Protein AF-A0A8T3SCI0-F1 (afdb_monomer_lite)

Foldseek 3Di:
DFLLVLLVVLVVVLVPQDPFDDDPPLLLVLLLVVLVVLVVVVSVVRNPGRDDDDPVVVVVLLVSLVLSLQLQPLACNACQAPVRGSSSVSLLSSLVSVQVVCVVPPDNDDSCCSNHVQQDLPDPPSPPVVVNVDDSNQWDQAPNNYTAGLLQQLVLCLVVLHLFTAGPRGRVHTGDPLRVQQSCQQDPLSVVLSVQSVCCSVPVDNPCNVVSSVCCVVQSPDPPRHTRGGSPPVSSLSNLVSDLVPDALVSQLCSCQPRDQLVCLCVSVVSQDLVSLCCRLANVHDLLCSLPDPVNADQPPQLSLLSNLLSSLVNVLVVLVPDDPPPPVVLVVVCVVPVDPCLVVLLAPPPDDSVLLNVLSVLVSVVSSDPDGLLCSVVVCVVVVPDPSSCSSCCHCPDSNNSSSVSSNLSNDPVNVVVVVVVVVPD

Radius of gyration: 28.22 Å; chains: 1; bounding box: 79×43×87 Å

pLDDT: mean 85.9, std 15.43, range [34.94, 98.38]

Sequence (427 aa):
MPIKDFIGKVLKEILTLPNQKNSSNPYVCMEDYLAWRELLDFLAKYQFAKEEVDRQFLNKCCDLFSRRWAIIRHTDSCYPIQLFMHANQAYILFAKALSLEVKSRFIDLSPYDILMPSVTATSHQTSRSMLDDFQLQEFVIGDDGTPIEVALCLDLMLEAHTTQLFHTSQPTRPLSENEKQRIIKHSDEAEDYYEAIYYYIQSGCDNDIAEARASLHESIKKSSYQVTSTYGLEGNKRLIKGLTNCASRDDLLHYMVHFMPQNRWSEFINEIDSATLSNIMLGDRLLIDCVQSPNSYKNQDELYNKAVLYCLTEIYRRNREAVKEETNSFLNYFCKVQKNYLNGIRRYTGGYTKAEKQAAATLFQSFLKSNESLNKFECYLNKLNITAIQRGPLFESLSNLGMIINHANLSCSPSFFRAEHSFFGFL

Structure (mmCIF, N/CA/C/O backbone):
data_AF-A0A8T3SCI0-F1
#
_entry.id   AF-A0A8T3SCI0-F1
#
loop_
_atom_site.group_PDB
_atom_site.id
_atom_site.type_symbol
_atom_site.label_atom_id
_atom_site.label_alt_id
_atom_site.label_comp_id
_atom_site.label_asym_id
_atom_site.label_entity_id
_atom_site.label_seq_id
_atom_site.pdbx_PDB_ins_code
_atom_site.Cartn_x
_atom_site.Cartn_y
_atom_site.Cartn_z
_atom_site.occupancy
_atom_site.B_iso_or_equiv
_atom_site.auth_seq_id
_atom_site.auth_comp_id
_atom_site.auth_asym_id
_atom_site.auth_atom_id
_atom_site.pdbx_PDB_model_num
ATOM 1 N N . MET A 1 1 ? -30.681 -15.542 2.150 1.00 91.00 1 MET A N 1
ATOM 2 C CA . MET A 1 1 ? -30.963 -14.495 1.184 1.00 91.00 1 MET A CA 1
ATOM 3 C C . MET A 1 1 ? -30.239 -14.914 -0.074 1.00 91.00 1 MET A C 1
ATOM 5 O O . MET A 1 1 ? -29.108 -15.391 0.056 1.00 91.00 1 MET A O 1
ATOM 9 N N . PRO A 1 2 ? -30.845 -14.774 -1.261 1.00 95.44 2 PRO A N 1
ATOM 10 C CA . PRO A 1 2 ? -30.131 -15.002 -2.509 1.00 95.44 2 PRO A CA 1
ATOM 11 C C . PRO A 1 2 ? -28.867 -14.137 -2.565 1.00 95.44 2 PRO A C 1
ATOM 13 O O . PRO A 1 2 ? -28.905 -12.962 -2.186 1.00 95.44 2 PRO A O 1
ATOM 16 N N . ILE A 1 3 ? -27.752 -14.694 -3.043 1.00 96.62 3 ILE A N 1
ATOM 17 C CA . ILE A 1 3 ? -26.458 -13.999 -3.111 1.00 96.62 3 ILE A CA 1
ATOM 18 C C . ILE A 1 3 ? -26.590 -12.705 -3.915 1.00 96.62 3 ILE A C 1
ATOM 20 O O . ILE A 1 3 ? -26.119 -11.667 -3.461 1.00 96.62 3 ILE A O 1
ATOM 24 N N . LYS A 1 4 ? -27.288 -12.722 -5.058 1.00 97.12 4 LYS A N 1
ATOM 25 C CA . LYS A 1 4 ? -27.546 -11.508 -5.853 1.00 97.12 4 LYS A CA 1
ATOM 26 C C . LYS A 1 4 ? -28.189 -10.369 -5.050 1.00 97.12 4 LYS A C 1
ATOM 28 O O . LYS A 1 4 ? -27.841 -9.213 -5.262 1.00 97.12 4 LYS A O 1
ATOM 33 N N . ASP A 1 5 ? -29.096 -10.677 -4.122 1.00 96.88 5 ASP A N 1
ATOM 34 C CA . ASP A 1 5 ? -29.847 -9.667 -3.375 1.00 96.88 5 ASP A CA 1
ATOM 35 C C . ASP A 1 5 ? -28.960 -9.090 -2.263 1.00 96.88 5 ASP A C 1
ATOM 37 O O . ASP A 1 5 ? -28.916 -7.875 -2.062 1.00 96.88 5 ASP A O 1
ATOM 41 N N . PHE A 1 6 ? -28.172 -9.953 -1.610 1.00 96.69 6 PHE A N 1
ATOM 42 C CA . PHE A 1 6 ? -27.127 -9.546 -0.671 1.00 96.69 6 PHE A CA 1
ATOM 43 C C . PHE A 1 6 ? -26.085 -8.638 -1.335 1.00 96.69 6 PHE A C 1
ATOM 45 O O . PHE A 1 6 ? -25.829 -7.532 -0.859 1.00 96.69 6 PHE A O 1
ATOM 52 N N . ILE A 1 7 ? -25.527 -9.077 -2.463 1.00 97.56 7 ILE A N 1
ATOM 53 C CA . ILE A 1 7 ? -24.517 -8.335 -3.222 1.00 97.56 7 ILE A CA 1
ATOM 54 C C . ILE A 1 7 ? -25.093 -7.024 -3.756 1.00 97.56 7 ILE A C 1
ATOM 56 O O . ILE A 1 7 ? -24.436 -5.994 -3.654 1.00 97.56 7 ILE A O 1
ATOM 60 N N . GLY A 1 8 ? -26.328 -7.027 -4.264 1.00 96.75 8 GLY A N 1
ATOM 61 C CA . GLY A 1 8 ? -27.007 -5.818 -4.727 1.00 96.75 8 GLY A CA 1
ATOM 62 C C . GLY A 1 8 ? -27.175 -4.775 -3.619 1.00 96.75 8 GLY A C 1
ATOM 63 O O . GLY A 1 8 ? -26.948 -3.588 -3.856 1.00 96.75 8 GLY A O 1
ATOM 64 N N . LYS A 1 9 ? -27.502 -5.209 -2.394 1.00 96.56 9 LYS A N 1
ATOM 65 C CA . LYS A 1 9 ? -27.551 -4.327 -1.219 1.00 96.56 9 LYS A CA 1
ATOM 66 C C . LYS A 1 9 ? -26.170 -3.747 -0.896 1.00 96.56 9 LYS A C 1
ATOM 68 O O . LYS A 1 9 ? -26.045 -2.531 -0.779 1.00 96.56 9 LYS A O 1
ATOM 73 N N . VAL A 1 10 ? -25.146 -4.597 -0.800 1.00 96.88 10 VAL A N 1
ATOM 74 C CA . VAL A 1 10 ? -23.767 -4.181 -0.486 1.00 96.88 10 VAL A CA 1
ATOM 75 C C . VAL A 1 10 ? -23.228 -3.209 -1.536 1.00 96.88 10 VAL A C 1
ATOM 77 O O . VAL A 1 10 ? -22.713 -2.153 -1.183 1.00 96.88 10 VAL A O 1
ATOM 80 N N . LEU A 1 11 ? -23.395 -3.516 -2.825 1.00 96.31 11 LEU A N 1
ATOM 81 C CA . LEU A 1 11 ? -22.972 -2.644 -3.922 1.00 96.31 11 LEU A CA 1
ATOM 82 C C . LEU A 1 11 ? -23.663 -1.285 -3.861 1.00 96.31 11 LEU A C 1
ATOM 84 O O . LEU A 1 11 ? -23.008 -0.269 -4.063 1.00 96.31 11 LEU A O 1
ATOM 88 N N . LYS A 1 12 ? -24.964 -1.243 -3.553 1.00 96.25 12 LYS A N 1
ATOM 89 C CA . LYS A 1 12 ? -25.686 0.025 -3.413 1.00 96.25 12 LYS A CA 1
ATOM 90 C C . LYS A 1 12 ? -25.076 0.902 -2.319 1.00 96.25 12 LYS A C 1
ATOM 92 O O . LYS A 1 12 ? -24.928 2.096 -2.539 1.00 96.25 12 LYS A O 1
ATOM 97 N N . GLU A 1 13 ? -24.725 0.328 -1.171 1.00 96.00 13 GLU A N 1
ATOM 98 C CA . GLU A 1 13 ? -24.091 1.071 -0.073 1.00 96.00 13 GLU A CA 1
ATOM 99 C C . GLU A 1 13 ? -22.670 1.519 -0.449 1.00 96.00 13 GLU A C 1
ATOM 101 O O . GLU A 1 13 ? -22.331 2.693 -0.310 1.00 96.00 13 GLU A O 1
ATOM 106 N N . ILE A 1 14 ? -21.869 0.617 -1.019 1.00 95.31 14 ILE A N 1
ATOM 107 C CA . ILE A 1 14 ? -20.499 0.900 -1.461 1.00 95.31 14 ILE A CA 1
ATOM 108 C C . ILE A 1 14 ? -20.456 2.021 -2.512 1.00 95.31 14 ILE A C 1
ATOM 110 O O . ILE A 1 14 ? -19.620 2.914 -2.424 1.00 95.31 14 ILE A O 1
ATOM 114 N N . LEU A 1 15 ? -21.375 2.026 -3.480 1.00 93.06 15 LEU A N 1
ATOM 115 C CA . LEU A 1 15 ? -21.436 3.052 -4.530 1.00 93.06 15 LEU A CA 1
ATOM 116 C C . LEU A 1 15 ? -21.904 4.428 -4.023 1.00 93.06 15 LEU A C 1
ATOM 118 O O . LEU A 1 15 ? -21.834 5.401 -4.770 1.00 93.06 15 LEU A O 1
ATOM 122 N N . THR A 1 16 ? -22.389 4.517 -2.781 1.00 94.44 16 THR A N 1
ATOM 123 C CA . THR A 1 16 ? -22.754 5.790 -2.134 1.00 94.44 16 THR A CA 1
ATOM 124 C C . THR A 1 16 ? -21.648 6.365 -1.255 1.00 94.44 16 THR A C 1
ATOM 126 O O . THR A 1 16 ? -21.842 7.428 -0.662 1.00 94.44 16 THR A O 1
ATOM 129 N N . LEU A 1 17 ? -20.498 5.688 -1.160 1.00 92.81 17 LEU A N 1
ATOM 130 C CA . LEU A 1 17 ? -19.355 6.202 -0.416 1.00 92.81 17 LEU A CA 1
ATOM 131 C C . LEU A 1 17 ? -18.890 7.551 -0.995 1.00 92.81 17 LEU A C 1
ATOM 133 O O . LEU A 1 17 ? -18.929 7.755 -2.213 1.00 92.81 17 LEU A O 1
ATOM 137 N N . PRO A 1 18 ? -18.482 8.501 -0.135 1.00 87.62 18 PRO A N 1
ATOM 138 C CA . PRO A 1 18 ? -18.000 9.796 -0.588 1.00 87.62 18 PRO A CA 1
ATOM 139 C C . PRO A 1 18 ? -16.722 9.644 -1.417 1.00 87.62 18 PRO A C 1
ATOM 141 O O . PRO A 1 18 ? -15.963 8.689 -1.255 1.00 87.62 18 PRO A O 1
ATOM 144 N N . ASN A 1 19 ? -16.467 10.630 -2.282 1.00 75.00 19 ASN A N 1
ATOM 145 C CA . ASN A 1 19 ? -15.252 10.664 -3.090 1.00 75.00 19 ASN A CA 1
ATOM 146 C C . ASN A 1 19 ? -13.991 10.519 -2.222 1.00 75.00 19 ASN A C 1
ATOM 148 O O . ASN A 1 19 ? -13.900 11.061 -1.119 1.00 75.00 19 ASN A O 1
ATOM 152 N N . GLN A 1 20 ? -13.022 9.804 -2.785 1.00 72.88 20 GLN A N 1
ATOM 153 C CA . GLN A 1 20 ? -11.769 9.389 -2.167 1.00 72.88 20 GLN A CA 1
ATOM 154 C C . GLN A 1 20 ? -11.039 10.551 -1.468 1.00 72.88 20 GLN A C 1
ATOM 156 O O . GLN A 1 20 ? -10.722 11.570 -2.088 1.00 72.88 20 GLN A O 1
ATOM 161 N N . LYS A 1 21 ? -10.724 10.383 -0.177 1.00 71.69 21 LYS A N 1
ATOM 162 C CA . LYS A 1 21 ? -9.649 11.157 0.456 1.00 71.69 21 LYS A CA 1
ATOM 163 C C . LYS A 1 21 ? -8.325 10.571 -0.025 1.00 71.69 21 LYS A C 1
ATOM 165 O O . LYS A 1 21 ? -8.099 9.374 0.110 1.00 71.69 21 LYS A O 1
ATOM 170 N N . ASN A 1 22 ? -7.459 11.407 -0.586 1.00 74.31 22 ASN A N 1
ATOM 171 C CA . ASN A 1 22 ? -6.148 10.959 -1.041 1.00 74.31 22 ASN A CA 1
ATOM 172 C C . ASN A 1 22 ? -5.167 10.947 0.132 1.00 74.31 22 ASN A C 1
ATOM 174 O O . ASN A 1 22 ? -4.988 11.965 0.802 1.00 74.31 22 ASN A O 1
ATOM 178 N N . SER A 1 23 ? -4.503 9.811 0.344 1.00 84.81 23 SER A N 1
ATOM 179 C CA . SER A 1 23 ? -3.331 9.748 1.213 1.00 84.81 23 SER A CA 1
ATOM 180 C C . SER A 1 23 ? -2.161 10.489 0.560 1.00 84.81 23 SER A C 1
ATOM 182 O O . SER A 1 23 ? -1.989 10.472 -0.661 1.00 84.81 23 SER A O 1
ATOM 184 N N . SER A 1 24 ? -1.324 11.134 1.372 1.00 85.50 24 SER A N 1
ATOM 185 C CA . SER A 1 24 ? -0.045 11.681 0.906 1.00 85.50 24 SER A CA 1
ATOM 186 C C . SER A 1 24 ? 0.973 10.577 0.610 1.00 85.50 24 SER A C 1
ATOM 188 O O . SER A 1 24 ? 1.935 10.809 -0.124 1.00 85.50 24 SER A O 1
ATOM 190 N N . ASN A 1 25 ? 0.766 9.376 1.163 1.00 91.12 25 ASN A N 1
ATOM 191 C CA . ASN A 1 25 ? 1.600 8.217 0.909 1.00 91.12 25 ASN A CA 1
ATOM 192 C C . ASN A 1 25 ? 1.129 7.510 -0.377 1.00 91.12 25 ASN A C 1
ATOM 194 O O . ASN A 1 25 ? 0.074 6.870 -0.384 1.00 91.12 25 ASN A O 1
ATOM 198 N N . PRO A 1 26 ? 1.912 7.569 -1.467 1.00 90.62 26 PRO A N 1
ATOM 199 C CA . PRO A 1 26 ? 1.473 7.038 -2.749 1.00 90.62 26 PRO A CA 1
ATOM 200 C C . PRO A 1 26 ? 1.357 5.503 -2.754 1.00 90.62 26 PRO A C 1
ATOM 202 O O . PRO A 1 26 ? 0.586 4.969 -3.547 1.00 90.62 26 PRO A O 1
ATOM 205 N N . TYR A 1 27 ? 2.034 4.788 -1.843 1.00 92.25 27 TYR A N 1
ATOM 206 C CA . TYR A 1 27 ? 1.874 3.336 -1.693 1.00 92.25 27 TYR A CA 1
ATOM 207 C C . TYR A 1 27 ? 0.501 2.963 -1.114 1.00 92.25 27 TYR A C 1
ATOM 209 O O . TYR A 1 27 ? -0.097 1.980 -1.544 1.00 92.25 27 TYR A O 1
ATOM 217 N N . VAL A 1 28 ? -0.028 3.777 -0.193 1.00 94.06 28 VAL A N 1
ATOM 218 C CA . VAL A 1 28 ? -1.382 3.600 0.361 1.00 94.06 28 VAL A CA 1
ATOM 219 C C . VAL A 1 28 ? -2.432 3.838 -0.724 1.00 94.06 28 VAL A C 1
ATOM 221 O O . VAL A 1 28 ? -3.371 3.062 -0.853 1.00 94.06 28 VAL A O 1
ATOM 224 N N . CYS A 1 29 ? -2.249 4.859 -1.567 1.00 92.25 29 CYS A N 1
ATOM 225 C CA . CYS A 1 29 ? -3.152 5.117 -2.693 1.00 92.25 29 CYS A CA 1
ATOM 226 C C . CYS A 1 29 ? -3.163 3.975 -3.725 1.00 92.25 29 CYS A C 1
ATOM 228 O O . CYS A 1 29 ? -4.214 3.667 -4.285 1.00 92.25 29 CYS A O 1
ATOM 230 N N . MET A 1 30 ? -2.012 3.337 -3.972 1.00 91.81 30 MET A N 1
ATOM 231 C CA . MET A 1 30 ? -1.936 2.153 -4.836 1.00 91.81 30 MET A CA 1
ATOM 232 C C . MET A 1 30 ? -2.695 0.965 -4.255 1.00 91.81 30 MET A C 1
ATOM 234 O O . MET A 1 30 ? -3.445 0.316 -4.984 1.00 91.81 30 MET A O 1
ATOM 238 N N . GLU A 1 31 ? -2.494 0.670 -2.966 1.00 94.44 31 GLU A N 1
ATOM 239 C CA . GLU A 1 31 ? -3.222 -0.408 -2.292 1.00 94.44 31 GLU A CA 1
ATOM 240 C C . GLU A 1 31 ? -4.722 -0.166 -2.347 1.00 94.44 31 GLU A C 1
ATOM 242 O O . GLU A 1 31 ? -5.456 -1.057 -2.769 1.00 94.44 31 GLU A O 1
ATOM 247 N N . ASP A 1 32 ? -5.157 1.051 -2.023 1.00 94.12 32 ASP A N 1
ATOM 248 C CA . ASP A 1 32 ? -6.566 1.425 -2.030 1.00 94.12 32 ASP A CA 1
ATOM 249 C C . ASP A 1 32 ? -7.194 1.214 -3.415 1.00 94.12 32 ASP A C 1
ATOM 251 O O . ASP A 1 32 ? -8.240 0.578 -3.540 1.00 94.12 32 ASP A O 1
ATOM 255 N N . TYR A 1 33 ? -6.518 1.653 -4.481 1.00 91.50 33 TYR A N 1
ATOM 256 C CA . TYR A 1 33 ? -6.982 1.445 -5.854 1.00 91.50 33 TYR A CA 1
ATOM 257 C C . TYR A 1 33 ? -7.141 -0.042 -6.209 1.00 91.50 33 TYR A C 1
ATOM 259 O O . TYR A 1 33 ? -8.149 -0.444 -6.799 1.00 91.50 33 TYR A O 1
ATOM 267 N N . LEU A 1 34 ? -6.162 -0.875 -5.853 1.00 91.12 34 LEU A N 1
ATOM 268 C CA . LEU A 1 34 ? -6.210 -2.300 -6.176 1.00 91.12 34 LEU A CA 1
ATOM 269 C C . LEU A 1 34 ? -7.235 -3.053 -5.362 1.00 91.12 34 LEU A C 1
ATOM 271 O O . LEU A 1 34 ? -7.973 -3.857 -5.924 1.00 91.12 34 LEU A O 1
ATOM 275 N N . ALA A 1 35 ? -7.275 -2.805 -4.058 1.00 94.56 35 ALA A N 1
ATOM 276 C CA . ALA A 1 35 ? -8.226 -3.444 -3.176 1.00 94.56 35 ALA A CA 1
ATOM 277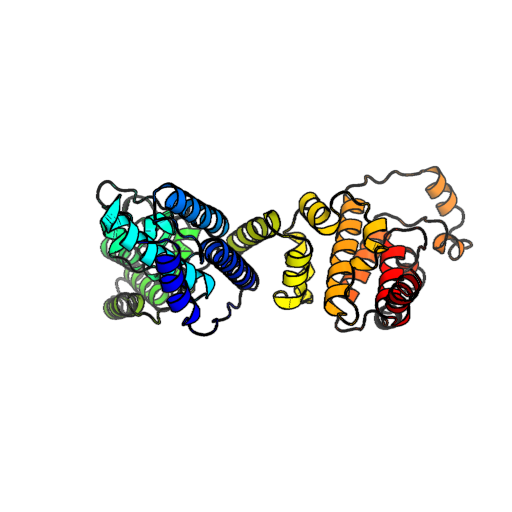 C C . ALA A 1 35 ? -9.653 -3.093 -3.587 1.00 94.56 35 ALA A C 1
ATOM 279 O O . ALA A 1 35 ? -10.517 -3.972 -3.605 1.00 94.56 35 ALA A O 1
ATOM 280 N N . TRP A 1 36 ? -9.886 -1.836 -3.978 1.00 94.38 36 TRP A N 1
ATOM 281 C CA . TRP A 1 36 ? -11.150 -1.398 -4.551 1.00 94.38 36 TRP A CA 1
ATOM 282 C C . TRP A 1 36 ? -11.510 -2.192 -5.811 1.00 94.38 36 TRP A C 1
ATOM 284 O O . TRP A 1 36 ? -12.594 -2.773 -5.880 1.00 94.38 36 TRP A O 1
ATOM 294 N N . ARG A 1 37 ? -10.593 -2.276 -6.785 1.00 92.62 37 ARG A N 1
ATOM 295 C CA . ARG A 1 37 ? -10.809 -3.041 -8.024 1.00 92.62 37 ARG A CA 1
ATOM 296 C C . ARG A 1 37 ? -11.071 -4.520 -7.738 1.00 92.62 37 ARG A C 1
ATOM 298 O O . ARG A 1 37 ? -12.035 -5.071 -8.254 1.00 92.62 37 ARG A O 1
ATOM 305 N N . GLU A 1 38 ? -10.263 -5.142 -6.882 1.00 94.62 38 GLU A N 1
ATOM 306 C CA . GLU A 1 38 ? -10.411 -6.550 -6.511 1.00 94.62 38 GLU A CA 1
ATOM 307 C C . GLU A 1 38 ? -11.768 -6.822 -5.849 1.00 94.62 38 GLU A C 1
ATOM 309 O O . GLU A 1 38 ? -12.421 -7.816 -6.173 1.00 94.62 38 GLU A O 1
ATOM 314 N N . LEU A 1 39 ? -12.222 -5.932 -4.960 1.00 97.19 39 LEU A N 1
ATOM 315 C CA . LEU A 1 39 ? -13.536 -6.053 -4.337 1.00 97.19 39 LEU A CA 1
ATOM 316 C C . LEU A 1 39 ? -14.653 -5.926 -5.369 1.00 97.19 39 LEU A C 1
ATOM 318 O O . LEU A 1 39 ? -15.557 -6.758 -5.377 1.00 97.19 39 LEU A O 1
ATOM 322 N N . LEU A 1 40 ? -14.601 -4.923 -6.248 1.00 95.88 40 LEU A N 1
ATOM 323 C CA . LEU A 1 40 ? -15.615 -4.760 -7.290 1.00 95.88 40 LEU A CA 1
ATOM 324 C C . LEU A 1 40 ? -15.657 -5.964 -8.232 1.00 95.88 40 LEU A C 1
ATOM 326 O O . LEU A 1 40 ? -16.743 -6.472 -8.510 1.00 95.88 40 LEU A O 1
ATOM 330 N N . ASP A 1 41 ? -14.501 -6.470 -8.658 1.00 95.50 41 ASP A N 1
ATOM 331 C CA . ASP A 1 41 ? -14.405 -7.671 -9.488 1.00 95.50 41 ASP A CA 1
ATOM 332 C C . ASP A 1 41 ? -14.969 -8.898 -8.763 1.00 95.50 41 ASP A C 1
ATOM 334 O O . ASP A 1 41 ? -15.642 -9.737 -9.369 1.00 95.50 41 ASP A O 1
ATOM 338 N N . PHE A 1 42 ? -14.719 -9.021 -7.455 1.00 97.31 42 PHE A N 1
ATOM 339 C CA . PHE A 1 42 ? -15.304 -10.075 -6.635 1.00 97.31 42 PHE A CA 1
ATOM 340 C C . PHE A 1 42 ? -16.830 -9.954 -6.584 1.00 97.31 42 PHE A C 1
ATOM 342 O O . PHE A 1 42 ? -17.521 -10.921 -6.896 1.00 97.31 42 PHE A O 1
ATOM 349 N N . LEU A 1 43 ? -17.369 -8.782 -6.244 1.00 96.88 43 LEU A N 1
ATOM 350 C CA . LEU A 1 43 ? -18.814 -8.557 -6.140 1.00 96.88 43 LEU A CA 1
ATOM 351 C C . LEU A 1 43 ? -19.510 -8.755 -7.499 1.00 96.88 43 LEU A C 1
ATOM 353 O O . LEU A 1 43 ? -20.549 -9.412 -7.571 1.00 96.88 43 LEU A O 1
ATOM 357 N N . ALA A 1 44 ? -18.908 -8.282 -8.593 1.00 95.81 44 ALA A N 1
ATOM 358 C CA . ALA A 1 44 ? -19.438 -8.423 -9.948 1.00 95.81 44 ALA A CA 1
ATOM 359 C C . ALA A 1 44 ? -19.585 -9.891 -10.382 1.00 95.81 44 ALA A C 1
ATOM 361 O O . ALA A 1 44 ? -20.558 -10.233 -11.057 1.00 95.81 44 ALA A O 1
ATOM 362 N N . LYS A 1 45 ? -18.683 -10.786 -9.950 1.00 96.62 45 LYS A N 1
ATOM 363 C CA . LYS A 1 45 ? -18.797 -12.236 -10.211 1.00 96.62 45 LYS A CA 1
ATOM 364 C C . LYS A 1 45 ? -20.059 -12.851 -9.600 1.00 96.62 45 LYS A C 1
ATOM 366 O O . LYS A 1 45 ? -20.560 -13.841 -10.125 1.00 96.62 45 LYS A O 1
ATOM 371 N N . TYR A 1 46 ? -20.578 -12.269 -8.518 1.00 96.62 46 TYR A N 1
ATOM 372 C CA . TYR A 1 46 ? -21.724 -12.790 -7.769 1.00 96.62 46 TYR A CA 1
ATOM 373 C C . TYR A 1 46 ? -23.004 -11.959 -7.920 1.00 96.62 46 TYR A C 1
ATOM 375 O O . TYR A 1 46 ? -24.049 -12.360 -7.413 1.00 96.62 46 TYR A O 1
ATOM 383 N N . GLN A 1 47 ? -22.973 -10.843 -8.656 1.00 95.44 47 GLN A N 1
ATOM 384 C CA . GLN A 1 47 ? -24.121 -9.933 -8.785 1.00 95.44 47 GLN A CA 1
ATOM 385 C C . GLN A 1 47 ? -25.374 -10.588 -9.400 1.00 95.44 47 GLN A C 1
ATOM 387 O O . GLN A 1 47 ? -26.492 -10.131 -9.178 1.00 95.44 47 GLN A O 1
ATOM 392 N N . PHE A 1 48 ? -25.198 -11.672 -10.162 1.00 94.56 48 PHE A N 1
ATOM 393 C CA . PHE A 1 48 ? -26.284 -12.435 -10.788 1.00 94.56 48 PHE A CA 1
ATOM 394 C C . PHE A 1 48 ? -26.412 -13.866 -10.244 1.00 94.56 48 PHE A C 1
ATOM 396 O O . PHE A 1 48 ? -27.171 -14.663 -10.802 1.00 94.56 48 PHE A O 1
ATOM 403 N N . ALA A 1 49 ? -25.682 -14.199 -9.174 1.00 95.69 49 ALA A N 1
ATOM 404 C CA . ALA A 1 49 ? -25.718 -15.516 -8.547 1.00 95.69 49 ALA A CA 1
ATOM 405 C C . ALA A 1 49 ? -27.112 -15.788 -7.960 1.00 95.69 49 ALA A C 1
ATOM 407 O O . ALA A 1 49 ? -27.656 -14.982 -7.201 1.00 95.69 49 ALA A O 1
ATOM 408 N N . LYS A 1 50 ? -27.715 -16.914 -8.353 1.00 95.75 50 LYS A N 1
ATOM 409 C CA . LYS A 1 50 ? -29.076 -17.301 -7.936 1.00 95.75 50 LYS A CA 1
ATOM 410 C C . LYS A 1 50 ? -29.075 -18.135 -6.658 1.00 95.75 50 LYS A C 1
ATOM 412 O O . LYS A 1 50 ? -30.133 -18.337 -6.072 1.00 95.75 50 LYS A O 1
ATOM 417 N N . GLU A 1 51 ? -27.912 -18.640 -6.277 1.00 95.75 51 GLU A N 1
ATOM 418 C CA . GLU A 1 51 ? -27.680 -19.430 -5.084 1.00 95.75 51 GLU A CA 1
ATOM 419 C C . GLU A 1 51 ? -27.953 -18.605 -3.820 1.00 95.75 51 GLU A C 1
ATOM 421 O O . GLU A 1 51 ? -27.896 -17.374 -3.825 1.00 95.75 51 GLU A O 1
ATOM 426 N N . GLU A 1 52 ? -28.265 -19.289 -2.724 1.00 94.81 52 GLU A N 1
ATOM 427 C CA . GLU A 1 52 ? -28.409 -18.670 -1.407 1.00 94.81 52 GLU A CA 1
ATOM 428 C C . GLU A 1 52 ? -27.038 -18.421 -0.774 1.00 94.81 52 GLU A C 1
ATOM 430 O O . GLU A 1 52 ? -26.083 -19.153 -1.029 1.00 94.81 52 GLU A O 1
ATOM 435 N N . VAL A 1 53 ? -26.949 -17.411 0.096 1.00 92.75 53 VAL A N 1
ATOM 436 C CA . VAL A 1 53 ? -25.771 -17.219 0.950 1.00 92.75 53 VAL A CA 1
ATOM 437 C C . VAL A 1 53 ? -25.579 -18.463 1.822 1.00 92.75 53 VAL A C 1
ATOM 439 O O . VAL A 1 53 ? -26.398 -18.762 2.698 1.00 92.75 53 VAL A O 1
ATOM 442 N N . ASP A 1 54 ? -24.485 -19.178 1.572 1.00 92.31 54 ASP A N 1
ATOM 443 C CA . ASP A 1 54 ? -24.123 -20.425 2.234 1.00 92.31 54 ASP A CA 1
ATOM 444 C C . ASP A 1 54 ? -22.673 -20.408 2.755 1.00 92.31 54 ASP A C 1
ATOM 446 O O . ASP A 1 54 ? -21.945 -19.416 2.644 1.00 92.31 54 ASP A O 1
ATOM 450 N N . ARG A 1 55 ? -22.235 -21.529 3.346 1.00 91.31 55 ARG A N 1
ATOM 451 C CA . ARG A 1 55 ? -20.863 -21.671 3.861 1.00 91.31 55 ARG A CA 1
ATOM 452 C C . ARG A 1 55 ? -19.807 -21.604 2.758 1.00 91.31 55 ARG A C 1
ATOM 454 O O . ARG A 1 55 ? -18.701 -21.142 3.017 1.00 91.31 55 ARG A O 1
ATOM 461 N N . GLN A 1 56 ? -20.114 -22.072 1.549 1.00 94.25 56 GLN A N 1
ATOM 462 C CA . GLN A 1 56 ? -19.149 -22.065 0.456 1.00 94.25 56 GLN A CA 1
ATOM 463 C C . GLN A 1 56 ? -18.893 -20.635 -0.022 1.00 94.25 56 GLN A C 1
ATOM 465 O O . GLN A 1 56 ? -17.741 -20.254 -0.217 1.00 94.25 56 GLN A O 1
ATOM 470 N N . PHE A 1 57 ? -19.945 -19.837 -0.188 1.00 95.12 57 PHE A N 1
ATOM 471 C CA . PHE A 1 57 ? -19.832 -18.419 -0.496 1.00 95.12 57 PHE A CA 1
ATOM 472 C C . PHE A 1 57 ? -19.113 -17.660 0.625 1.00 95.12 57 PHE A C 1
ATOM 474 O O . PHE A 1 57 ? -18.182 -16.909 0.337 1.00 95.12 57 PHE A O 1
ATOM 481 N N . LEU A 1 58 ? -19.460 -17.928 1.890 1.00 92.50 58 LEU A N 1
ATOM 482 C CA . LEU A 1 58 ? -18.780 -17.333 3.043 1.00 92.50 58 LEU A CA 1
ATOM 483 C C . LEU A 1 58 ? -17.273 -17.608 3.028 1.00 92.50 58 LEU A C 1
ATOM 485 O O . LEU A 1 58 ? -16.493 -16.677 3.193 1.00 92.50 58 LEU A O 1
ATOM 489 N N . ASN A 1 59 ? -16.851 -18.848 2.764 1.00 93.06 59 ASN A N 1
ATOM 490 C CA . ASN A 1 59 ? -15.428 -19.182 2.675 1.00 93.06 59 ASN A CA 1
ATOM 491 C C . ASN A 1 59 ? -14.720 -18.354 1.595 1.00 93.06 59 ASN A C 1
ATOM 493 O O . ASN A 1 59 ? -13.656 -17.805 1.853 1.00 93.06 59 ASN A O 1
ATOM 497 N N . LYS A 1 60 ? -15.341 -18.171 0.423 1.00 96.81 60 LYS A N 1
ATOM 498 C CA . LYS A 1 60 ? -14.767 -17.332 -0.643 1.00 96.81 60 LYS A CA 1
ATOM 499 C C . LYS A 1 60 ? -14.656 -15.862 -0.234 1.00 96.81 60 LYS A C 1
ATOM 501 O O . LYS A 1 60 ? -13.703 -15.195 -0.633 1.00 96.81 60 LYS A O 1
ATOM 506 N N . CYS A 1 61 ? -15.611 -15.347 0.543 1.00 96.31 61 CYS A N 1
ATOM 507 C CA . CYS A 1 61 ? -15.504 -14.014 1.131 1.00 96.31 61 CYS A CA 1
ATOM 508 C C . CYS A 1 61 ? -14.344 -13.956 2.129 1.00 96.31 61 CYS A C 1
ATOM 510 O O . CYS A 1 61 ? -13.482 -13.093 1.998 1.00 96.31 61 CYS A O 1
ATOM 512 N N . CYS A 1 62 ? -14.271 -14.890 3.077 1.00 93.94 62 CYS A N 1
ATOM 513 C CA . CYS A 1 62 ? -13.186 -14.953 4.056 1.00 93.94 62 CYS A CA 1
ATOM 514 C C . CYS A 1 62 ? -11.807 -15.069 3.387 1.00 93.94 62 CYS A C 1
ATOM 516 O O . CYS A 1 62 ? -10.859 -14.438 3.850 1.00 93.94 62 CYS A O 1
ATOM 518 N N . ASP A 1 63 ? -11.693 -15.793 2.271 1.00 96.25 63 ASP A N 1
ATOM 519 C CA . ASP A 1 63 ? -10.464 -15.881 1.478 1.00 96.25 63 ASP A CA 1
ATOM 520 C C . ASP A 1 63 ? -10.078 -14.526 0.860 1.00 96.25 63 ASP A C 1
ATOM 522 O O . ASP A 1 63 ? -8.898 -14.172 0.826 1.00 96.25 63 ASP A O 1
ATOM 526 N N . LEU A 1 64 ? -11.050 -13.737 0.383 1.00 97.25 64 LEU A N 1
ATOM 527 C CA . LEU A 1 64 ? -10.814 -12.368 -0.092 1.00 97.25 64 LEU A CA 1
ATOM 528 C C . LEU A 1 64 ? -10.274 -11.480 1.038 1.00 97.25 64 LEU A C 1
ATOM 530 O O . LEU A 1 64 ? -9.217 -10.868 0.881 1.00 97.25 64 LEU A O 1
ATOM 534 N N . PHE A 1 65 ? -10.962 -11.448 2.183 1.00 97.31 65 PHE A N 1
ATOM 535 C CA . PHE A 1 65 ? -10.544 -10.633 3.325 1.00 97.31 65 PHE A CA 1
ATOM 536 C C . PHE A 1 65 ? -9.180 -11.062 3.872 1.00 97.31 65 PHE A C 1
ATOM 538 O O . PHE A 1 65 ? -8.328 -10.213 4.121 1.00 97.31 65 PHE A O 1
ATOM 545 N N . SER A 1 66 ? -8.932 -12.368 3.989 1.00 95.88 66 SER A N 1
ATOM 546 C CA . SER A 1 66 ? -7.666 -12.910 4.493 1.00 95.88 66 SER A CA 1
ATOM 547 C C . SER A 1 66 ? -6.487 -12.543 3.594 1.00 95.88 66 SER A C 1
ATOM 549 O O . SER A 1 66 ? -5.432 -12.157 4.099 1.00 95.88 66 SER A O 1
ATOM 551 N N . ARG A 1 67 ? -6.660 -12.620 2.264 1.00 95.00 67 ARG A N 1
ATOM 552 C CA . ARG A 1 67 ? -5.621 -12.219 1.302 1.00 95.00 67 ARG A CA 1
ATOM 553 C C . ARG A 1 67 ? -5.296 -10.735 1.422 1.00 95.00 67 ARG A C 1
ATOM 555 O O . ARG A 1 67 ? -4.119 -10.395 1.528 1.00 95.00 67 ARG A O 1
ATOM 562 N N . ARG A 1 68 ? -6.311 -9.865 1.482 1.00 96.06 68 ARG A N 1
ATOM 563 C CA . ARG A 1 68 ? -6.086 -8.426 1.677 1.00 96.06 68 ARG A CA 1
ATOM 564 C C . ARG A 1 68 ? -5.431 -8.137 3.025 1.00 96.06 68 ARG A C 1
ATOM 566 O O . ARG A 1 68 ? -4.442 -7.413 3.081 1.00 96.06 68 ARG A O 1
ATOM 573 N N . TRP A 1 69 ? -5.933 -8.733 4.106 1.00 96.44 69 TRP A N 1
ATOM 574 C CA . TRP A 1 69 ? -5.385 -8.534 5.446 1.00 96.44 69 TRP A CA 1
ATOM 575 C C . TRP A 1 69 ? -3.908 -8.925 5.531 1.00 96.44 69 TRP A C 1
ATOM 577 O O . TRP A 1 69 ? -3.114 -8.202 6.125 1.00 96.44 69 TRP A O 1
ATOM 587 N N . ALA A 1 70 ? -3.505 -10.018 4.878 1.00 93.94 70 ALA A N 1
ATOM 588 C CA . ALA A 1 70 ? -2.105 -10.429 4.818 1.00 93.94 70 ALA A CA 1
ATOM 589 C C . ALA A 1 70 ? -1.185 -9.387 4.151 1.00 93.94 70 ALA A C 1
ATOM 591 O O . ALA A 1 70 ? -0.005 -9.333 4.500 1.00 93.94 70 ALA A O 1
ATOM 592 N N . ILE A 1 71 ? -1.717 -8.575 3.229 1.00 93.81 71 ILE A N 1
ATOM 593 C CA . ILE A 1 71 ? -0.996 -7.493 2.545 1.00 93.81 71 ILE A CA 1
ATOM 594 C C . ILE A 1 71 ? -0.918 -6.245 3.430 1.00 93.81 71 ILE A C 1
ATOM 596 O O . ILE A 1 71 ? 0.161 -5.674 3.576 1.00 93.81 71 ILE A O 1
ATOM 600 N N . ILE A 1 72 ? -2.041 -5.825 4.023 1.00 96.19 72 ILE A N 1
ATOM 601 C CA . ILE A 1 72 ? -2.127 -4.520 4.698 1.00 96.19 72 ILE A CA 1
ATOM 602 C C . ILE A 1 72 ? -1.779 -4.555 6.186 1.00 96.19 72 ILE A C 1
ATOM 604 O O . ILE A 1 72 ? -1.519 -3.500 6.771 1.00 96.19 72 ILE A O 1
ATOM 608 N N . ARG A 1 73 ? -1.760 -5.731 6.825 1.00 94.06 73 ARG A N 1
ATOM 609 C CA . ARG A 1 73 ? -1.381 -5.838 8.239 1.00 94.06 73 ARG A CA 1
ATOM 610 C C . ARG A 1 73 ? 0.043 -5.329 8.454 1.00 94.06 73 ARG A C 1
ATOM 612 O O . ARG A 1 73 ? 0.958 -5.651 7.698 1.00 94.06 73 ARG A O 1
ATOM 619 N N . HIS A 1 74 ? 0.234 -4.541 9.508 1.00 93.81 74 HIS A N 1
ATOM 620 C CA . HIS A 1 74 ? 1.497 -3.856 9.804 1.00 93.81 74 HIS A CA 1
ATOM 621 C C . HIS A 1 74 ? 1.986 -2.909 8.691 1.00 93.81 74 HIS A C 1
ATOM 623 O O . HIS A 1 74 ? 3.196 -2.743 8.491 1.00 93.81 74 HIS A O 1
ATOM 629 N N . THR A 1 75 ? 1.063 -2.305 7.948 1.00 96.00 75 THR A N 1
ATOM 630 C CA . THR A 1 75 ? 1.344 -1.242 6.977 1.00 96.00 75 THR A CA 1
ATOM 631 C C . THR A 1 75 ? 0.454 -0.045 7.263 1.00 96.00 75 THR A C 1
ATOM 633 O O . THR A 1 75 ? -0.556 -0.166 7.956 1.00 96.00 75 THR A O 1
ATOM 636 N N . ASP A 1 76 ? 0.787 1.092 6.664 1.00 95.56 76 ASP A N 1
ATOM 637 C CA . ASP A 1 76 ? -0.038 2.290 6.774 1.00 95.56 76 ASP A CA 1
ATOM 638 C C . ASP A 1 76 ? -1.410 2.123 6.120 1.00 95.56 76 ASP A C 1
ATOM 640 O O . ASP A 1 76 ? -2.264 2.941 6.382 1.00 95.56 76 ASP A O 1
ATOM 644 N N . SER A 1 77 ? -1.667 1.095 5.300 1.00 96.19 77 SER A N 1
ATOM 645 C CA . SER A 1 77 ? -2.989 0.868 4.679 1.00 96.19 77 SER A CA 1
ATOM 646 C C . SER A 1 77 ? -3.980 0.118 5.579 1.00 96.19 77 SER A C 1
ATOM 648 O O . SER A 1 77 ? -5.113 -0.131 5.167 1.00 96.19 77 SER A O 1
ATOM 650 N N . CYS A 1 78 ? -3.582 -0.279 6.793 1.00 96.19 78 CYS A N 1
ATOM 651 C CA . CYS A 1 78 ? -4.446 -1.064 7.672 1.00 96.19 78 CYS A CA 1
ATOM 652 C C . CYS A 1 78 ? -5.705 -0.289 8.109 1.00 96.19 78 CYS A C 1
ATOM 654 O O . CYS A 1 78 ? -5.720 0.944 8.161 1.00 96.19 78 CYS A O 1
ATOM 656 N N . TYR A 1 79 ? -6.770 -1.028 8.439 1.00 96.12 79 TYR A N 1
ATOM 657 C CA . TYR A 1 79 ? -8.079 -0.440 8.736 1.00 96.12 79 TYR A CA 1
ATOM 658 C C . TYR A 1 79 ? -8.069 0.588 9.885 1.00 96.12 79 TYR A C 1
ATOM 660 O O . TYR A 1 79 ? -8.692 1.632 9.698 1.00 96.12 79 TYR A O 1
ATOM 668 N N . PRO A 1 80 ? -7.366 0.362 11.019 1.00 95.38 80 PRO A N 1
ATOM 669 C CA . PRO A 1 80 ? -7.293 1.355 12.095 1.00 95.38 80 PRO A CA 1
ATOM 670 C C . PRO A 1 80 ? -6.665 2.694 11.695 1.00 95.38 80 PRO A C 1
ATOM 672 O O . PRO A 1 80 ? -7.121 3.737 12.144 1.00 95.38 80 PRO A O 1
ATOM 675 N N . ILE A 1 81 ? -5.650 2.684 10.822 1.00 94.81 81 ILE A N 1
ATOM 676 C CA . ILE A 1 81 ? -4.916 3.903 10.443 1.00 94.81 81 ILE A CA 1
ATOM 677 C C . ILE A 1 81 ? -5.644 4.657 9.325 1.00 94.81 81 ILE A C 1
ATOM 679 O O . ILE A 1 81 ? -5.785 5.876 9.365 1.00 94.81 81 ILE A O 1
ATOM 683 N N . GLN A 1 82 ? -6.118 3.941 8.305 1.00 94.38 82 GLN A N 1
ATOM 684 C CA . GLN A 1 82 ? -6.652 4.537 7.076 1.00 94.38 82 GLN A CA 1
ATOM 685 C C . GLN A 1 82 ? -8.147 4.268 6.914 1.00 94.38 82 GLN A C 1
ATOM 687 O O . GLN A 1 82 ? -8.611 3.853 5.850 1.00 94.38 82 GLN A O 1
ATOM 692 N N . LEU A 1 83 ? -8.917 4.511 7.975 1.00 92.44 83 LEU A N 1
ATOM 693 C CA . LEU A 1 83 ? -10.356 4.242 8.029 1.00 92.44 83 LEU A CA 1
ATOM 694 C C . LEU A 1 83 ? -11.144 4.878 6.870 1.00 92.44 83 LEU A C 1
ATOM 696 O O . LEU A 1 83 ? -12.122 4.306 6.394 1.00 92.44 83 LEU A O 1
ATOM 700 N N . PHE A 1 84 ? -10.722 6.061 6.418 1.00 92.25 84 PHE A N 1
ATOM 701 C CA . PHE A 1 84 ? -11.427 6.844 5.397 1.00 92.25 84 PHE A CA 1
ATOM 702 C C . PHE A 1 84 ? -10.961 6.588 3.965 1.00 92.25 84 PHE A C 1
ATOM 704 O O . PHE A 1 84 ? -11.465 7.237 3.048 1.00 92.25 84 PHE A O 1
ATOM 711 N N . MET A 1 85 ? -10.009 5.678 3.760 1.00 93.44 85 MET A N 1
ATOM 712 C CA . MET A 1 85 ? -9.652 5.246 2.413 1.00 93.44 85 MET A CA 1
ATOM 713 C C . MET A 1 85 ? -10.816 4.458 1.809 1.00 93.44 85 MET A C 1
ATOM 715 O O . MET A 1 85 ? -11.525 3.724 2.504 1.00 93.44 85 MET A O 1
ATOM 719 N N . HIS A 1 86 ? -11.043 4.641 0.514 1.00 93.69 86 HIS A N 1
ATOM 720 C CA . HIS A 1 86 ? -12.276 4.224 -0.140 1.00 93.69 86 HIS A CA 1
ATOM 721 C C . HIS A 1 86 ? -12.464 2.699 -0.102 1.00 93.69 86 HIS A C 1
ATOM 723 O O . HIS A 1 86 ? -13.529 2.203 0.274 1.00 93.69 86 HIS A O 1
ATOM 729 N N . ALA A 1 87 ? -11.408 1.937 -0.385 1.00 95.56 87 ALA A N 1
ATOM 730 C CA . ALA A 1 87 ? -11.409 0.488 -0.262 1.00 95.56 87 ALA A CA 1
ATOM 731 C C . ALA A 1 87 ? -11.543 0.032 1.191 1.00 95.56 87 ALA A C 1
ATOM 733 O O . ALA A 1 87 ? -12.199 -0.973 1.453 1.00 95.56 87 ALA A O 1
ATOM 734 N N . ASN A 1 88 ? -10.958 0.733 2.164 1.00 96.62 88 ASN A N 1
ATOM 735 C CA . ASN A 1 88 ? -11.144 0.378 3.575 1.00 96.62 88 ASN A CA 1
ATOM 736 C C . ASN A 1 88 ? -12.611 0.503 3.980 1.00 96.62 88 ASN A C 1
ATOM 738 O O . ASN A 1 88 ? -13.181 -0.464 4.484 1.00 96.62 88 ASN A O 1
ATOM 742 N N . GLN A 1 89 ? -13.258 1.623 3.661 1.00 96.06 89 GLN A N 1
ATOM 743 C CA . GLN A 1 89 ? -14.686 1.814 3.918 1.00 96.06 89 GLN A CA 1
ATOM 744 C C . GLN A 1 89 ? -15.544 0.743 3.238 1.00 96.06 89 GLN A C 1
ATOM 746 O O . GLN A 1 89 ? -16.446 0.183 3.862 1.00 96.06 89 GLN A O 1
ATOM 751 N N . ALA A 1 90 ? -15.233 0.404 1.987 1.00 97.25 90 ALA A N 1
ATOM 752 C CA . ALA A 1 90 ? -15.963 -0.603 1.229 1.00 97.25 90 ALA A CA 1
ATOM 753 C C . ALA A 1 90 ? -15.857 -2.005 1.843 1.00 97.25 90 ALA A C 1
ATOM 755 O O . ALA A 1 90 ? -16.866 -2.692 2.006 1.00 97.25 90 ALA A O 1
ATOM 756 N N . TYR A 1 91 ? -14.649 -2.415 2.239 1.00 98.12 91 TYR A N 1
ATOM 757 C CA . TYR A 1 91 ? -14.437 -3.691 2.922 1.00 98.12 91 TYR A CA 1
ATOM 758 C C . TYR A 1 91 ? -15.106 -3.708 4.295 1.00 98.12 91 TYR A C 1
ATOM 760 O O . TYR A 1 91 ? -15.704 -4.718 4.653 1.00 98.12 91 TYR A O 1
ATOM 768 N N . ILE A 1 92 ? -15.069 -2.601 5.043 1.00 96.75 92 ILE A N 1
ATOM 769 C CA . ILE A 1 92 ? -15.743 -2.488 6.343 1.00 96.75 92 ILE A CA 1
ATOM 770 C C . ILE A 1 92 ? -17.258 -2.639 6.185 1.00 96.75 92 ILE A C 1
ATOM 772 O O . ILE A 1 92 ? -17.873 -3.409 6.924 1.00 96.75 92 ILE A O 1
ATOM 776 N N . LEU A 1 93 ? -17.868 -1.951 5.214 1.00 96.94 93 LEU A N 1
ATOM 777 C CA . LEU A 1 93 ? -19.292 -2.105 4.905 1.00 96.94 93 LEU A CA 1
ATOM 778 C C . LEU A 1 93 ? -19.620 -3.544 4.507 1.00 96.94 93 LEU A C 1
ATOM 780 O O . LEU A 1 93 ? -20.584 -4.122 5.013 1.00 96.94 93 LEU A O 1
ATOM 784 N N . PHE A 1 94 ? -18.791 -4.147 3.654 1.00 97.75 94 PHE A N 1
ATOM 785 C CA . PHE A 1 94 ? -19.005 -5.518 3.214 1.00 97.75 94 PHE A CA 1
ATOM 786 C C . PHE A 1 94 ? -18.908 -6.517 4.374 1.00 97.75 94 PHE A C 1
ATOM 788 O O . PHE A 1 94 ? -19.784 -7.368 4.522 1.00 97.75 94 PHE A O 1
ATOM 795 N N . ALA A 1 95 ? -17.904 -6.380 5.240 1.00 96.81 95 ALA A N 1
ATOM 796 C CA . ALA A 1 95 ? -17.736 -7.223 6.419 1.00 96.81 95 ALA A CA 1
ATOM 797 C C . ALA A 1 95 ? -18.889 -7.060 7.417 1.00 96.81 95 ALA A C 1
ATOM 799 O O . ALA A 1 95 ? -19.391 -8.059 7.928 1.00 96.81 95 ALA A O 1
ATOM 800 N N . LYS A 1 96 ? -19.368 -5.829 7.649 1.00 95.31 96 LYS A N 1
ATOM 801 C CA . LYS A 1 96 ? -20.547 -5.565 8.493 1.00 95.31 96 LYS A CA 1
ATOM 802 C C . LYS A 1 96 ? -21.799 -6.238 7.937 1.00 95.31 96 LYS A C 1
ATOM 804 O O . LYS A 1 96 ? -22.508 -6.923 8.670 1.00 95.31 96 LYS A O 1
ATOM 809 N N . ALA A 1 97 ? -22.057 -6.086 6.639 1.00 95.38 97 ALA A N 1
ATOM 810 C CA . ALA A 1 97 ? -23.200 -6.721 5.992 1.00 95.38 97 ALA A CA 1
ATOM 811 C C . ALA A 1 97 ? -23.107 -8.256 6.044 1.00 95.38 97 ALA A C 1
ATOM 813 O O . ALA A 1 97 ? -24.106 -8.924 6.313 1.00 95.38 97 ALA A O 1
ATOM 814 N N . LEU A 1 98 ? -21.910 -8.810 5.824 1.00 94.50 98 LEU A N 1
ATOM 815 C CA . LEU A 1 98 ? -21.663 -10.249 5.865 1.00 94.50 98 LEU A CA 1
ATOM 816 C C . LEU A 1 98 ? -21.830 -10.816 7.280 1.00 94.50 98 LEU A C 1
ATOM 818 O O . LEU A 1 98 ? -22.507 -11.825 7.446 1.00 94.50 98 LEU A O 1
ATOM 822 N N . SER A 1 99 ? -21.279 -10.145 8.293 1.00 92.88 99 SER A N 1
ATOM 823 C CA . SER A 1 99 ? -21.440 -10.500 9.708 1.00 92.88 99 SER A CA 1
ATOM 824 C C . SER A 1 99 ? -22.921 -10.595 10.095 1.00 92.88 99 SER A C 1
ATOM 826 O O . SER A 1 99 ? -23.345 -11.606 10.653 1.00 92.88 99 SER A O 1
ATOM 828 N N . LEU A 1 100 ? -23.738 -9.607 9.709 1.00 92.00 100 LEU A N 1
ATOM 829 C CA . LEU A 1 100 ? -25.180 -9.612 9.979 1.00 92.00 100 LEU A CA 1
ATOM 830 C C . LEU A 1 100 ? -25.905 -10.788 9.306 1.00 92.00 100 LEU A C 1
ATOM 832 O O . LEU A 1 100 ? -26.710 -11.465 9.948 1.00 92.00 100 LEU A O 1
ATOM 836 N N . GLU A 1 101 ? -25.614 -11.056 8.029 1.00 91.06 101 GLU A N 1
ATOM 837 C CA . GLU A 1 101 ? -26.241 -12.170 7.306 1.00 91.06 101 GLU A CA 1
ATOM 838 C C . GLU A 1 101 ? -25.836 -13.522 7.913 1.00 91.06 101 GLU A C 1
ATOM 840 O O . GLU A 1 101 ? -26.677 -14.404 8.097 1.00 91.06 101 GLU A O 1
ATOM 845 N N . VAL A 1 102 ? -24.564 -13.681 8.285 1.00 86.31 102 VAL A N 1
ATOM 846 C CA . VAL A 1 102 ? -24.022 -14.934 8.825 1.00 86.31 102 VAL A CA 1
ATOM 847 C C . VAL A 1 102 ? -24.486 -15.197 10.255 1.00 86.31 102 VAL A C 1
ATOM 849 O O . VAL A 1 102 ? -24.869 -16.332 10.552 1.00 86.31 102 VAL A O 1
ATOM 852 N N . LYS A 1 103 ? -24.544 -14.168 11.112 1.00 84.69 103 LYS A N 1
ATOM 853 C CA . LYS A 1 103 ? -25.058 -14.264 12.490 1.00 84.69 103 LYS A CA 1
ATOM 854 C C . LYS A 1 103 ? -26.487 -14.795 12.529 1.00 84.69 103 LYS A C 1
ATOM 856 O O . LYS A 1 103 ? -26.840 -15.565 13.416 1.00 84.69 103 LYS A O 1
ATOM 861 N N . SER A 1 104 ? -27.297 -14.448 11.528 1.00 79.12 104 SER A N 1
ATOM 862 C CA . SER A 1 104 ? -28.675 -14.937 11.426 1.00 79.12 104 SER A CA 1
ATOM 863 C C . SER A 1 104 ? -28.796 -16.426 11.054 1.00 79.12 104 SER A C 1
ATOM 865 O O . SER A 1 104 ? -29.875 -16.997 11.204 1.00 79.12 104 SER A O 1
ATOM 867 N N . ARG A 1 105 ? -27.720 -17.068 10.565 1.00 77.25 105 ARG A N 1
ATOM 868 C CA . ARG A 1 105 ? -27.789 -18.392 9.911 1.00 77.25 105 ARG A CA 1
ATOM 869 C C . ARG A 1 105 ? -26.803 -19.444 10.410 1.00 77.25 105 ARG A C 1
ATOM 871 O O . ARG A 1 105 ? -27.128 -20.627 10.338 1.00 77.25 105 ARG A O 1
ATOM 878 N N . PHE A 1 106 ? -25.599 -19.065 10.835 1.00 77.50 106 PHE A N 1
ATOM 879 C CA . PHE A 1 106 ? -24.505 -20.026 11.011 1.00 77.50 106 PHE A CA 1
ATOM 880 C C . PHE A 1 106 ? -23.775 -19.885 12.344 1.00 77.50 106 PHE A C 1
ATOM 882 O O . PHE A 1 106 ? -23.818 -20.808 13.154 1.00 77.50 106 PHE A O 1
ATOM 889 N N . ILE A 1 107 ? -23.051 -18.782 12.530 1.00 80.25 107 ILE A N 1
ATOM 890 C CA . ILE A 1 107 ? -22.116 -18.542 13.636 1.00 80.25 107 ILE A CA 1
ATOM 891 C C . ILE A 1 107 ? -22.148 -17.045 13.943 1.00 80.25 107 ILE A C 1
ATOM 893 O O . ILE A 1 107 ? -22.281 -16.234 13.028 1.00 80.25 107 ILE A O 1
ATOM 897 N N . ASP A 1 108 ? -22.010 -16.690 15.219 1.00 82.69 108 ASP A N 1
ATOM 898 C CA . ASP A 1 108 ? -21.762 -15.307 15.618 1.00 82.69 108 ASP A CA 1
ATOM 899 C C . ASP A 1 108 ? -20.332 -14.922 15.209 1.00 82.69 108 ASP A C 1
ATOM 901 O O . ASP A 1 108 ? -19.363 -15.389 15.809 1.00 82.69 108 ASP A O 1
ATOM 905 N N . LEU A 1 109 ? -20.212 -14.169 14.114 1.00 84.50 109 LEU A N 1
ATOM 906 C CA . LEU A 1 109 ? -18.948 -13.663 13.582 1.00 84.50 109 LEU A CA 1
ATOM 907 C C . LEU A 1 109 ? -18.971 -12.145 13.635 1.00 84.50 109 LEU A C 1
ATOM 909 O O . LEU A 1 109 ? -19.855 -11.522 13.041 1.00 84.50 109 LEU A O 1
ATOM 913 N N . SER A 1 110 ? -17.978 -11.561 14.294 1.00 88.00 110 SER A N 1
ATOM 914 C CA . SER A 1 110 ? -17.777 -10.119 14.303 1.00 88.00 110 SER A CA 1
ATOM 915 C C . SER A 1 110 ? -17.355 -9.614 12.914 1.00 88.00 110 SER A C 1
ATOM 917 O O . SER A 1 110 ? -16.649 -10.321 12.185 1.00 88.00 110 SER A O 1
ATOM 919 N N . PRO A 1 111 ? -17.693 -8.367 12.530 1.00 92.50 111 PRO A N 1
ATOM 920 C CA . PRO A 1 111 ? -17.051 -7.711 11.393 1.00 92.50 111 PRO A CA 1
ATOM 921 C C . PRO A 1 111 ? -15.516 -7.697 11.508 1.00 92.50 111 PRO A C 1
ATOM 923 O O . PRO A 1 111 ? -14.833 -7.802 10.490 1.00 92.50 111 PRO A O 1
ATOM 926 N N . TYR A 1 112 ? -14.969 -7.615 12.725 1.00 91.50 112 TYR A N 1
ATOM 927 C CA . TYR A 1 112 ? -13.529 -7.651 12.983 1.00 91.50 112 TYR A CA 1
ATOM 928 C C . TYR A 1 112 ? -12.912 -9.020 12.681 1.00 91.50 112 TYR A C 1
ATOM 930 O O . TYR A 1 112 ? -11.842 -9.068 12.076 1.00 91.50 112 TYR A O 1
ATOM 938 N N . ASP A 1 113 ? -13.607 -10.117 13.005 1.00 88.56 113 ASP A N 1
ATOM 939 C CA . ASP A 1 113 ? -13.157 -11.483 12.684 1.00 88.56 113 ASP A CA 1
ATOM 940 C C . ASP A 1 113 ? -13.024 -11.689 11.169 1.00 88.56 113 ASP A C 1
ATOM 942 O O . ASP A 1 113 ? -12.145 -12.409 10.695 1.00 88.56 113 ASP A O 1
ATOM 946 N N . ILE A 1 114 ? -13.906 -11.044 10.403 1.00 92.69 114 ILE A N 1
ATOM 947 C CA . ILE A 1 114 ? -13.898 -11.095 8.942 1.00 92.69 114 ILE A CA 1
ATOM 948 C C . ILE A 1 114 ? -12.787 -10.198 8.388 1.00 92.69 114 ILE A C 1
ATOM 950 O O . ILE A 1 114 ? -12.018 -10.640 7.540 1.00 92.69 114 ILE A O 1
ATOM 954 N N . LEU A 1 115 ? -12.687 -8.948 8.855 1.00 94.75 115 LEU A N 1
ATOM 955 C CA . LEU A 1 115 ? -11.724 -7.964 8.345 1.00 94.75 115 LEU A CA 1
ATOM 956 C C . LEU A 1 115 ? -10.275 -8.318 8.677 1.00 94.75 115 LEU A C 1
ATOM 958 O O . LEU A 1 115 ? -9.389 -8.122 7.846 1.00 94.75 115 LEU A O 1
ATOM 962 N N . MET A 1 116 ? -10.033 -8.788 9.899 1.00 93.94 116 MET A N 1
ATOM 963 C CA . MET A 1 116 ? -8.702 -8.946 10.477 1.00 93.94 116 MET A CA 1
ATOM 964 C C . MET A 1 116 ? -8.558 -10.318 11.154 1.00 93.94 116 MET A C 1
ATOM 966 O O . MET A 1 116 ? -8.314 -10.399 12.358 1.00 93.94 116 MET A O 1
ATOM 970 N N . PRO A 1 117 ? -8.643 -11.423 10.389 1.00 89.50 117 PRO A N 1
ATOM 971 C CA . PRO A 1 117 ? -8.776 -12.782 10.927 1.00 89.50 117 PRO A CA 1
ATOM 972 C C . PRO A 1 117 ? -7.586 -13.266 11.770 1.00 89.50 117 PRO A C 1
ATOM 974 O O . PRO A 1 117 ? -7.687 -14.283 12.453 1.00 89.50 117 PRO A O 1
ATOM 977 N N . SER A 1 118 ? -6.441 -12.576 11.715 1.00 88.62 118 SER A N 1
ATOM 978 C CA . SER A 1 118 ? -5.263 -12.905 12.526 1.00 88.62 118 SER A CA 1
ATOM 979 C C . SER A 1 118 ? -5.105 -12.045 13.780 1.00 88.62 118 SER A C 1
ATOM 981 O O . SER A 1 118 ? -4.101 -12.208 14.468 1.00 88.62 118 SER A O 1
ATOM 983 N N . VAL A 1 119 ? -6.009 -11.097 14.046 1.00 84.81 119 VAL A N 1
ATOM 984 C CA . VAL A 1 119 ? -5.953 -10.286 15.267 1.00 84.81 119 VAL A CA 1
ATOM 985 C C . VAL A 1 119 ? -6.392 -11.162 16.427 1.00 84.81 119 VAL A C 1
ATOM 987 O O . VAL A 1 119 ? -7.520 -11.651 16.480 1.00 84.81 119 VAL A O 1
ATOM 990 N N . THR A 1 120 ? -5.469 -11.422 17.346 1.00 66.69 120 THR A N 1
ATOM 991 C CA . THR A 1 120 ? -5.740 -12.285 18.488 1.00 66.69 120 THR A CA 1
ATOM 992 C C . THR A 1 120 ? -6.332 -11.455 19.618 1.00 66.69 120 THR A C 1
ATOM 994 O O . THR A 1 120 ? -5.677 -10.565 20.158 1.00 66.69 120 THR A O 1
ATOM 997 N N . ALA A 1 121 ? -7.556 -11.781 20.040 1.00 60.09 121 ALA A N 1
ATOM 998 C CA . ALA A 1 121 ? -8.078 -11.366 21.342 1.00 60.09 121 ALA A CA 1
ATOM 999 C C . ALA A 1 121 ? -7.336 -12.156 22.438 1.00 60.09 121 ALA A C 1
ATOM 1001 O O . ALA A 1 121 ? -7.830 -13.135 22.990 1.00 60.09 121 ALA A O 1
ATOM 1002 N N . THR A 1 122 ? -6.071 -11.823 22.666 1.00 47.47 122 THR A N 1
ATOM 1003 C CA . THR A 1 122 ? -5.197 -12.499 23.631 1.00 47.47 122 THR A CA 1
ATOM 1004 C C . THR A 1 122 ? -5.290 -11.807 24.976 1.00 47.47 122 THR A C 1
ATOM 1006 O O . THR A 1 122 ? -4.396 -11.066 25.374 1.00 47.47 122 THR A O 1
ATOM 1009 N N . SER A 1 123 ? -6.364 -12.100 25.699 1.00 42.16 123 SER A N 1
ATOM 1010 C CA . SER A 1 123 ? -6.263 -12.460 27.110 1.00 42.16 123 SER A CA 1
ATOM 1011 C C . SER A 1 123 ? -7.535 -13.205 27.524 1.00 42.16 123 SER A C 1
ATOM 1013 O O . SER A 1 123 ? -8.610 -12.982 26.975 1.00 42.16 123 SER A O 1
ATOM 1015 N N . HIS A 1 124 ? -7.439 -14.072 28.531 1.00 40.62 124 HIS A N 1
ATOM 1016 C CA . HIS A 1 124 ? -8.606 -14.692 29.169 1.00 40.62 124 HIS A CA 1
ATOM 1017 C C . HIS A 1 124 ? -9.540 -13.671 29.871 1.00 40.62 124 HIS A C 1
ATOM 1019 O O . HIS A 1 124 ? -10.544 -14.082 30.447 1.00 40.62 124 HIS A O 1
ATOM 1025 N N . GLN A 1 125 ? -9.232 -12.365 29.821 1.00 42.56 125 GLN A N 1
ATOM 1026 C CA . GLN A 1 125 ? -10.032 -11.258 30.361 1.00 42.56 125 GLN A CA 1
ATOM 1027 C C . GLN A 1 125 ? -10.604 -10.324 29.276 1.00 42.56 125 GLN A C 1
ATOM 1029 O O . GLN A 1 125 ? -11.652 -9.724 29.493 1.00 42.56 125 GLN A O 1
ATOM 1034 N N . THR A 1 126 ? -9.982 -10.239 28.098 1.00 48.62 126 THR A N 1
ATOM 1035 C CA . THR A 1 126 ? -10.493 -9.494 26.939 1.00 48.62 126 THR A CA 1
ATOM 1036 C C . THR A 1 126 ? -11.357 -10.455 26.131 1.00 48.62 126 THR A C 1
ATOM 1038 O O . THR A 1 126 ? -10.877 -11.164 25.245 1.00 48.62 126 THR A O 1
ATOM 1041 N N . SER A 1 127 ? -12.637 -10.573 26.486 1.00 52.47 127 SER A N 1
ATOM 1042 C CA . SER A 1 127 ? -13.565 -11.381 25.696 1.00 52.47 127 SER A CA 1
ATOM 1043 C C . SER A 1 127 ? -13.610 -10.842 24.264 1.00 52.47 127 SER A C 1
ATOM 1045 O O . SER A 1 127 ? -13.549 -9.636 24.051 1.00 52.47 127 SER A O 1
ATOM 1047 N N . ARG A 1 128 ? -13.751 -11.726 23.266 1.00 59.78 128 ARG A N 1
ATOM 1048 C CA . ARG A 1 128 ? -13.956 -11.345 21.851 1.00 59.78 128 ARG A CA 1
ATOM 1049 C C . ARG A 1 128 ? -15.038 -10.271 21.663 1.00 59.78 128 ARG A C 1
ATOM 1051 O O . ARG A 1 128 ? -14.930 -9.479 20.741 1.00 59.78 128 ARG A O 1
ATOM 1058 N N . SER A 1 129 ? -16.013 -10.214 22.572 1.00 60.69 129 SER A N 1
ATOM 1059 C CA . SER A 1 129 ? -17.046 -9.178 22.617 1.00 60.69 129 SER A CA 1
ATOM 1060 C C . SER A 1 129 ? -16.509 -7.754 22.801 1.00 60.69 129 SER A C 1
ATOM 1062 O O . SER A 1 129 ? -17.176 -6.828 22.380 1.00 60.69 129 SER A O 1
ATOM 1064 N N . MET A 1 130 ? -15.324 -7.555 23.393 1.00 67.19 130 MET A N 1
ATOM 1065 C CA . MET A 1 130 ? -14.762 -6.212 23.590 1.00 67.19 130 MET A CA 1
ATOM 1066 C C . MET A 1 130 ? -14.273 -5.582 22.282 1.00 67.19 130 MET A C 1
ATOM 1068 O O . MET A 1 130 ? -14.350 -4.372 22.134 1.00 67.19 130 MET A O 1
ATOM 1072 N N . LEU A 1 131 ? -13.804 -6.375 21.306 1.00 75.75 131 LEU A N 1
ATOM 1073 C CA . LEU A 1 131 ? -13.440 -5.830 19.989 1.00 75.75 131 LEU A CA 1
ATOM 1074 C C . LEU A 1 131 ? -14.652 -5.251 19.254 1.00 75.75 131 LEU A C 1
ATOM 1076 O O . LEU A 1 131 ? -14.506 -4.269 18.536 1.00 75.75 131 LEU A O 1
ATOM 1080 N N . ASP A 1 132 ? -15.836 -5.825 19.474 1.00 80.31 132 ASP A N 1
ATOM 1081 C CA . ASP A 1 132 ? -17.091 -5.320 18.912 1.00 80.31 132 ASP A CA 1
ATOM 1082 C C . ASP A 1 132 ? -17.521 -3.978 19.514 1.00 80.31 132 ASP A C 1
ATOM 1084 O O . ASP A 1 132 ? -18.260 -3.236 18.863 1.00 80.31 132 ASP A O 1
ATOM 1088 N N . ASP A 1 133 ? -17.042 -3.662 20.719 1.00 81.88 133 ASP A N 1
ATOM 1089 C CA . ASP A 1 133 ? -17.339 -2.410 21.415 1.00 81.88 133 ASP A CA 1
ATOM 1090 C C . ASP A 1 133 ? -16.425 -1.258 20.962 1.00 81.88 133 ASP A C 1
ATOM 1092 O O . ASP A 1 133 ? -16.788 -0.091 21.121 1.00 81.88 133 ASP A O 1
ATOM 1096 N N . PHE A 1 134 ? -15.269 -1.568 20.364 1.00 84.50 134 PHE A N 1
ATOM 1097 C CA . PHE A 1 134 ? -14.320 -0.564 19.891 1.00 84.50 134 PHE A CA 1
ATOM 1098 C C . PHE A 1 134 ? -14.655 -0.052 18.493 1.00 84.50 134 PHE A C 1
ATOM 1100 O O . PHE A 1 134 ? -15.117 -0.785 17.610 1.00 84.50 134 PHE A O 1
ATOM 1107 N N . GLN A 1 135 ? -14.329 1.216 18.252 1.00 92.38 135 GLN A N 1
ATOM 1108 C CA . GLN A 1 135 ? -14.187 1.735 16.893 1.00 92.38 135 GLN A CA 1
ATOM 1109 C C . GLN A 1 135 ? -12.784 1.430 16.349 1.00 92.38 135 GLN A C 1
ATOM 1111 O O . GLN A 1 135 ? -11.823 1.298 17.101 1.00 92.38 135 GLN A O 1
ATOM 1116 N N . LEU A 1 136 ? -12.645 1.333 15.023 1.00 94.12 136 LEU A N 1
ATOM 1117 C CA . LEU A 1 136 ? -11.375 0.961 14.384 1.00 94.12 136 LEU A CA 1
ATOM 1118 C C . LEU A 1 136 ? -10.225 1.904 14.741 1.00 94.12 136 LEU A C 1
ATOM 1120 O O . LEU A 1 136 ? -9.097 1.447 14.857 1.00 94.12 136 LEU A O 1
ATOM 1124 N N . GLN A 1 137 ? -10.509 3.192 14.920 1.00 95.38 137 GLN A N 1
ATOM 1125 C CA . GLN A 1 137 ? -9.512 4.189 15.291 1.00 95.38 137 GLN A CA 1
ATOM 1126 C C . GLN A 1 137 ? -9.195 4.227 16.795 1.00 95.38 137 GLN A C 1
ATOM 1128 O O . GLN A 1 137 ? -8.396 5.050 17.207 1.00 95.38 137 GLN A O 1
ATOM 1133 N N . GLU A 1 138 ? -9.820 3.406 17.644 1.00 95.31 138 GLU A N 1
ATOM 1134 C CA . GLU A 1 138 ? -9.574 3.433 19.100 1.00 95.31 138 GLU A CA 1
ATOM 1135 C C . GLU A 1 138 ? -8.362 2.584 19.522 1.00 95.31 138 GLU A C 1
ATOM 1137 O O . GLU A 1 138 ? -7.898 2.659 20.663 1.00 95.31 138 GLU A O 1
ATOM 1142 N N . PHE A 1 139 ? -7.813 1.791 18.599 1.00 94.75 139 PHE A N 1
ATOM 1143 C CA . PHE A 1 139 ? -6.691 0.902 18.865 1.00 94.75 139 PHE A CA 1
ATOM 1144 C C . PHE A 1 139 ? -5.685 0.864 17.717 1.00 94.75 139 PHE A C 1
ATOM 1146 O O . PHE A 1 139 ? -6.007 1.078 16.551 1.00 94.75 139 PHE A O 1
ATOM 1153 N N . VAL A 1 140 ? -4.455 0.484 18.049 1.00 95.00 140 VAL A N 1
ATOM 1154 C CA . VAL A 1 140 ? -3.427 0.112 17.070 1.00 95.00 140 VAL A CA 1
ATOM 1155 C C . VAL A 1 140 ? -3.193 -1.394 17.105 1.00 95.00 140 VAL A C 1
ATOM 1157 O O . VAL A 1 140 ? -3.462 -2.061 18.103 1.00 95.00 140 VAL A O 1
ATOM 1160 N N . ILE A 1 141 ? -2.663 -1.949 16.014 1.00 93.31 141 ILE A N 1
ATOM 1161 C CA . ILE A 1 141 ? -2.242 -3.353 15.982 1.00 93.31 141 ILE A CA 1
ATOM 1162 C C . ILE A 1 141 ? -0.782 -3.449 16.436 1.00 93.31 141 ILE A C 1
ATOM 1164 O O . ILE A 1 141 ? 0.122 -2.898 15.790 1.00 93.31 141 ILE A O 1
ATOM 1168 N N . GLY A 1 142 ? -0.572 -4.161 17.542 1.00 91.94 142 GLY A N 1
ATOM 1169 C CA . GLY A 1 142 ? 0.729 -4.532 18.081 1.00 91.94 142 GLY A CA 1
ATOM 1170 C C . GLY A 1 142 ? 1.556 -5.358 17.100 1.00 91.94 142 GLY A C 1
ATOM 1171 O O . GLY A 1 142 ? 1.046 -5.913 16.123 1.00 91.94 142 GLY A O 1
ATOM 1172 N N . ASP A 1 143 ? 2.858 -5.443 17.348 1.00 90.44 143 ASP A N 1
ATOM 1173 C CA . ASP A 1 143 ? 3.795 -6.182 16.494 1.00 90.44 143 ASP A CA 1
ATOM 1174 C C . ASP A 1 143 ? 3.504 -7.697 16.498 1.00 90.44 143 ASP A C 1
ATOM 1176 O O . ASP A 1 143 ? 3.828 -8.402 15.544 1.00 90.44 143 ASP A O 1
ATOM 1180 N N . ASP A 1 144 ? 2.838 -8.191 17.542 1.00 88.06 144 ASP A N 1
ATOM 1181 C CA . ASP A 1 144 ? 2.369 -9.572 17.690 1.00 88.06 144 ASP A CA 1
ATOM 1182 C C . ASP A 1 144 ? 0.929 -9.805 17.195 1.00 88.06 144 ASP A C 1
ATOM 1184 O O . ASP A 1 144 ? 0.407 -10.914 17.309 1.00 88.06 144 ASP A O 1
ATOM 1188 N N . GLY A 1 145 ? 0.285 -8.778 16.633 1.00 88.00 145 GLY A N 1
ATOM 1189 C CA . GLY A 1 145 ? -1.093 -8.845 16.150 1.00 88.00 145 GLY A CA 1
ATOM 1190 C C . GLY A 1 145 ? -2.156 -8.608 17.224 1.00 88.00 145 GLY A C 1
ATOM 1191 O O . GLY A 1 145 ? -3.344 -8.726 16.918 1.00 88.00 145 GLY A O 1
ATOM 1192 N N . THR A 1 146 ? -1.765 -8.261 18.453 1.00 89.19 146 THR A N 1
ATOM 1193 C CA . THR A 1 146 ? -2.716 -7.905 19.512 1.00 89.19 146 THR A CA 1
ATOM 1194 C C . THR A 1 146 ? -3.235 -6.477 19.350 1.00 89.19 146 THR A C 1
ATOM 1196 O O . THR A 1 146 ? -2.470 -5.591 18.969 1.00 89.19 146 THR A O 1
ATOM 1199 N N . PRO A 1 147 ? -4.525 -6.212 19.609 1.00 91.75 147 PRO A N 1
ATOM 1200 C CA . PRO A 1 147 ? -5.033 -4.847 19.650 1.00 91.75 147 PRO A CA 1
ATOM 1201 C C . PRO A 1 147 ? -4.533 -4.149 20.924 1.00 91.75 147 PRO A C 1
ATOM 1203 O O . PRO A 1 147 ? -4.566 -4.730 22.010 1.00 91.75 147 PRO A O 1
ATOM 1206 N N . ILE A 1 148 ? -4.082 -2.903 20.791 1.00 93.31 148 ILE A N 1
ATOM 1207 C CA . ILE A 1 148 ? -3.650 -2.053 21.904 1.00 93.31 148 ILE A CA 1
ATOM 1208 C C . ILE A 1 148 ? -4.526 -0.804 21.885 1.00 93.31 148 ILE A C 1
ATOM 1210 O O . ILE A 1 148 ? -4.423 0.008 20.966 1.00 93.31 148 ILE A O 1
ATOM 1214 N N . GLU A 1 149 ? -5.406 -0.675 22.875 1.00 94.50 149 GLU A N 1
ATOM 1215 C CA . GLU A 1 149 ? -6.310 0.471 23.006 1.00 94.50 149 GLU A CA 1
ATOM 1216 C C . GLU A 1 149 ? -5.515 1.709 23.427 1.00 94.50 149 GLU A C 1
ATOM 1218 O O . GLU A 1 149 ? -4.800 1.691 24.430 1.00 94.50 149 GLU A O 1
ATOM 1223 N N . VAL A 1 150 ? -5.622 2.779 22.641 1.00 97.12 150 VAL A N 1
ATOM 1224 C CA . VAL A 1 150 ? -4.731 3.943 22.749 1.00 97.12 150 VAL A CA 1
ATOM 1225 C C . VAL A 1 150 ? -4.965 4.694 24.054 1.00 97.12 150 VAL A C 1
ATOM 1227 O O . VAL A 1 150 ? -4.030 4.898 24.826 1.00 97.12 150 VAL A O 1
ATOM 1230 N N . ALA A 1 151 ? -6.221 5.058 24.322 1.00 96.94 151 ALA A N 1
ATOM 1231 C CA . ALA A 1 151 ? -6.586 5.835 25.500 1.00 96.94 151 ALA A CA 1
ATOM 1232 C C . ALA A 1 151 ? -6.307 5.057 26.797 1.00 96.94 151 ALA A C 1
ATOM 1234 O O . ALA A 1 151 ? -5.634 5.566 27.691 1.00 96.94 151 ALA A O 1
ATOM 1235 N N . LEU A 1 152 ? -6.711 3.782 26.854 1.00 95.25 152 LEU A N 1
ATOM 1236 C CA . LEU A 1 152 ? -6.454 2.921 28.010 1.00 95.25 152 LEU A CA 1
ATOM 1237 C C . LEU A 1 152 ? -4.954 2.698 28.260 1.00 95.25 152 LEU A C 1
ATOM 1239 O O . LEU A 1 152 ? -4.523 2.629 29.407 1.00 95.25 152 LEU A O 1
ATOM 1243 N N . CYS A 1 153 ? -4.134 2.594 27.210 1.00 96.69 153 CYS A N 1
ATOM 1244 C CA . CYS A 1 153 ? -2.685 2.454 27.366 1.00 96.69 153 CYS A CA 1
ATOM 1245 C C . CYS A 1 153 ? -2.063 3.670 28.079 1.00 96.69 153 CYS A C 1
ATOM 1247 O O . CYS A 1 153 ? -1.215 3.499 28.958 1.00 96.69 153 CYS A O 1
ATOM 1249 N N . LEU A 1 154 ? -2.511 4.882 27.736 1.00 97.81 154 LEU A N 1
ATOM 1250 C CA . LEU A 1 154 ? -2.067 6.126 28.373 1.00 97.81 154 LEU A CA 1
ATOM 1251 C C . LEU A 1 154 ? -2.634 6.279 29.794 1.00 97.81 154 LEU A C 1
ATOM 1253 O O . LEU A 1 154 ? -1.896 6.651 30.706 1.00 97.81 154 LEU A O 1
ATOM 1257 N N . ASP A 1 155 ? -3.893 5.899 30.019 1.00 96.88 155 ASP A N 1
ATOM 1258 C CA . ASP A 1 155 ? -4.494 5.863 31.359 1.00 96.88 155 ASP A CA 1
ATOM 1259 C C . ASP A 1 155 ? -3.689 4.961 32.311 1.00 96.88 155 ASP A C 1
ATOM 1261 O O . ASP A 1 155 ? -3.339 5.373 33.418 1.00 96.88 155 ASP A O 1
ATOM 1265 N N . LEU A 1 156 ? -3.316 3.756 31.864 1.00 95.56 156 LEU A N 1
ATOM 1266 C CA . LEU A 1 156 ? -2.517 2.816 32.659 1.00 95.56 156 LEU A CA 1
ATOM 1267 C C . LEU A 1 156 ? -1.120 3.363 32.990 1.00 95.56 156 LEU A C 1
ATOM 1269 O O . LEU A 1 156 ? -0.596 3.096 34.071 1.00 95.56 156 LEU A O 1
ATOM 1273 N N . MET A 1 157 ? -0.513 4.134 32.083 1.00 95.94 157 MET A N 1
ATOM 1274 C CA . MET A 1 157 ? 0.768 4.810 32.322 1.00 95.94 157 MET A CA 1
ATOM 1275 C C . MET A 1 157 ? 0.655 5.851 33.441 1.00 95.94 157 MET A C 1
ATOM 1277 O O . MET A 1 157 ? 1.508 5.894 34.334 1.00 95.94 157 MET A O 1
ATOM 1281 N N . LEU A 1 158 ? -0.409 6.660 33.405 1.00 95.75 158 LEU A N 1
ATOM 1282 C CA . LEU A 1 158 ? -0.709 7.656 34.429 1.00 95.75 158 LEU A CA 1
ATOM 1283 C C . LEU A 1 158 ? -0.973 6.991 35.786 1.00 95.75 158 LEU A C 1
ATOM 1285 O O . LEU A 1 158 ? -0.356 7.359 36.783 1.00 95.75 158 LEU A O 1
ATOM 1289 N N . GLU A 1 159 ? -1.836 5.974 35.824 1.00 94.62 159 GLU A N 1
ATOM 1290 C CA . GLU A 1 159 ? -2.183 5.242 37.049 1.00 94.62 159 GLU A CA 1
ATOM 1291 C C . GLU A 1 159 ? -0.960 4.573 37.690 1.00 94.62 159 GLU A C 1
ATOM 1293 O O . GLU A 1 159 ? -0.768 4.638 38.908 1.00 94.62 159 GLU A O 1
ATOM 1298 N N . ALA A 1 160 ? -0.084 3.981 36.8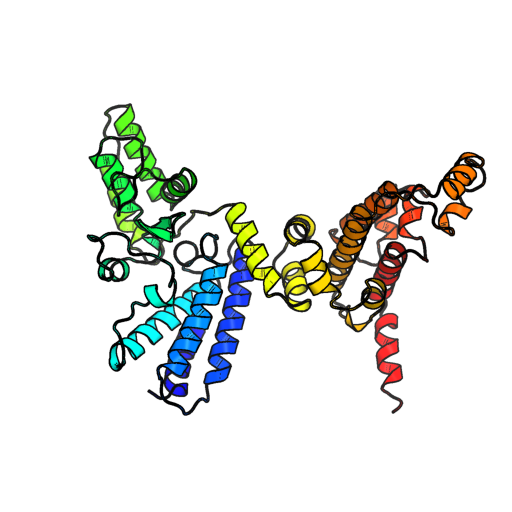76 1.00 94.50 160 ALA A N 1
ATOM 1299 C CA . ALA A 1 160 ? 1.138 3.336 37.343 1.00 94.50 160 ALA A CA 1
ATOM 1300 C C . ALA A 1 160 ? 2.279 4.319 37.676 1.00 94.50 160 ALA A C 1
ATOM 1302 O O . ALA A 1 160 ? 3.325 3.873 38.150 1.00 94.50 160 ALA A O 1
ATOM 1303 N N . HIS A 1 161 ? 2.098 5.629 37.451 1.00 94.44 161 HIS A N 1
ATOM 1304 C CA . HIS A 1 161 ? 3.104 6.672 37.694 1.00 94.44 161 HIS A CA 1
ATOM 1305 C C . HIS A 1 161 ? 4.468 6.335 37.062 1.00 94.44 161 HIS A C 1
ATOM 1307 O O . HIS A 1 161 ? 5.523 6.445 37.689 1.00 94.44 161 HIS A O 1
ATOM 1313 N N . THR A 1 162 ? 4.448 5.875 35.809 1.00 94.94 162 THR A N 1
ATOM 1314 C CA . THR A 1 162 ? 5.626 5.356 35.099 1.00 94.94 162 THR A CA 1
ATOM 1315 C C . THR A 1 162 ? 5.771 5.966 33.713 1.00 94.94 162 THR A C 1
ATOM 1317 O O . THR A 1 162 ? 4.793 6.307 33.065 1.00 94.94 162 THR A O 1
ATOM 1320 N N . THR A 1 163 ? 7.001 6.089 33.214 1.00 93.25 163 THR A N 1
ATOM 1321 C CA . THR A 1 163 ? 7.264 6.564 31.843 1.00 93.25 163 THR A CA 1
ATOM 1322 C C . THR A 1 163 ? 7.194 5.448 30.793 1.00 93.25 163 THR A C 1
ATOM 1324 O O . THR A 1 163 ? 7.489 5.673 29.614 1.00 93.25 163 THR A O 1
ATOM 1327 N N . GLN A 1 164 ? 6.849 4.229 31.214 1.00 96.00 164 GLN A N 1
ATOM 1328 C CA . GLN A 1 164 ? 6.743 3.055 30.355 1.00 96.00 164 GLN A CA 1
ATOM 1329 C C . GLN A 1 164 ? 5.288 2.804 29.946 1.00 96.00 164 GLN A C 1
ATOM 1331 O O . GLN A 1 164 ? 4.397 2.784 30.789 1.00 96.00 164 GLN A O 1
ATOM 1336 N N . LEU A 1 165 ? 5.066 2.562 28.653 1.00 96.81 165 LEU A N 1
ATOM 1337 C CA . LEU A 1 165 ? 3.779 2.100 28.132 1.00 96.81 165 LEU A CA 1
ATOM 1338 C C . LEU A 1 165 ? 3.734 0.572 28.156 1.00 96.81 165 LEU A C 1
ATOM 1340 O O . LEU A 1 165 ? 4.725 -0.086 27.821 1.00 96.81 165 LEU A O 1
ATOM 1344 N N . PHE A 1 166 ? 2.577 0.017 28.508 1.00 94.75 166 PHE A N 1
ATOM 1345 C CA . PHE A 1 166 ? 2.338 -1.424 28.600 1.00 94.75 166 PHE A CA 1
ATOM 1346 C C . PHE A 1 166 ? 1.177 -1.848 27.697 1.00 94.75 166 PHE A C 1
ATOM 1348 O O . PHE A 1 166 ? 0.301 -1.046 27.370 1.00 94.75 166 PHE A O 1
ATOM 1355 N N . HIS A 1 167 ? 1.152 -3.123 27.305 1.00 92.19 167 HIS A N 1
ATOM 1356 C CA . HIS A 1 167 ? 0.007 -3.686 26.589 1.00 92.19 167 HIS A CA 1
ATOM 1357 C C . HIS A 1 167 ? -1.253 -3.633 27.461 1.00 92.19 167 HIS A C 1
ATOM 1359 O O . HIS A 1 167 ? -1.233 -4.057 28.616 1.00 92.19 167 HIS A O 1
ATOM 1365 N N . THR A 1 168 ? -2.382 -3.224 26.881 1.00 89.31 168 THR A N 1
ATOM 1366 C CA . THR A 1 168 ? -3.667 -3.150 27.596 1.00 89.31 168 THR A CA 1
ATOM 1367 C C . THR A 1 168 ? -4.205 -4.525 27.996 1.00 89.31 168 THR A C 1
ATOM 1369 O O . THR A 1 168 ? -4.826 -4.667 29.044 1.00 89.31 168 THR A O 1
ATOM 1372 N N . SER A 1 169 ? -3.921 -5.570 27.211 1.00 83.31 169 SER A N 1
ATOM 1373 C CA . SER A 1 169 ? -4.305 -6.951 27.537 1.00 83.31 169 SER A CA 1
ATOM 1374 C C . SER A 1 169 ? -3.313 -7.675 28.457 1.00 83.31 169 SER A C 1
ATOM 1376 O O . SER A 1 169 ? -3.631 -8.731 29.008 1.00 83.31 169 SER A O 1
ATOM 1378 N N . GLN A 1 170 ? -2.099 -7.136 28.607 1.00 86.06 170 GLN A N 1
ATOM 1379 C CA . GLN A 1 170 ? -1.017 -7.692 29.423 1.00 86.06 170 GLN A CA 1
ATOM 1380 C C . GLN A 1 170 ? -0.278 -6.542 30.127 1.00 86.06 170 GLN A C 1
ATOM 1382 O O . GLN A 1 170 ? 0.835 -6.206 29.716 1.00 86.06 170 GLN A O 1
ATOM 1387 N N . PRO A 1 171 ? -0.849 -5.954 31.198 1.00 82.50 171 PRO A N 1
ATOM 1388 C CA . PRO A 1 171 ? -0.328 -4.726 31.817 1.00 82.50 171 PRO A CA 1
ATOM 1389 C C . PRO A 1 171 ? 1.097 -4.828 32.383 1.00 82.50 171 PRO A C 1
ATOM 1391 O O . PRO A 1 171 ? 1.693 -3.828 32.754 1.00 82.50 171 PRO A O 1
ATOM 1394 N N . THR A 1 172 ? 1.667 -6.032 32.460 1.00 86.50 172 THR A N 1
ATOM 1395 C CA . THR A 1 172 ? 3.058 -6.268 32.875 1.00 86.50 172 THR A CA 1
ATOM 1396 C C . THR A 1 172 ? 4.052 -6.290 31.714 1.00 86.50 172 THR A C 1
ATOM 1398 O O . THR A 1 172 ? 5.259 -6.329 31.946 1.00 86.50 172 THR A O 1
ATOM 1401 N N . ARG A 1 173 ? 3.579 -6.339 30.463 1.00 90.75 173 ARG A N 1
ATOM 1402 C CA . ARG A 1 173 ? 4.426 -6.419 29.271 1.00 90.75 173 ARG A CA 1
ATOM 1403 C C . ARG A 1 173 ? 4.629 -5.019 28.683 1.00 90.75 173 ARG A C 1
ATOM 1405 O O . ARG A 1 173 ? 3.649 -4.436 28.214 1.00 90.75 173 ARG A O 1
ATOM 1412 N N . PRO A 1 174 ? 5.862 -4.485 28.676 1.00 95.25 174 PRO A N 1
ATOM 1413 C CA . PRO A 1 174 ? 6.135 -3.188 28.072 1.00 95.25 174 PRO A CA 1
ATOM 1414 C C . PRO A 1 174 ? 5.959 -3.251 26.551 1.00 95.25 174 PRO A C 1
ATOM 1416 O O . PRO A 1 174 ? 6.222 -4.287 25.933 1.00 95.25 174 PRO A O 1
ATOM 1419 N N . LEU A 1 175 ? 5.533 -2.134 25.964 1.00 96.56 175 LEU A N 1
ATOM 1420 C CA . LEU A 1 175 ? 5.449 -1.970 24.515 1.00 96.56 175 LEU A CA 1
ATOM 1421 C C . LEU A 1 175 ? 6.843 -1.948 23.877 1.00 96.56 175 LEU A C 1
ATOM 1423 O O . LEU A 1 175 ? 7.807 -1.443 24.462 1.00 96.56 175 LEU A O 1
ATOM 1427 N N . SER A 1 176 ? 6.941 -2.452 22.646 1.00 96.12 176 SER A N 1
ATOM 1428 C CA . SER A 1 176 ? 8.104 -2.223 21.787 1.00 96.12 176 SER A CA 1
ATOM 1429 C C . SER A 1 176 ? 8.251 -0.727 21.477 1.00 96.12 176 SER A C 1
ATOM 1431 O O . SER A 1 176 ? 7.288 0.035 21.565 1.00 96.12 176 SER A O 1
ATOM 1433 N N . GLU A 1 177 ? 9.439 -0.280 21.058 1.00 95.81 177 GLU A N 1
ATOM 1434 C CA . GLU A 1 177 ? 9.617 1.129 20.675 1.00 95.81 177 GLU A CA 1
ATOM 1435 C C . GLU A 1 177 ? 8.693 1.515 19.508 1.00 95.81 177 GLU A C 1
ATOM 1437 O O . GLU A 1 177 ? 8.112 2.594 19.501 1.00 95.81 177 GLU A O 1
ATOM 1442 N N . ASN A 1 178 ? 8.471 0.608 18.553 1.00 95.19 178 ASN A N 1
ATOM 1443 C CA . ASN A 1 178 ? 7.568 0.872 17.434 1.00 95.19 178 ASN A CA 1
ATOM 1444 C C . ASN A 1 178 ? 6.104 0.963 17.887 1.00 95.19 178 ASN A C 1
ATOM 1446 O O . ASN A 1 178 ? 5.358 1.799 17.383 1.00 95.19 178 ASN A O 1
ATOM 1450 N N . GLU A 1 179 ? 5.681 0.104 18.816 1.00 96.56 179 GLU A N 1
ATOM 1451 C CA . GLU A 1 179 ? 4.345 0.160 19.416 1.00 96.56 179 GLU A CA 1
ATOM 1452 C C . GLU A 1 179 ? 4.158 1.456 20.202 1.00 96.56 179 GLU A C 1
ATOM 1454 O O . GLU A 1 179 ? 3.175 2.160 19.984 1.00 96.56 179 GLU A O 1
ATOM 1459 N N . LYS A 1 180 ? 5.143 1.822 21.030 1.00 97.56 180 LYS A N 1
ATOM 1460 C CA . LYS A 1 180 ? 5.168 3.076 21.784 1.00 97.56 180 LYS A CA 1
ATOM 1461 C C . LYS A 1 180 ? 4.986 4.280 20.861 1.00 97.56 180 LYS A C 1
ATOM 1463 O O . LYS A 1 180 ? 4.103 5.098 21.099 1.00 97.56 180 LYS A O 1
ATOM 1468 N N . GLN A 1 181 ? 5.772 4.365 19.788 1.00 97.31 181 GLN A N 1
ATOM 1469 C CA . GLN A 1 181 ? 5.660 5.463 18.827 1.00 97.31 181 GLN A CA 1
ATOM 1470 C C . GLN A 1 181 ? 4.285 5.505 18.152 1.00 97.31 181 GLN A C 1
ATOM 1472 O O . GLN A 1 181 ? 3.762 6.592 17.937 1.00 97.31 181 GLN A O 1
ATOM 1477 N N . ARG A 1 182 ? 3.660 4.356 17.860 1.00 96.94 182 ARG A N 1
ATOM 1478 C CA . ARG A 1 182 ? 2.304 4.327 17.287 1.00 96.94 182 ARG A CA 1
ATOM 1479 C C . ARG A 1 182 ? 1.228 4.808 18.257 1.00 96.94 182 ARG A C 1
ATOM 1481 O O . ARG A 1 182 ? 0.287 5.442 17.799 1.00 96.94 182 ARG A O 1
ATOM 1488 N N . ILE A 1 183 ? 1.366 4.525 19.554 1.00 98.06 183 ILE A N 1
ATOM 1489 C CA . ILE A 1 183 ? 0.459 5.042 20.590 1.00 98.06 183 ILE A CA 1
ATOM 1490 C C . ILE A 1 183 ? 0.632 6.554 20.747 1.00 98.06 183 ILE A C 1
ATOM 1492 O O . ILE A 1 183 ? -0.349 7.286 20.696 1.00 98.06 183 ILE A O 1
ATOM 1496 N N . ILE A 1 184 ? 1.874 7.028 20.888 1.00 97.94 184 ILE A N 1
ATOM 1497 C CA . ILE A 1 184 ? 2.165 8.455 21.105 1.00 97.94 184 ILE A CA 1
ATOM 1498 C C . ILE A 1 184 ? 1.761 9.280 19.886 1.00 97.94 184 ILE A C 1
ATOM 1500 O O . ILE A 1 184 ? 1.063 10.274 20.012 1.00 97.94 184 ILE A O 1
ATOM 1504 N N . LYS A 1 185 ? 2.163 8.850 18.686 1.00 97.81 185 LYS A N 1
ATOM 1505 C CA . LYS A 1 185 ? 1.871 9.542 17.424 1.00 97.81 185 LYS A CA 1
ATOM 1506 C C . LYS A 1 185 ? 0.523 9.138 16.835 1.00 97.81 185 LYS A C 1
ATOM 1508 O O . LYS A 1 185 ? 0.361 9.169 15.620 1.00 97.81 185 LYS A O 1
ATOM 1513 N N . HIS A 1 186 ? -0.412 8.670 17.657 1.00 98.00 186 HIS A N 1
ATOM 1514 C CA . HIS A 1 186 ? -1.711 8.215 17.177 1.00 98.00 186 HIS A CA 1
ATOM 1515 C C . HIS A 1 186 ? -2.558 9.368 16.631 1.00 98.00 186 HIS A C 1
ATOM 1517 O O . HIS A 1 186 ? -3.131 9.239 15.550 1.00 98.00 186 HIS A O 1
ATOM 1523 N N . SER A 1 187 ? -2.590 10.482 17.358 1.00 97.88 187 SER A N 1
ATOM 1524 C CA . SER A 1 187 ? -3.127 11.781 16.952 1.00 97.88 187 SER A CA 1
ATOM 1525 C C . SER A 1 187 ? -2.449 12.882 17.765 1.00 97.88 187 SER A C 1
ATOM 1527 O O . SER A 1 187 ? -1.713 12.579 18.706 1.00 97.88 187 SER A O 1
ATOM 1529 N N . ASP A 1 188 ? -2.740 14.139 17.436 1.00 97.62 188 ASP A N 1
ATOM 1530 C CA . ASP A 1 188 ? -2.263 15.293 18.203 1.00 97.62 188 ASP A CA 1
ATOM 1531 C C . ASP A 1 188 ? 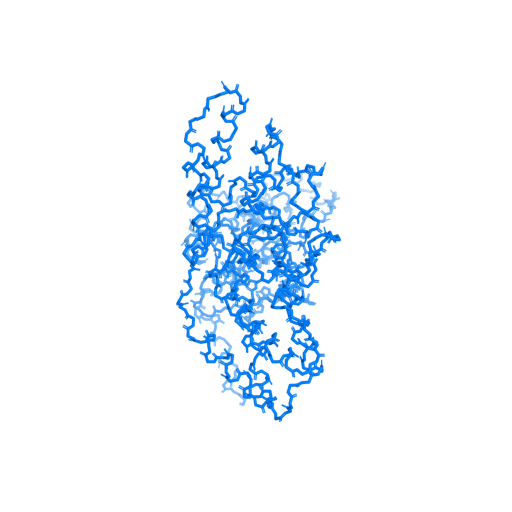-2.729 15.199 19.672 1.00 97.62 188 ASP A C 1
ATOM 1533 O O . ASP A 1 188 ? -1.924 15.341 20.584 1.00 97.62 188 ASP A O 1
ATOM 1537 N N . GLU A 1 189 ? -3.985 14.807 19.923 1.00 98.06 189 GLU A N 1
ATOM 1538 C CA . GLU A 1 189 ? -4.506 14.641 21.290 1.00 98.06 189 GLU A CA 1
ATOM 1539 C C . GLU A 1 189 ? -3.831 13.501 22.070 1.00 98.06 189 GLU A C 1
ATOM 1541 O O . GLU A 1 189 ? -3.720 13.567 23.294 1.00 98.06 189 GLU A O 1
ATOM 1546 N N . ALA A 1 190 ? -3.399 12.433 21.389 1.00 98.38 190 ALA A N 1
ATOM 1547 C CA . ALA A 1 190 ? -2.673 11.342 22.039 1.00 98.38 190 ALA A CA 1
ATOM 1548 C C . ALA A 1 190 ? -1.250 11.770 22.423 1.00 98.38 190 ALA A C 1
ATOM 1550 O O . ALA A 1 190 ? -0.757 11.388 23.488 1.00 98.38 190 ALA A O 1
ATOM 1551 N N . GLU A 1 191 ? -0.613 12.579 21.575 1.00 98.06 191 GLU A N 1
ATOM 1552 C CA . GLU A 1 191 ? 0.699 13.160 21.839 1.00 98.06 191 GLU A CA 1
ATOM 1553 C C . GLU A 1 191 ? 0.629 14.147 23.009 1.00 98.06 191 GLU A C 1
ATOM 1555 O O . GLU A 1 191 ? 1.367 13.971 23.980 1.00 98.06 191 GLU A O 1
ATOM 1560 N N . ASP A 1 192 ? -0.326 15.082 22.982 1.00 97.38 192 ASP A N 1
ATOM 1561 C CA . ASP A 1 192 ? -0.573 16.043 24.063 1.00 97.38 192 ASP A CA 1
ATOM 1562 C C . ASP A 1 192 ? -0.806 15.328 25.402 1.00 97.38 192 ASP A C 1
ATOM 1564 O O . ASP A 1 192 ? -0.231 15.694 26.434 1.00 97.38 192 ASP A O 1
ATOM 1568 N N . TYR A 1 193 ? -1.615 14.260 25.400 1.00 98.19 193 TYR A N 1
ATOM 1569 C CA . TYR A 1 193 ? -1.885 13.509 26.621 1.00 98.19 193 TYR A CA 1
ATOM 1570 C C . TYR A 1 193 ? -0.644 12.773 27.138 1.00 98.19 193 TYR A C 1
ATOM 1572 O O . TYR A 1 193 ? -0.344 12.829 28.333 1.00 98.19 193 TYR A O 1
ATOM 1580 N N . TYR A 1 194 ? 0.126 12.134 26.254 1.00 98.00 194 TYR A N 1
ATOM 1581 C CA . TYR A 1 194 ? 1.389 11.503 26.634 1.00 98.00 194 TYR A CA 1
ATOM 1582 C C . TYR A 1 194 ? 2.390 12.515 27.217 1.00 98.00 194 TYR A C 1
ATOM 1584 O O . TYR A 1 194 ? 3.026 12.226 28.234 1.00 98.00 194 TYR A O 1
ATOM 1592 N N . GLU A 1 195 ? 2.529 13.697 26.608 1.00 96.69 195 GLU A N 1
ATOM 1593 C CA . GLU A 1 195 ? 3.430 14.749 27.087 1.00 96.69 195 GLU A CA 1
ATOM 1594 C C . GLU A 1 195 ? 3.021 15.277 28.466 1.00 96.69 195 GLU A C 1
ATOM 1596 O O . GLU A 1 195 ? 3.882 15.409 29.344 1.00 96.69 195 GLU A O 1
ATOM 1601 N N . ALA A 1 196 ? 1.721 15.490 28.697 1.00 96.69 196 ALA A N 1
ATOM 1602 C CA . ALA A 1 196 ? 1.193 15.903 29.996 1.00 96.69 196 ALA A CA 1
ATOM 1603 C C . ALA A 1 196 ? 1.494 14.863 31.093 1.00 96.69 196 ALA A C 1
ATOM 1605 O O . ALA A 1 196 ? 2.018 15.212 32.156 1.00 96.69 196 ALA A O 1
ATOM 1606 N N . ILE A 1 197 ? 1.258 13.569 30.820 1.00 96.94 197 ILE A N 1
ATOM 1607 C CA . ILE A 1 197 ? 1.600 12.477 31.750 1.00 96.94 197 ILE A CA 1
ATOM 1608 C C . ILE A 1 197 ? 3.111 12.450 32.014 1.00 96.94 197 ILE A C 1
ATOM 1610 O O . ILE A 1 197 ? 3.552 12.353 33.162 1.00 96.94 197 ILE A O 1
ATOM 1614 N N . TYR A 1 198 ? 3.927 12.534 30.961 1.00 95.56 198 TYR A N 1
ATOM 1615 C CA . TYR A 1 198 ? 5.381 12.479 31.087 1.00 95.56 198 TYR A CA 1
ATOM 1616 C C . TYR A 1 198 ? 5.916 13.641 31.934 1.00 95.56 198 TYR A C 1
ATOM 1618 O O . TYR A 1 198 ? 6.738 13.427 32.829 1.00 95.56 198 TYR A O 1
ATOM 1626 N N . TYR A 1 199 ? 5.429 14.861 31.695 1.00 94.75 199 TYR A N 1
ATOM 1627 C CA . TYR A 1 199 ? 5.798 16.042 32.471 1.00 94.75 199 TYR A CA 1
ATOM 1628 C C . TYR A 1 199 ? 5.397 15.907 33.942 1.00 94.75 199 TYR A C 1
ATOM 1630 O O . TYR A 1 199 ? 6.215 16.188 34.824 1.00 94.75 199 TYR A O 1
ATOM 1638 N N . TYR A 1 200 ? 4.187 15.419 34.214 1.00 95.56 200 TYR A N 1
ATOM 1639 C CA . TYR A 1 200 ? 3.707 15.159 35.569 1.00 95.56 200 TYR A CA 1
ATOM 1640 C C . TYR A 1 200 ? 4.596 14.178 36.326 1.00 95.56 200 TYR A C 1
ATOM 1642 O O . TYR A 1 200 ? 5.021 14.466 37.442 1.00 95.56 200 TYR A O 1
ATOM 1650 N N . ILE A 1 201 ? 4.960 13.056 35.705 1.00 94.56 201 ILE A N 1
ATOM 1651 C CA . ILE A 1 201 ? 5.807 12.039 36.343 1.00 94.56 201 ILE A CA 1
ATOM 1652 C C . ILE A 1 201 ? 7.206 12.589 36.656 1.00 94.56 201 ILE A C 1
ATOM 1654 O O . ILE A 1 201 ? 7.796 12.228 37.673 1.00 94.56 201 ILE A O 1
ATOM 1658 N N . GLN A 1 202 ? 7.747 13.468 35.807 1.00 92.94 202 GLN A N 1
ATOM 1659 C CA . GLN A 1 202 ? 9.079 14.051 36.009 1.00 92.94 202 GLN A CA 1
ATOM 1660 C C . GLN A 1 202 ? 9.097 15.203 37.022 1.00 92.94 202 GLN A C 1
ATOM 1662 O O . GLN A 1 202 ? 10.075 15.363 37.752 1.00 92.94 202 GLN A O 1
ATOM 1667 N N . SER A 1 203 ? 8.053 16.033 37.048 1.00 92.00 203 SER A N 1
ATOM 1668 C CA . SER A 1 203 ? 8.029 17.287 37.816 1.00 92.00 203 SER A CA 1
ATOM 1669 C C . SER A 1 203 ? 7.143 17.246 39.063 1.00 92.00 203 SER A C 1
ATOM 1671 O O . SER A 1 203 ? 7.276 18.106 39.932 1.00 92.00 203 SER A O 1
ATOM 1673 N N . GLY A 1 204 ? 6.229 16.276 39.152 1.00 89.50 204 GLY A N 1
ATOM 1674 C CA . GLY A 1 204 ? 5.145 16.238 40.136 1.00 89.50 204 GLY A CA 1
ATOM 1675 C C . GLY A 1 204 ? 4.076 17.316 39.922 1.00 89.50 204 GLY A C 1
ATOM 1676 O O . GLY A 1 204 ? 3.236 17.514 40.798 1.00 89.50 204 GLY A O 1
ATOM 1677 N N . CYS A 1 205 ? 4.123 18.047 38.803 1.00 86.88 205 CYS A N 1
ATOM 1678 C CA . CYS A 1 205 ? 3.217 19.147 38.503 1.00 86.88 205 CYS A CA 1
ATOM 1679 C C . CYS A 1 205 ? 2.076 18.672 37.600 1.00 86.88 205 CYS A C 1
ATOM 1681 O O . CYS A 1 205 ? 2.309 18.169 36.503 1.00 86.88 205 CYS A O 1
ATOM 1683 N N . ASP A 1 206 ? 0.847 18.830 38.082 1.00 80.62 206 ASP A N 1
ATOM 1684 C CA . ASP A 1 206 ? -0.384 18.400 37.413 1.00 80.62 206 ASP A CA 1
ATOM 1685 C C . ASP A 1 206 ? -0.880 19.470 36.427 1.00 80.62 206 ASP A C 1
ATOM 1687 O O . ASP A 1 206 ? -1.958 20.042 36.583 1.00 80.62 206 ASP A O 1
ATOM 1691 N N . ASN A 1 207 ? -0.036 19.819 35.453 1.00 74.94 207 ASN A N 1
ATOM 1692 C CA . ASN A 1 207 ? -0.434 20.750 34.402 1.00 74.94 207 ASN A CA 1
ATOM 1693 C C . ASN A 1 207 ? -1.249 19.997 33.346 1.00 74.94 207 ASN A C 1
ATOM 1695 O O . ASN A 1 207 ? -0.734 19.101 32.682 1.00 74.94 207 ASN A O 1
ATOM 1699 N N . ASP A 1 208 ? -2.516 20.386 33.213 1.00 88.06 208 ASP A N 1
ATOM 1700 C CA . ASP A 1 208 ? -3.426 20.087 32.101 1.00 88.06 208 ASP A CA 1
ATOM 1701 C C . ASP A 1 208 ? -3.675 18.595 31.772 1.00 88.06 208 ASP A C 1
ATOM 1703 O O . ASP A 1 208 ? -4.315 18.285 30.767 1.00 88.06 208 ASP A O 1
ATOM 1707 N N . ILE A 1 209 ? -3.278 17.644 32.634 1.00 95.38 209 ILE A N 1
ATOM 1708 C CA . ILE A 1 209 ? -3.474 16.19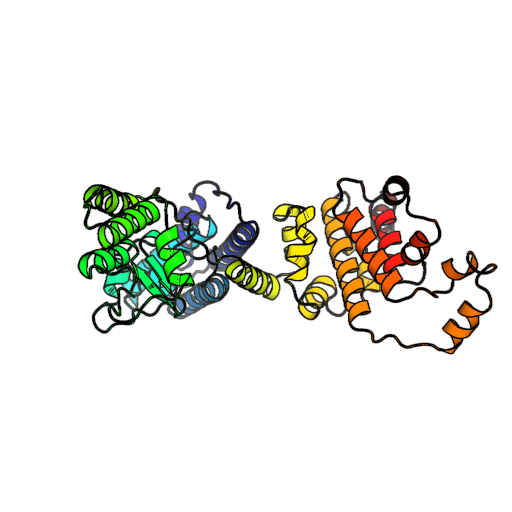6 32.397 1.00 95.38 209 ILE A CA 1
ATOM 1709 C C . ILE A 1 209 ? -4.955 15.857 32.221 1.00 95.38 209 ILE A C 1
ATOM 1711 O O . ILE A 1 209 ? -5.326 15.111 31.316 1.00 95.38 209 ILE A O 1
ATOM 1715 N N . ALA A 1 210 ? -5.813 16.381 33.101 1.00 95.56 210 ALA A N 1
ATOM 1716 C CA . ALA A 1 210 ? -7.245 16.100 33.067 1.00 95.56 210 ALA A CA 1
ATOM 1717 C C . ALA A 1 210 ? -7.904 16.622 31.779 1.00 95.56 210 ALA A C 1
ATOM 1719 O O . ALA A 1 210 ? -8.795 15.964 31.239 1.00 95.56 210 ALA A O 1
ATOM 1720 N N . GLU A 1 211 ? -7.449 17.774 31.279 1.00 96.75 211 GLU A N 1
ATOM 1721 C CA . GLU A 1 211 ? -7.921 18.357 30.024 1.00 96.75 211 GLU A CA 1
ATOM 1722 C C . GLU A 1 211 ? -7.442 17.535 28.823 1.00 96.75 211 GLU A C 1
ATOM 1724 O O . GLU A 1 211 ? -8.266 17.130 28.002 1.00 96.75 211 GLU A O 1
ATOM 1729 N N . ALA A 1 212 ? -6.150 17.197 28.763 1.00 97.38 212 ALA A N 1
ATOM 1730 C CA . ALA A 1 212 ? -5.587 16.379 27.689 1.00 97.38 212 ALA A CA 1
ATOM 1731 C C . ALA A 1 212 ? -6.227 14.978 27.633 1.00 97.38 212 ALA A C 1
ATOM 1733 O O . ALA A 1 212 ? -6.608 14.505 26.558 1.00 97.38 212 ALA A O 1
ATOM 1734 N N . ARG A 1 213 ? -6.459 14.351 28.797 1.00 97.75 213 ARG A N 1
ATOM 1735 C CA . ARG A 1 213 ? -7.205 13.089 28.911 1.00 97.75 213 ARG A CA 1
ATOM 1736 C C . ARG A 1 213 ? -8.612 13.225 28.338 1.00 97.75 213 ARG A C 1
ATOM 1738 O O . ARG A 1 213 ? -9.022 12.425 27.498 1.00 97.75 213 ARG A O 1
ATOM 1745 N N . ALA A 1 214 ? -9.368 14.227 28.787 1.00 97.62 214 ALA A N 1
ATOM 1746 C CA . ALA A 1 214 ? -10.731 14.444 28.312 1.00 97.62 214 ALA A CA 1
ATOM 1747 C C . ALA A 1 214 ? -10.769 14.678 26.793 1.00 97.62 214 ALA A C 1
ATOM 1749 O O . ALA A 1 214 ? -11.603 14.081 26.110 1.00 97.62 214 ALA A O 1
ATOM 1750 N N . SER A 1 215 ? -9.825 15.469 26.270 1.00 97.62 215 SER A N 1
ATOM 1751 C CA . SER A 1 215 ? -9.670 15.744 24.839 1.00 97.62 215 SER A CA 1
ATOM 1752 C C . SER A 1 215 ? -9.493 14.458 24.028 1.00 97.62 215 SER A C 1
ATOM 1754 O O . SER A 1 215 ? -10.283 14.197 23.117 1.00 97.62 215 SER A O 1
ATOM 1756 N N . LEU A 1 216 ? -8.544 13.588 24.404 1.00 98.06 216 LEU A N 1
ATOM 1757 C CA . LEU A 1 216 ? -8.330 12.316 23.709 1.00 98.06 216 LEU A CA 1
ATOM 1758 C C . LEU A 1 216 ? -9.570 11.411 23.768 1.00 98.06 216 LEU A C 1
ATOM 1760 O O . LEU A 1 216 ? -10.029 10.926 22.732 1.00 98.06 216 LEU A O 1
ATOM 1764 N N . HIS A 1 217 ? -10.129 11.186 24.962 1.00 97.56 217 HIS A N 1
ATOM 1765 C CA . HIS A 1 217 ? -11.262 10.270 25.148 1.00 97.56 217 HIS A CA 1
ATOM 1766 C C . HIS A 1 217 ? -12.537 10.731 24.428 1.00 97.56 217 HIS A C 1
ATOM 1768 O O . HIS A 1 217 ? -13.342 9.893 24.007 1.00 97.56 217 HIS A O 1
ATOM 1774 N N . GLU A 1 218 ? -12.748 12.043 24.297 1.00 96.88 218 GLU A N 1
ATOM 1775 C CA . GLU A 1 218 ? -13.864 12.592 23.529 1.00 96.88 218 GLU A CA 1
ATOM 1776 C C . GLU A 1 218 ? -13.592 12.512 22.023 1.00 96.88 218 GLU A C 1
ATOM 1778 O O . GLU A 1 218 ? -14.458 12.077 21.258 1.00 96.88 218 GLU A O 1
ATOM 1783 N N . SER A 1 219 ? -12.399 12.923 21.584 1.00 97.19 219 SER A N 1
ATOM 1784 C CA . SER A 1 219 ? -12.062 13.024 20.166 1.00 97.19 219 SER A CA 1
ATOM 1785 C C . SER A 1 219 ? -11.959 11.665 19.485 1.00 97.19 219 SER A C 1
ATOM 1787 O O . SER A 1 219 ? -12.515 11.517 18.398 1.00 97.19 219 SER A O 1
ATOM 1789 N N . ILE A 1 220 ? -11.356 10.652 20.119 1.00 96.44 220 ILE A N 1
ATOM 1790 C CA . ILE A 1 220 ? -11.130 9.328 19.505 1.00 96.44 220 ILE A CA 1
ATOM 1791 C C . ILE A 1 220 ? -12.432 8.614 19.095 1.00 96.44 220 ILE A C 1
ATOM 1793 O O . ILE A 1 220 ? -12.470 7.860 18.121 1.00 96.44 220 ILE A O 1
ATOM 1797 N N . LYS A 1 221 ? -13.542 8.933 19.774 1.00 94.12 221 LYS A N 1
ATOM 1798 C CA . LYS A 1 221 ? -14.881 8.386 19.498 1.00 94.12 221 LYS A CA 1
ATOM 1799 C C . LYS A 1 221 ? -15.605 9.088 18.347 1.00 94.12 221 LYS A C 1
ATOM 1801 O O . LYS A 1 221 ? -16.668 8.624 17.920 1.00 94.12 221 LYS A O 1
ATOM 1806 N N . LYS A 1 222 ? -15.093 10.227 17.862 1.00 94.19 222 LYS A N 1
ATOM 1807 C CA . LYS A 1 222 ? -15.719 11.015 16.792 1.00 94.19 222 LYS A CA 1
ATOM 1808 C C . LYS A 1 222 ? -15.456 10.362 15.438 1.00 94.19 222 LYS A C 1
ATOM 1810 O O . LYS A 1 222 ? -14.329 10.034 15.094 1.00 94.19 222 LYS A O 1
ATOM 1815 N N . SER A 1 223 ? -16.487 10.306 14.596 1.00 87.19 223 SER A N 1
ATOM 1816 C CA . SER A 1 223 ? -16.368 9.811 13.210 1.00 87.19 223 SER A CA 1
ATOM 1817 C C . SER A 1 223 ? -15.417 10.623 12.319 1.00 87.19 223 SER A C 1
ATOM 1819 O O . SER A 1 223 ? -15.070 10.172 11.233 1.00 87.19 223 SER A O 1
ATOM 1821 N N . SER A 1 224 ? -15.021 11.824 12.744 1.00 89.50 224 SER A N 1
ATOM 1822 C CA . SER A 1 224 ? -14.058 12.684 12.051 1.00 89.50 224 SER A CA 1
ATOM 1823 C C . SER A 1 224 ? -12.620 12.516 12.544 1.00 89.50 224 SER A C 1
ATOM 1825 O O . SER A 1 224 ? -11.739 13.188 12.014 1.00 89.50 224 SER A O 1
ATOM 1827 N N . TYR A 1 225 ? -12.388 11.687 13.564 1.00 93.81 225 TYR A N 1
ATOM 1828 C CA . TYR A 1 225 ? -11.073 11.494 14.159 1.00 93.81 225 TYR A CA 1
ATOM 1829 C C . TYR A 1 225 ? -10.102 10.881 13.152 1.00 93.81 225 TYR A C 1
ATOM 1831 O O . TYR A 1 225 ? -10.440 9.913 12.470 1.00 93.81 225 TYR A O 1
ATOM 1839 N N . GLN A 1 226 ? -8.903 11.451 13.048 1.00 92.19 226 GLN A N 1
ATOM 1840 C CA . GLN A 1 226 ? -7.897 11.037 12.080 1.00 92.19 226 GLN A CA 1
ATOM 1841 C C . GLN A 1 226 ? -6.681 10.461 12.797 1.00 92.19 226 GLN A C 1
ATOM 1843 O O . GLN A 1 226 ? -6.031 11.148 13.577 1.00 92.19 226 GLN A O 1
ATOM 1848 N N . VAL A 1 227 ? -6.349 9.216 12.464 1.00 95.56 227 VAL A N 1
ATOM 1849 C CA . VAL A 1 227 ? -5.120 8.576 12.930 1.00 95.56 227 VAL A CA 1
ATOM 1850 C C . VAL A 1 227 ? -3.941 9.075 12.094 1.00 95.56 227 VAL A C 1
ATOM 1852 O O . VAL A 1 227 ? -3.986 9.056 10.861 1.00 95.56 227 VAL A O 1
ATOM 1855 N N . THR A 1 228 ? -2.883 9.529 12.762 1.00 95.50 228 THR A N 1
ATOM 1856 C CA . THR A 1 228 ? -1.639 10.024 12.150 1.00 95.50 228 THR A CA 1
ATOM 1857 C C . THR A 1 228 ? -0.461 9.063 12.328 1.00 95.50 228 THR A C 1
ATOM 1859 O O . THR A 1 228 ? 0.580 9.250 11.692 1.00 95.50 228 THR A O 1
ATOM 1862 N N . SER A 1 229 ? -0.631 8.001 13.126 1.00 95.00 229 SER A N 1
ATOM 1863 C CA . SER A 1 229 ? 0.412 6.993 13.338 1.00 95.00 229 SER A CA 1
ATOM 1864 C C . SER A 1 229 ? 0.786 6.255 12.051 1.00 95.00 229 SER A C 1
ATOM 1866 O O . SER A 1 229 ? -0.000 6.125 11.112 1.00 95.00 229 SER A O 1
ATOM 1868 N N . THR A 1 230 ? 2.020 5.753 12.009 1.00 94.81 230 THR A N 1
ATOM 1869 C CA . THR A 1 230 ? 2.591 5.086 10.834 1.00 94.81 230 THR A CA 1
ATOM 1870 C C . THR A 1 230 ? 3.455 3.890 11.241 1.00 94.81 230 THR A C 1
ATOM 1872 O O . THR A 1 230 ? 4.114 3.888 12.282 1.00 94.81 230 THR A O 1
ATOM 1875 N N . TYR A 1 231 ? 3.481 2.864 10.392 1.00 94.44 231 TYR A N 1
ATOM 1876 C CA . TYR A 1 231 ? 4.460 1.773 10.404 1.00 94.44 231 TYR A CA 1
ATOM 1877 C C . TYR A 1 231 ? 5.774 2.152 9.698 1.00 94.44 231 TYR A C 1
ATOM 1879 O O . TYR A 1 231 ? 6.703 1.340 9.623 1.00 94.44 231 TYR A O 1
ATOM 1887 N N . GLY A 1 232 ? 5.858 3.373 9.171 1.00 91.75 232 GLY A N 1
ATOM 1888 C CA . GLY A 1 232 ? 7.048 3.977 8.600 1.00 91.75 232 GLY A CA 1
ATOM 1889 C C . GLY A 1 232 ? 7.580 3.242 7.372 1.00 91.75 232 GLY A C 1
ATOM 1890 O O . GLY A 1 232 ? 6.852 2.605 6.606 1.00 91.75 232 GLY A O 1
ATOM 1891 N N . LEU A 1 233 ? 8.899 3.326 7.184 1.00 90.25 233 LEU A N 1
ATOM 1892 C CA . LEU A 1 233 ? 9.578 2.749 6.025 1.00 90.25 233 LEU A CA 1
ATOM 1893 C C . LEU A 1 233 ? 9.368 1.231 5.919 1.00 90.25 233 LEU A C 1
ATOM 1895 O O . LEU A 1 233 ? 9.138 0.721 4.828 1.00 90.25 233 LEU A O 1
ATOM 1899 N N . GLU A 1 234 ? 9.397 0.510 7.039 1.00 90.75 234 GLU A N 1
ATOM 1900 C CA . GLU A 1 234 ? 9.199 -0.944 7.037 1.00 90.75 234 GLU A CA 1
ATOM 1901 C C . GLU A 1 234 ? 7.761 -1.332 6.663 1.00 90.75 234 GLU A C 1
ATOM 1903 O O . GLU A 1 234 ? 7.556 -2.321 5.955 1.00 90.75 234 GLU A O 1
ATOM 1908 N N . GLY A 1 235 ? 6.767 -0.529 7.062 1.00 92.88 235 GLY A N 1
ATOM 1909 C CA . GLY A 1 235 ? 5.391 -0.656 6.578 1.00 92.88 235 GLY A CA 1
ATOM 1910 C C . GLY A 1 235 ? 5.292 -0.473 5.064 1.00 92.88 235 GLY A C 1
ATOM 1911 O O . GLY A 1 235 ? 4.679 -1.298 4.388 1.00 92.88 235 GLY A O 1
ATOM 1912 N N . ASN A 1 236 ? 5.960 0.547 4.519 1.00 91.69 236 ASN A N 1
ATOM 1913 C CA . ASN A 1 236 ? 5.996 0.795 3.074 1.00 91.69 236 ASN A CA 1
ATOM 1914 C C . ASN A 1 236 ? 6.661 -0.350 2.301 1.00 91.69 236 ASN A C 1
ATOM 1916 O O . ASN A 1 236 ? 6.118 -0.799 1.295 1.00 91.69 236 ASN A O 1
ATOM 1920 N N . LYS A 1 237 ? 7.789 -0.880 2.786 1.00 90.44 237 LYS A N 1
ATOM 1921 C CA . LYS A 1 237 ? 8.458 -2.040 2.170 1.00 90.44 237 LYS A CA 1
ATOM 1922 C C . LYS A 1 237 ? 7.556 -3.270 2.133 1.00 90.44 237 LYS A C 1
ATOM 1924 O O . LYS A 1 237 ? 7.467 -3.944 1.107 1.00 90.44 237 LYS A O 1
ATOM 1929 N N . ARG A 1 238 ? 6.858 -3.557 3.240 1.00 91.81 238 ARG A N 1
ATOM 1930 C CA . ARG A 1 238 ? 5.872 -4.649 3.304 1.00 91.81 238 ARG A CA 1
ATOM 1931 C C . ARG A 1 238 ? 4.753 -4.448 2.289 1.00 91.81 238 ARG A C 1
ATOM 1933 O O . ARG A 1 238 ? 4.423 -5.389 1.569 1.00 91.81 238 ARG A O 1
ATOM 1940 N N . LEU A 1 239 ? 4.233 -3.226 2.198 1.00 92.12 239 LEU A N 1
ATOM 1941 C CA . LEU A 1 239 ? 3.176 -2.878 1.262 1.00 92.12 239 LEU A CA 1
ATOM 1942 C C . LEU A 1 239 ? 3.631 -3.070 -0.190 1.00 92.12 239 LEU A C 1
ATOM 1944 O O . LEU A 1 239 ? 2.985 -3.804 -0.927 1.00 92.12 239 LEU A O 1
ATOM 1948 N N . ILE A 1 240 ? 4.789 -2.528 -0.583 1.00 90.62 240 ILE A N 1
ATOM 1949 C CA . ILE A 1 240 ? 5.346 -2.690 -1.939 1.00 90.62 240 ILE A CA 1
ATOM 1950 C C . ILE A 1 240 ? 5.528 -4.167 -2.288 1.00 90.62 240 ILE A C 1
ATOM 1952 O O . ILE A 1 240 ? 5.141 -4.600 -3.375 1.00 90.62 240 ILE A O 1
ATOM 1956 N N . LYS A 1 241 ? 6.064 -4.968 -1.363 1.00 89.25 241 LYS A N 1
ATOM 1957 C CA . LYS A 1 241 ? 6.210 -6.411 -1.564 1.00 89.25 241 LYS A CA 1
ATOM 1958 C C . LYS A 1 241 ? 4.854 -7.089 -1.785 1.00 89.25 241 LYS A C 1
ATOM 1960 O O . LYS A 1 241 ? 4.724 -7.918 -2.680 1.00 89.25 241 LYS A O 1
ATOM 1965 N N . GLY A 1 242 ? 3.839 -6.728 -1.000 1.00 88.19 242 GLY A N 1
ATOM 1966 C CA . GLY A 1 242 ? 2.477 -7.241 -1.164 1.00 88.19 242 GLY A CA 1
ATOM 1967 C C . GLY A 1 242 ? 1.855 -6.861 -2.511 1.00 88.19 242 GLY A C 1
ATOM 1968 O O . GLY A 1 242 ? 1.322 -7.728 -3.198 1.00 88.19 242 GLY A O 1
ATOM 1969 N N . LEU A 1 243 ? 1.988 -5.595 -2.917 1.00 87.38 243 LEU A N 1
ATOM 1970 C CA . LEU A 1 243 ? 1.463 -5.083 -4.187 1.00 87.38 243 LEU A CA 1
ATOM 1971 C C . LEU A 1 243 ? 2.142 -5.746 -5.391 1.00 87.38 243 LEU A C 1
ATOM 1973 O O . LEU A 1 243 ? 1.479 -6.136 -6.347 1.00 87.38 243 LEU A O 1
ATOM 1977 N N . THR A 1 244 ? 3.463 -5.910 -5.344 1.00 84.56 244 THR A N 1
ATOM 1978 C CA . THR A 1 244 ? 4.255 -6.385 -6.491 1.00 84.56 244 THR A CA 1
ATOM 1979 C C . THR A 1 244 ? 4.176 -7.894 -6.691 1.00 84.56 244 THR A C 1
ATOM 1981 O O . THR A 1 244 ? 4.181 -8.342 -7.833 1.00 84.56 244 THR A O 1
ATOM 1984 N N . ASN A 1 245 ? 3.983 -8.679 -5.628 1.00 81.62 245 ASN A N 1
ATOM 1985 C CA . ASN A 1 245 ? 3.724 -10.120 -5.742 1.00 81.62 245 ASN A CA 1
ATOM 1986 C C . ASN A 1 245 ? 2.448 -10.450 -6.537 1.00 81.62 245 ASN A C 1
ATOM 1988 O O . ASN A 1 245 ? 2.321 -11.556 -7.059 1.00 81.62 245 ASN A O 1
ATOM 1992 N N . CYS A 1 246 ? 1.509 -9.507 -6.616 1.00 67.25 246 CYS A N 1
ATOM 1993 C CA . CYS A 1 246 ? 0.215 -9.682 -7.274 1.00 67.25 246 CYS A CA 1
ATOM 1994 C C . CYS A 1 246 ? 0.064 -8.824 -8.540 1.00 67.25 246 CYS A C 1
ATOM 1996 O O . CYS A 1 246 ? -0.995 -8.853 -9.166 1.00 67.25 246 CYS A O 1
ATOM 1998 N N . ALA A 1 247 ? 1.083 -8.045 -8.908 1.00 81.25 247 ALA A N 1
ATOM 1999 C CA . ALA A 1 247 ? 0.978 -7.064 -9.979 1.00 81.25 247 ALA A CA 1
ATOM 2000 C C . ALA A 1 247 ? 1.204 -7.692 -11.359 1.00 81.25 247 ALA A C 1
ATOM 2002 O O . ALA A 1 247 ? 2.186 -8.399 -11.593 1.00 81.25 247 ALA A O 1
ATOM 2003 N N . SER A 1 248 ? 0.333 -7.356 -12.310 1.00 90.31 248 SER A N 1
ATOM 2004 C CA . SER A 1 248 ? 0.644 -7.505 -13.732 1.00 90.31 248 SER A CA 1
ATOM 2005 C C . SER A 1 248 ? 1.619 -6.415 -14.203 1.00 90.31 248 SER A C 1
ATOM 2007 O O . SER A 1 248 ? 1.874 -5.424 -13.512 1.00 90.31 248 SER A O 1
ATOM 2009 N N . ARG A 1 249 ? 2.145 -6.558 -15.426 1.00 92.38 249 ARG A N 1
ATOM 2010 C CA . ARG A 1 249 ? 2.925 -5.499 -16.084 1.00 92.38 249 ARG A CA 1
ATOM 2011 C C . ARG A 1 249 ? 2.160 -4.175 -16.135 1.00 92.38 249 ARG A C 1
ATOM 2013 O O . ARG A 1 249 ? 2.729 -3.124 -15.851 1.00 92.38 249 ARG A O 1
ATOM 2020 N N . ASP A 1 250 ? 0.889 -4.236 -16.517 1.00 90.69 250 ASP A N 1
ATOM 2021 C CA . ASP A 1 250 ? 0.054 -3.048 -16.672 1.00 90.69 250 ASP A CA 1
ATOM 2022 C C . ASP A 1 250 ? -0.217 -2.387 -15.323 1.00 90.69 250 ASP A C 1
ATOM 2024 O O . ASP A 1 250 ? -0.193 -1.162 -15.239 1.00 90.69 250 ASP A O 1
ATOM 2028 N N . ASP A 1 251 ? -0.381 -3.182 -14.264 1.00 89.75 251 ASP A N 1
ATOM 2029 C CA . ASP A 1 251 ? -0.511 -2.677 -12.899 1.00 89.75 251 ASP A CA 1
ATOM 2030 C C . ASP A 1 251 ? 0.750 -1.930 -12.451 1.00 89.75 251 ASP A C 1
ATOM 2032 O O . ASP A 1 251 ? 0.659 -0.782 -12.019 1.00 89.75 251 ASP A O 1
ATOM 2036 N N . LEU A 1 252 ? 1.938 -2.524 -12.633 1.00 92.88 252 LEU A N 1
ATOM 2037 C CA . LEU A 1 252 ? 3.207 -1.880 -12.277 1.00 92.88 252 LEU A CA 1
ATOM 2038 C C . LEU A 1 252 ? 3.406 -0.548 -13.017 1.00 92.88 252 LEU A C 1
ATOM 2040 O O . LEU A 1 252 ? 3.832 0.447 -12.429 1.00 92.88 252 LEU A O 1
ATOM 2044 N N . LEU A 1 253 ? 3.089 -0.508 -14.310 1.00 94.25 253 LEU A N 1
ATOM 2045 C CA . LEU A 1 253 ? 3.214 0.713 -15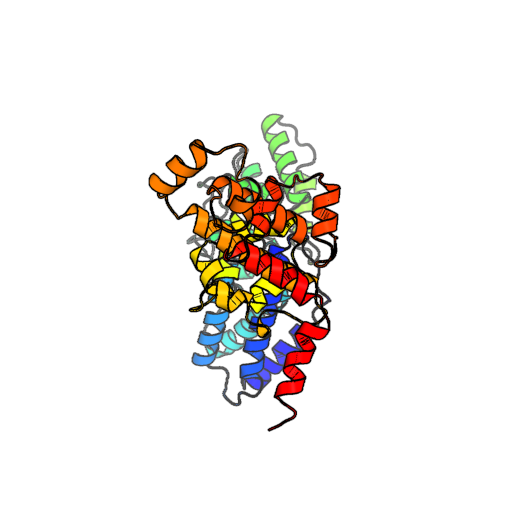.105 1.00 94.25 253 LEU A CA 1
ATOM 2046 C C . LEU A 1 253 ? 2.154 1.745 -14.715 1.00 94.25 253 LEU A C 1
ATOM 2048 O O . LEU A 1 253 ? 2.463 2.931 -14.622 1.00 94.25 253 LEU A O 1
ATOM 2052 N N . HIS A 1 254 ? 0.930 1.308 -14.422 1.00 91.94 254 HIS A N 1
ATOM 2053 C CA . HIS A 1 254 ? -0.128 2.176 -13.918 1.00 91.94 254 HIS A CA 1
ATOM 2054 C C . HIS A 1 254 ? 0.275 2.830 -12.585 1.00 91.94 254 HIS A C 1
ATOM 2056 O O . HIS A 1 254 ? 0.131 4.042 -12.428 1.00 91.94 254 HIS A O 1
ATOM 2062 N N . TYR A 1 255 ? 0.881 2.071 -11.669 1.00 91.62 255 TYR A N 1
ATOM 2063 C CA . TYR A 1 255 ? 1.455 2.576 -10.418 1.00 91.62 255 TYR A CA 1
ATOM 2064 C C . TYR A 1 255 ? 2.477 3.687 -10.649 1.00 91.62 255 TYR A C 1
ATOM 2066 O O . TYR A 1 255 ? 2.381 4.767 -10.059 1.00 91.62 255 TYR A O 1
ATOM 2074 N N . MET A 1 256 ? 3.438 3.443 -11.538 1.00 94.00 256 MET A N 1
ATOM 2075 C CA . MET A 1 256 ? 4.471 4.425 -11.855 1.00 94.00 256 MET A CA 1
ATOM 2076 C C . MET A 1 256 ? 3.900 5.696 -12.483 1.00 94.00 256 MET A C 1
ATOM 2078 O O . MET A 1 256 ? 4.359 6.786 -12.161 1.00 94.00 256 MET A O 1
ATOM 2082 N N . VAL A 1 257 ? 2.922 5.567 -13.379 1.00 94.19 257 VAL A N 1
ATOM 2083 C CA . VAL A 1 257 ? 2.383 6.692 -14.156 1.00 94.19 257 VAL A CA 1
ATOM 2084 C C . VAL A 1 257 ? 1.404 7.537 -13.342 1.00 94.19 257 VAL A C 1
ATOM 2086 O O . VAL A 1 257 ? 1.434 8.761 -13.450 1.00 94.19 257 VAL A O 1
ATOM 2089 N N . HIS A 1 258 ? 0.541 6.910 -12.539 1.00 91.94 258 HIS A N 1
ATOM 2090 C CA . HIS A 1 258 ? -0.602 7.596 -11.926 1.00 91.94 258 HIS A CA 1
ATOM 2091 C C . HIS A 1 258 ? -0.448 7.889 -10.435 1.00 91.94 258 HIS A C 1
ATOM 2093 O O . HIS A 1 258 ? -1.075 8.824 -9.945 1.00 91.94 258 HIS A O 1
ATOM 2099 N N . PHE A 1 259 ? 0.381 7.131 -9.716 1.00 90.69 259 PHE A N 1
ATOM 2100 C CA . PHE A 1 259 ? 0.507 7.272 -8.263 1.00 90.69 259 PHE A CA 1
ATOM 2101 C C . PHE A 1 259 ? 1.891 7.755 -7.830 1.00 90.69 259 PHE A C 1
ATOM 2103 O O . PHE A 1 259 ? 2.008 8.417 -6.801 1.00 90.69 259 PHE A O 1
ATOM 2110 N N . MET A 1 260 ? 2.942 7.461 -8.603 1.00 91.25 260 MET A N 1
ATOM 2111 C CA . MET A 1 260 ? 4.308 7.847 -8.248 1.00 91.25 260 MET A CA 1
ATOM 2112 C C . MET A 1 260 ? 4.794 9.067 -9.018 1.00 91.25 260 MET A C 1
ATOM 2114 O O . MET A 1 260 ? 4.885 9.032 -10.246 1.00 91.25 260 MET A O 1
ATOM 2118 N N . PRO A 1 261 ? 5.250 10.115 -8.313 1.00 92.19 261 PRO A N 1
ATOM 2119 C CA . PRO A 1 261 ? 6.066 11.148 -8.927 1.00 92.19 261 PRO A CA 1
ATOM 2120 C C . PRO A 1 261 ? 7.288 10.540 -9.639 1.00 92.19 261 PRO A C 1
ATOM 2122 O O . PRO A 1 261 ? 7.981 9.689 -9.077 1.00 92.19 261 PRO A O 1
ATOM 2125 N N . GLN A 1 262 ? 7.592 11.003 -10.857 1.00 94.00 262 GLN A N 1
ATOM 2126 C CA . GLN A 1 262 ? 8.687 10.463 -11.685 1.00 94.00 262 GLN A CA 1
ATOM 2127 C C . GLN A 1 262 ? 10.044 10.459 -10.969 1.00 94.00 262 GLN A C 1
ATOM 2129 O O . GLN A 1 262 ? 10.840 9.532 -11.111 1.00 94.00 262 GLN A O 1
ATOM 2134 N N . ASN A 1 263 ? 10.316 11.474 -10.146 1.00 93.12 263 ASN A N 1
ATOM 2135 C CA . ASN A 1 263 ? 11.550 11.561 -9.367 1.00 93.12 263 ASN A CA 1
ATOM 2136 C C . ASN A 1 263 ? 11.685 10.445 -8.310 1.00 93.12 263 ASN A C 1
ATOM 2138 O O . ASN A 1 263 ? 12.814 10.119 -7.941 1.00 93.12 263 ASN A O 1
ATOM 2142 N N . ARG A 1 264 ? 10.575 9.828 -7.876 1.00 92.75 264 ARG A N 1
ATOM 2143 C CA . ARG A 1 264 ? 10.528 8.713 -6.914 1.00 92.75 264 ARG A CA 1
ATOM 2144 C C . ARG A 1 264 ? 10.499 7.329 -7.563 1.00 92.75 264 ARG A C 1
ATOM 2146 O O . ARG A 1 264 ? 10.568 6.334 -6.851 1.00 92.75 264 ARG A O 1
ATOM 2153 N N . TRP A 1 265 ? 10.486 7.225 -8.894 1.00 95.00 265 TRP A N 1
ATOM 2154 C CA . TRP A 1 265 ? 10.502 5.925 -9.580 1.00 95.00 265 TRP A CA 1
ATOM 2155 C C . TRP A 1 265 ? 11.682 5.037 -9.178 1.00 95.00 265 TRP A C 1
ATOM 2157 O O . TRP A 1 265 ? 11.516 3.828 -9.061 1.00 95.00 265 TRP A O 1
ATOM 2167 N N . SER A 1 266 ? 12.856 5.621 -8.916 1.00 94.44 266 SER A N 1
ATOM 2168 C CA . SER A 1 266 ? 14.009 4.850 -8.435 1.00 94.44 266 SER A CA 1
ATOM 2169 C C . SER A 1 266 ? 13.776 4.243 -7.059 1.00 94.44 266 SER A C 1
ATOM 2171 O O . SER A 1 266 ? 14.166 3.106 -6.846 1.00 94.44 266 SER A O 1
ATOM 2173 N N . GLU A 1 267 ? 13.155 4.985 -6.138 1.00 91.19 267 GLU A N 1
ATOM 2174 C CA . GLU A 1 267 ? 12.825 4.478 -4.800 1.00 91.19 267 GLU A CA 1
ATOM 2175 C C . GLU A 1 267 ? 11.865 3.294 -4.932 1.00 91.19 267 GLU A C 1
ATOM 2177 O O . GLU A 1 267 ? 12.189 2.194 -4.506 1.00 91.19 267 GLU A O 1
ATOM 2182 N N . PHE A 1 268 ? 10.755 3.491 -5.644 1.00 92.25 268 PHE A N 1
ATOM 2183 C CA . PHE A 1 268 ? 9.736 2.464 -5.830 1.00 92.25 268 PHE A CA 1
ATOM 2184 C C . PHE A 1 268 ? 10.275 1.192 -6.498 1.00 92.25 268 PHE A C 1
ATOM 2186 O O . PHE A 1 268 ? 10.065 0.091 -6.000 1.00 92.25 268 PHE A O 1
ATOM 2193 N N . ILE A 1 269 ? 10.996 1.329 -7.614 1.00 94.38 269 ILE A N 1
ATOM 2194 C CA . ILE A 1 269 ? 11.494 0.172 -8.362 1.00 94.38 269 ILE A CA 1
ATOM 2195 C C . ILE A 1 269 ? 12.603 -0.562 -7.599 1.00 94.38 269 ILE A C 1
ATOM 2197 O O . ILE A 1 269 ? 12.702 -1.784 -7.711 1.00 94.38 269 ILE A O 1
ATOM 2201 N N . ASN A 1 270 ? 13.424 0.136 -6.807 1.00 91.81 270 ASN A N 1
ATOM 2202 C CA . ASN A 1 270 ? 14.476 -0.495 -6.003 1.00 91.81 270 ASN A CA 1
ATOM 2203 C C . ASN A 1 270 ? 13.937 -1.399 -4.889 1.00 91.81 270 ASN A C 1
ATOM 2205 O O . ASN A 1 270 ? 14.637 -2.329 -4.498 1.00 91.81 270 ASN A O 1
ATOM 2209 N N . GLU A 1 271 ? 12.710 -1.170 -4.424 1.00 90.56 271 GLU A N 1
ATOM 2210 C CA . GLU A 1 271 ? 12.047 -2.029 -3.434 1.00 90.56 271 GLU A CA 1
ATOM 2211 C C . GLU A 1 271 ? 11.493 -3.334 -4.043 1.00 90.56 271 GLU A C 1
ATOM 2213 O O . GLU A 1 271 ? 11.141 -4.264 -3.320 1.00 90.56 271 GLU A O 1
ATOM 2218 N N . ILE A 1 272 ? 11.446 -3.439 -5.376 1.00 92.38 272 ILE A N 1
ATOM 2219 C CA . ILE A 1 272 ? 11.092 -4.671 -6.094 1.00 92.38 272 ILE A CA 1
ATOM 2220 C C . ILE A 1 272 ? 12.373 -5.456 -6.345 1.00 92.38 272 ILE A C 1
ATOM 2222 O O . ILE A 1 272 ? 13.308 -4.924 -6.944 1.00 92.38 272 ILE A O 1
ATOM 2226 N N . ASP A 1 273 ? 12.436 -6.729 -5.958 1.00 91.56 273 ASP A N 1
ATOM 2227 C CA . ASP A 1 273 ? 13.615 -7.548 -6.234 1.00 91.56 273 ASP A CA 1
ATOM 2228 C C . ASP A 1 273 ? 13.795 -7.825 -7.742 1.00 91.56 273 ASP A C 1
ATOM 2230 O O . ASP A 1 273 ? 12.874 -7.711 -8.555 1.00 91.56 273 ASP A O 1
ATOM 2234 N N . SER A 1 274 ? 15.021 -8.169 -8.142 1.00 93.50 274 SER A N 1
ATOM 2235 C CA . SER A 1 274 ? 15.384 -8.375 -9.551 1.00 93.50 274 SER A CA 1
ATOM 2236 C C . SER A 1 274 ? 14.577 -9.471 -10.245 1.00 93.50 274 SER A C 1
ATOM 2238 O O . SER A 1 274 ? 14.278 -9.323 -11.432 1.00 93.50 274 SER A O 1
ATOM 2240 N N . ALA A 1 275 ? 14.249 -10.560 -9.543 1.00 93.12 275 ALA A N 1
ATOM 2241 C CA . ALA A 1 275 ? 13.527 -11.683 -10.128 1.00 93.12 275 ALA A CA 1
ATOM 2242 C C . ALA A 1 275 ? 12.064 -11.300 -10.364 1.00 93.12 275 ALA A C 1
ATOM 2244 O O . ALA A 1 275 ? 11.567 -11.470 -11.476 1.00 93.12 275 ALA A O 1
ATOM 2245 N N . THR A 1 276 ? 11.421 -10.684 -9.370 1.00 93.81 276 THR A N 1
ATOM 2246 C CA . THR A 1 276 ? 10.041 -10.191 -9.465 1.00 93.81 276 THR A CA 1
ATOM 2247 C C . THR A 1 276 ? 9.896 -9.133 -10.556 1.00 93.81 276 THR A C 1
ATOM 2249 O O . THR A 1 276 ? 9.038 -9.271 -11.426 1.00 93.81 276 THR A O 1
ATOM 2252 N N . LEU A 1 277 ? 10.775 -8.122 -10.597 1.00 95.31 277 LEU A N 1
ATOM 2253 C CA . LEU A 1 277 ? 10.730 -7.087 -11.638 1.00 95.31 277 LEU A CA 1
ATOM 2254 C C . LEU A 1 277 ? 10.906 -7.681 -13.044 1.00 95.31 277 LEU A C 1
ATOM 2256 O O . LEU A 1 277 ? 10.187 -7.303 -13.970 1.00 95.31 277 LEU A O 1
ATOM 2260 N N . SER A 1 278 ? 11.848 -8.616 -13.206 1.00 94.62 278 SER A N 1
ATOM 2261 C CA . SER A 1 278 ? 12.079 -9.283 -14.493 1.00 94.62 278 SER A CA 1
ATOM 2262 C C . SER A 1 278 ? 10.877 -10.131 -14.902 1.00 94.62 278 SER A C 1
ATOM 2264 O O . SER A 1 278 ? 10.447 -10.042 -16.047 1.00 94.62 278 SER A O 1
ATOM 2266 N N . ASN A 1 279 ? 10.288 -10.886 -13.972 1.00 94.56 279 ASN A N 1
ATOM 2267 C CA . ASN A 1 279 ? 9.099 -11.692 -14.229 1.00 94.56 279 ASN A CA 1
ATOM 2268 C C . ASN A 1 279 ? 7.893 -10.827 -14.634 1.00 94.56 279 ASN A C 1
ATOM 2270 O O . ASN A 1 279 ? 7.240 -11.124 -15.628 1.00 94.56 279 ASN A O 1
ATOM 2274 N N . ILE A 1 280 ? 7.639 -9.717 -13.930 1.00 94.44 280 ILE A N 1
ATOM 2275 C CA . ILE A 1 280 ? 6.537 -8.793 -14.248 1.00 94.44 280 ILE A CA 1
ATOM 2276 C C . ILE A 1 280 ? 6.726 -8.165 -15.635 1.00 94.44 280 ILE A C 1
ATOM 2278 O O . ILE A 1 280 ? 5.792 -8.112 -16.433 1.00 94.44 280 ILE A O 1
ATOM 2282 N N . MET A 1 281 ? 7.927 -7.662 -15.933 1.00 95.00 281 MET A N 1
ATOM 2283 C CA . MET A 1 281 ? 8.162 -6.880 -17.151 1.00 95.00 281 MET A CA 1
ATOM 2284 C C . MET A 1 281 ? 8.423 -7.734 -18.391 1.00 95.00 281 MET A C 1
ATOM 2286 O O . MET A 1 281 ? 8.013 -7.354 -19.493 1.00 95.00 281 MET A O 1
ATOM 2290 N N . LEU A 1 282 ? 9.135 -8.850 -18.229 1.00 94.25 282 LEU A N 1
ATOM 2291 C CA . LEU A 1 282 ? 9.589 -9.695 -19.333 1.00 94.25 282 LEU A CA 1
ATOM 2292 C C . LEU A 1 282 ? 8.753 -10.972 -19.475 1.00 94.25 282 LEU A C 1
ATOM 2294 O O . LEU A 1 282 ? 8.487 -11.399 -20.604 1.00 94.25 282 LEU A O 1
ATOM 2298 N N . GLY A 1 283 ? 8.308 -11.553 -18.356 1.00 91.69 283 GLY A N 1
ATOM 2299 C CA . GLY A 1 283 ? 7.800 -12.924 -18.309 1.00 91.69 283 GLY A CA 1
ATOM 2300 C C . GLY A 1 283 ? 8.881 -13.902 -18.773 1.00 91.69 283 GLY A C 1
ATOM 2301 O O . GLY A 1 283 ? 10.033 -13.796 -18.359 1.00 91.69 283 GLY A O 1
ATOM 2302 N N . ASP A 1 284 ? 8.530 -14.783 -19.709 1.00 91.56 284 ASP A N 1
ATOM 2303 C CA . ASP A 1 284 ? 9.458 -15.760 -20.303 1.00 91.56 284 ASP A CA 1
ATOM 2304 C C . ASP A 1 284 ? 10.277 -15.211 -21.490 1.00 91.56 284 ASP A C 1
ATOM 2306 O O . ASP A 1 284 ? 11.019 -15.949 -22.141 1.00 91.56 284 ASP A O 1
ATOM 2310 N N . ARG A 1 285 ? 10.128 -13.924 -21.829 1.00 91.81 285 ARG A N 1
ATOM 2311 C CA . ARG A 1 285 ? 10.782 -13.316 -23.000 1.00 91.81 285 ARG A CA 1
ATOM 2312 C C . ARG A 1 285 ? 12.149 -12.739 -22.660 1.00 91.81 285 ARG A C 1
ATOM 2314 O O . ARG A 1 285 ? 12.416 -12.331 -21.530 1.00 91.81 285 ARG A O 1
ATOM 2321 N N . LEU A 1 286 ? 13.015 -12.624 -23.667 1.00 90.00 286 LEU A N 1
ATOM 2322 C CA . LEU A 1 286 ? 14.274 -11.909 -23.497 1.00 90.00 286 LEU A CA 1
ATOM 2323 C C . LEU A 1 286 ? 14.013 -10.403 -23.404 1.00 90.00 286 LEU A C 1
ATOM 2325 O O . LEU A 1 286 ? 13.088 -9.867 -24.015 1.00 90.00 286 LEU A O 1
ATOM 2329 N N . LEU A 1 287 ? 14.897 -9.693 -22.691 1.00 90.69 287 LEU A N 1
ATOM 2330 C CA . LEU A 1 287 ? 14.850 -8.230 -22.583 1.00 90.69 287 LEU A CA 1
ATOM 2331 C C . LEU A 1 287 ? 14.723 -7.569 -23.960 1.00 90.69 287 LEU A C 1
ATOM 2333 O O . LEU A 1 287 ? 13.976 -6.607 -24.119 1.00 90.69 287 LEU A O 1
ATOM 2337 N N . ILE A 1 288 ? 15.445 -8.095 -24.950 1.00 86.56 288 ILE A N 1
ATOM 2338 C CA . ILE A 1 288 ? 15.470 -7.509 -26.281 1.00 86.56 288 ILE A CA 1
ATOM 2339 C C . ILE A 1 288 ? 14.144 -7.656 -27.025 1.00 86.56 288 ILE A C 1
ATOM 2341 O O . ILE A 1 288 ? 13.677 -6.685 -27.617 1.00 86.56 288 ILE A O 1
ATOM 2345 N N . ASP A 1 289 ? 13.477 -8.797 -26.881 1.00 87.62 289 ASP A N 1
ATOM 2346 C CA . ASP A 1 289 ? 12.169 -9.036 -27.489 1.00 87.62 289 ASP A CA 1
ATOM 2347 C C . ASP A 1 289 ? 11.128 -8.068 -26.910 1.00 87.62 289 ASP A C 1
ATOM 2349 O O . ASP A 1 289 ? 10.309 -7.495 -27.629 1.00 87.62 289 ASP A O 1
ATOM 2353 N N . CYS A 1 290 ? 11.192 -7.816 -25.599 1.00 88.56 290 CYS A N 1
ATOM 2354 C CA . CYS A 1 290 ? 10.310 -6.867 -24.922 1.00 88.56 290 CYS A CA 1
ATOM 2355 C C . CYS A 1 290 ? 10.546 -5.416 -25.352 1.00 88.56 290 CYS A C 1
ATOM 2357 O O . CYS A 1 290 ? 9.577 -4.665 -25.486 1.00 88.56 290 CYS A O 1
ATOM 2359 N N . VAL A 1 291 ? 11.807 -5.028 -25.567 1.00 87.31 291 VAL A N 1
ATOM 2360 C CA . VAL A 1 291 ? 12.192 -3.691 -26.049 1.00 87.31 291 VAL A CA 1
ATOM 2361 C C . VAL A 1 291 ? 11.679 -3.452 -27.465 1.00 87.31 291 VAL A C 1
ATOM 2363 O O . VAL A 1 291 ? 11.194 -2.358 -27.749 1.00 87.31 291 VAL A O 1
ATOM 2366 N N . GLN A 1 292 ? 11.768 -4.466 -28.328 1.00 85.69 292 GLN A N 1
ATOM 2367 C CA . GLN A 1 292 ? 11.400 -4.362 -29.739 1.00 85.69 292 GLN A CA 1
ATOM 2368 C C . GLN A 1 292 ? 9.902 -4.543 -30.001 1.00 85.69 292 GLN A C 1
ATOM 2370 O O . GLN A 1 292 ? 9.405 -4.067 -31.018 1.00 85.69 292 GLN A O 1
ATOM 2375 N N . SER A 1 293 ? 9.180 -5.201 -29.092 1.00 86.12 293 SER A N 1
ATOM 2376 C CA . SER A 1 293 ? 7.740 -5.444 -29.194 1.00 86.12 293 SER A CA 1
ATOM 2377 C C . SER A 1 293 ? 6.945 -4.127 -29.215 1.00 86.12 293 SER A C 1
ATOM 2379 O O . SER A 1 293 ? 6.898 -3.449 -28.189 1.00 86.12 293 SER A O 1
ATOM 2381 N N . PRO A 1 294 ? 6.228 -3.780 -30.298 1.00 78.88 294 PRO A N 1
ATOM 2382 C CA . PRO A 1 294 ? 5.416 -2.559 -30.347 1.00 78.88 294 PRO A CA 1
ATOM 2383 C C . PRO A 1 294 ? 4.313 -2.527 -29.280 1.00 78.88 294 PRO A C 1
ATOM 2385 O O . PRO A 1 294 ? 4.123 -1.505 -28.625 1.00 78.88 294 PRO A O 1
ATOM 2388 N N . ASN A 1 295 ? 3.707 -3.687 -28.992 1.00 84.00 295 ASN A N 1
ATOM 2389 C CA . ASN A 1 295 ? 2.707 -3.881 -27.929 1.00 84.00 295 ASN A CA 1
ATOM 2390 C C . ASN A 1 295 ? 3.219 -3.537 -26.518 1.00 84.00 295 ASN A C 1
ATOM 2392 O O . ASN A 1 295 ? 2.449 -3.506 -25.563 1.00 84.00 295 ASN A O 1
ATOM 2396 N N . SER A 1 296 ? 4.527 -3.313 -26.354 1.00 84.06 296 SER A N 1
ATOM 2397 C CA . SER A 1 296 ? 5.097 -2.841 -25.095 1.00 84.06 296 SER A CA 1
ATOM 2398 C C . SER A 1 296 ? 4.822 -1.361 -24.820 1.00 84.06 296 SER A C 1
ATOM 2400 O O . SER A 1 296 ? 5.016 -0.928 -23.684 1.00 84.06 296 SER A O 1
ATOM 2402 N N . TYR A 1 297 ? 4.413 -0.591 -25.825 1.00 88.50 297 TYR A N 1
ATOM 2403 C CA . TYR A 1 297 ? 4.306 0.863 -25.769 1.00 88.50 297 TYR A CA 1
ATOM 2404 C C . TYR A 1 297 ? 2.879 1.309 -26.085 1.00 88.50 297 TYR A C 1
ATOM 2406 O O . TYR A 1 297 ? 2.149 0.637 -26.811 1.00 88.50 297 TYR A O 1
ATOM 2414 N N . LYS A 1 298 ? 2.483 2.468 -25.560 1.00 87.69 298 LYS A N 1
ATOM 2415 C CA . LYS A 1 298 ? 1.188 3.086 -25.853 1.00 87.69 298 LYS A CA 1
ATOM 2416 C C . LYS A 1 298 ? 1.385 4.273 -26.787 1.00 87.69 298 LYS A C 1
ATOM 2418 O O . LYS A 1 298 ? 2.236 5.134 -26.555 1.00 87.69 298 LYS A O 1
ATOM 2423 N N . ASN A 1 299 ? 0.597 4.315 -27.858 1.00 81.94 299 ASN A N 1
ATOM 2424 C CA . ASN A 1 299 ? 0.613 5.432 -28.796 1.00 81.94 299 ASN A CA 1
ATOM 2425 C C . ASN A 1 299 ? 0.189 6.718 -28.069 1.00 81.94 299 ASN A C 1
ATOM 2427 O O . ASN A 1 299 ? -0.817 6.720 -27.367 1.00 81.94 299 ASN A O 1
ATOM 2431 N N . GLN A 1 300 ? 0.960 7.793 -28.238 1.00 81.88 300 GLN A N 1
ATOM 2432 C CA . GLN A 1 300 ? 0.728 9.115 -27.632 1.00 81.88 300 GLN A CA 1
ATOM 2433 C C . GLN A 1 300 ? 0.777 9.190 -26.093 1.00 81.88 300 GLN A C 1
ATOM 2435 O O . GLN A 1 300 ? 0.594 10.276 -25.550 1.00 81.88 300 GLN A O 1
ATOM 2440 N N . ASP A 1 301 ? 1.099 8.105 -25.384 1.00 90.19 301 ASP A N 1
ATOM 2441 C CA . ASP A 1 301 ? 1.307 8.130 -23.932 1.00 90.19 301 ASP A CA 1
ATOM 2442 C C . ASP A 1 301 ? 2.805 8.122 -23.608 1.00 90.19 301 ASP A C 1
ATOM 2444 O O . ASP A 1 301 ? 3.444 7.090 -23.378 1.00 90.19 301 ASP A O 1
ATOM 2448 N N . GLU A 1 302 ? 3.398 9.314 -23.655 1.00 91.62 302 GLU A N 1
ATOM 2449 C CA . GLU A 1 302 ? 4.834 9.479 -23.450 1.00 91.62 302 GLU A CA 1
ATOM 2450 C C . GLU A 1 302 ? 5.270 9.076 -22.034 1.00 91.62 302 GLU A C 1
ATOM 2452 O O . GLU A 1 302 ? 6.342 8.496 -21.854 1.00 91.62 302 GLU A O 1
ATOM 2457 N N . LEU A 1 303 ? 4.432 9.346 -21.030 1.00 93.81 303 LEU A N 1
ATOM 2458 C CA . LEU A 1 303 ? 4.743 9.042 -19.639 1.00 93.81 303 LEU A CA 1
ATOM 2459 C C . LEU A 1 303 ? 4.753 7.531 -19.389 1.00 93.81 303 LEU A C 1
ATOM 2461 O O . LEU A 1 303 ? 5.686 7.015 -18.770 1.00 93.81 303 LEU A O 1
ATOM 2465 N N . TYR A 1 304 ? 3.774 6.814 -19.938 1.00 94.75 304 TYR A N 1
ATOM 2466 C CA . TYR A 1 304 ? 3.765 5.356 -19.926 1.00 94.75 304 TYR A CA 1
ATOM 2467 C C . TYR A 1 304 ? 4.994 4.776 -20.629 1.00 94.75 304 TYR A C 1
ATOM 2469 O O . TYR A 1 304 ? 5.676 3.908 -20.083 1.00 94.75 304 TYR A O 1
ATOM 2477 N N . ASN A 1 305 ? 5.342 5.296 -21.808 1.00 93.56 305 ASN A N 1
ATOM 2478 C CA . ASN A 1 305 ? 6.510 4.823 -22.551 1.00 93.56 305 ASN A CA 1
ATOM 2479 C C . ASN A 1 305 ? 7.818 5.082 -21.786 1.00 93.56 305 ASN A C 1
ATOM 2481 O O . ASN A 1 305 ? 8.693 4.216 -21.761 1.00 93.56 305 ASN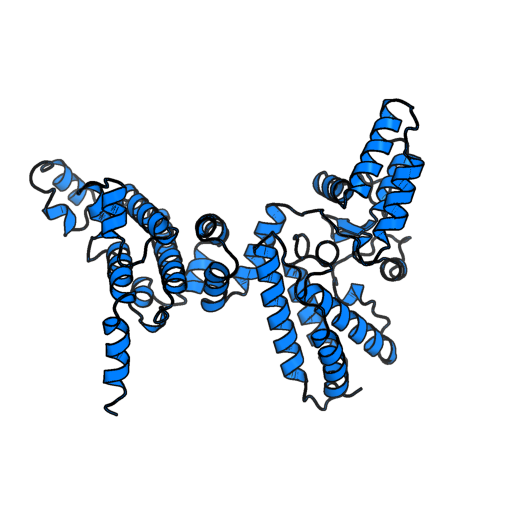 A O 1
ATOM 2485 N N . LYS A 1 306 ? 7.936 6.218 -21.086 1.00 95.31 306 LYS A N 1
ATOM 2486 C CA . LYS A 1 306 ? 9.045 6.478 -20.157 1.00 95.31 306 LYS A CA 1
ATOM 2487 C C . LYS A 1 306 ? 9.099 5.458 -19.023 1.00 95.31 306 LYS A C 1
ATOM 2489 O O . LYS A 1 306 ? 10.188 4.972 -18.731 1.00 95.31 306 LYS A O 1
ATOM 2494 N N . ALA A 1 307 ? 7.966 5.107 -18.414 1.00 96.56 307 ALA A N 1
ATOM 2495 C CA . ALA A 1 307 ? 7.909 4.111 -17.339 1.00 96.56 307 ALA A CA 1
ATOM 2496 C C . ALA A 1 307 ? 8.348 2.716 -17.824 1.00 96.56 307 ALA A C 1
ATOM 2498 O O . ALA A 1 307 ? 9.150 2.052 -17.162 1.00 96.56 307 ALA A O 1
ATOM 2499 N N . VAL A 1 308 ? 7.912 2.309 -19.025 1.00 95.88 308 VAL A N 1
ATOM 2500 C CA . VAL A 1 308 ? 8.359 1.068 -19.684 1.00 95.88 308 VAL A CA 1
ATOM 2501 C C . VAL A 1 308 ? 9.872 1.080 -19.873 1.00 95.88 308 VAL A C 1
ATOM 2503 O O . VAL A 1 308 ? 10.566 0.176 -19.404 1.00 95.88 308 VAL A O 1
ATOM 2506 N N . LEU A 1 309 ? 10.401 2.123 -20.517 1.00 95.50 309 LEU A N 1
ATOM 2507 C CA . LEU A 1 309 ? 11.835 2.258 -20.775 1.00 95.50 309 LEU A CA 1
ATOM 2508 C C . LEU A 1 309 ? 12.642 2.304 -19.475 1.00 95.50 309 LEU A C 1
ATOM 2510 O O . LEU A 1 309 ? 13.742 1.752 -19.420 1.00 95.50 309 LEU A O 1
ATOM 2514 N N . TYR A 1 310 ? 12.094 2.911 -18.422 1.00 97.19 310 TYR A N 1
ATOM 2515 C CA . TYR A 1 310 ? 12.735 3.001 -17.117 1.00 97.19 310 TYR A CA 1
ATOM 2516 C C . TYR A 1 310 ? 12.929 1.612 -16.508 1.00 97.19 310 TYR A C 1
ATOM 2518 O O . TYR A 1 310 ? 14.048 1.259 -16.132 1.00 97.19 310 TYR A O 1
ATOM 2526 N N . CYS A 1 311 ? 11.867 0.802 -16.491 1.00 97.06 311 CYS A N 1
ATOM 2527 C CA . CYS A 1 311 ? 11.902 -0.571 -15.993 1.00 97.06 311 CYS A CA 1
ATOM 2528 C C . CYS A 1 311 ? 12.851 -1.461 -16.808 1.00 97.06 311 CYS A C 1
ATOM 2530 O O . CYS A 1 311 ? 13.661 -2.188 -16.236 1.00 97.06 311 CYS A O 1
ATOM 2532 N N . LEU A 1 312 ? 12.812 -1.376 -18.142 1.00 95.88 312 LEU A N 1
ATOM 2533 C CA . LEU A 1 312 ? 13.705 -2.156 -19.012 1.00 95.88 312 LEU A CA 1
ATOM 2534 C C . LEU A 1 312 ? 15.179 -1.751 -18.828 1.00 95.88 312 LEU A C 1
ATOM 2536 O O . LEU A 1 312 ? 16.063 -2.610 -18.788 1.00 95.88 312 LEU A O 1
ATOM 2540 N N . THR A 1 313 ? 15.447 -0.455 -18.646 1.00 96.19 313 THR A N 1
ATOM 2541 C CA . THR A 1 313 ? 16.790 0.058 -18.324 1.00 96.19 313 THR A CA 1
ATOM 2542 C C . THR A 1 313 ? 17.259 -0.417 -16.951 1.00 96.19 313 THR A C 1
ATOM 2544 O O . THR A 1 313 ? 18.432 -0.750 -16.780 1.00 96.19 313 THR A O 1
ATOM 2547 N N . GLU A 1 314 ? 16.356 -0.495 -15.975 1.00 97.06 314 GLU A N 1
ATOM 2548 C CA . GLU A 1 314 ? 16.675 -1.002 -14.644 1.00 97.06 314 GLU A CA 1
ATOM 2549 C C . GLU A 1 314 ? 17.014 -2.497 -14.662 1.00 97.06 314 GLU A C 1
ATOM 2551 O O . GLU A 1 314 ? 18.024 -2.907 -14.090 1.00 97.06 314 GLU A O 1
ATOM 2556 N N . ILE A 1 315 ? 16.237 -3.311 -15.381 1.00 95.75 315 ILE A N 1
ATOM 2557 C CA . ILE A 1 315 ? 16.536 -4.737 -15.570 1.00 95.75 315 ILE A CA 1
ATOM 2558 C C . ILE A 1 315 ? 17.903 -4.907 -16.240 1.00 95.75 315 ILE A C 1
ATOM 2560 O O . ILE A 1 315 ? 18.726 -5.704 -15.787 1.00 95.75 315 ILE A O 1
ATOM 2564 N N . TYR A 1 316 ? 18.197 -4.108 -17.272 1.00 94.38 316 TYR A N 1
ATOM 2565 C CA . TYR A 1 316 ? 19.528 -4.073 -17.876 1.00 94.38 316 TYR A CA 1
ATOM 2566 C C . TYR A 1 316 ? 20.624 -3.770 -16.841 1.00 94.38 316 TYR A C 1
ATOM 2568 O O . TYR A 1 316 ? 21.630 -4.484 -16.778 1.00 94.38 316 TYR A O 1
ATOM 2576 N N . ARG A 1 317 ? 20.431 -2.735 -16.013 1.00 94.62 317 ARG A N 1
ATOM 2577 C CA . ARG A 1 317 ? 21.390 -2.306 -14.984 1.00 94.62 317 ARG A CA 1
ATOM 2578 C C . ARG A 1 317 ? 21.665 -3.421 -13.967 1.00 94.62 317 ARG A C 1
ATOM 2580 O O . ARG A 1 317 ? 22.834 -3.706 -13.698 1.00 94.62 317 ARG A O 1
ATOM 2587 N N . ARG A 1 318 ? 20.616 -4.081 -13.463 1.00 94.06 318 ARG A N 1
ATOM 2588 C CA . ARG A 1 318 ? 20.697 -5.191 -12.491 1.00 94.06 318 ARG A CA 1
ATOM 2589 C C . ARG A 1 318 ? 21.349 -6.439 -13.083 1.00 94.06 318 ARG A C 1
ATOM 2591 O O . ARG A 1 318 ? 22.233 -7.024 -12.461 1.00 94.06 318 ARG A O 1
ATOM 2598 N N . ASN A 1 319 ? 21.015 -6.794 -14.324 1.00 90.69 319 ASN A N 1
ATOM 2599 C CA . ASN A 1 319 ? 21.653 -7.915 -15.020 1.00 90.69 319 ASN A CA 1
ATOM 2600 C C . ASN A 1 319 ? 23.161 -7.689 -15.190 1.00 90.69 319 ASN A C 1
ATOM 2602 O O . ASN A 1 319 ? 23.954 -8.615 -15.037 1.00 90.69 319 ASN A O 1
ATOM 2606 N N . ARG A 1 320 ? 23.590 -6.446 -15.453 1.00 86.12 320 ARG A N 1
ATOM 2607 C CA . ARG A 1 320 ? 25.020 -6.101 -15.501 1.00 86.12 320 ARG A CA 1
ATOM 2608 C C . ARG A 1 320 ? 25.692 -6.179 -14.136 1.00 86.12 320 ARG A C 1
ATOM 2610 O O . ARG A 1 320 ? 26.867 -6.532 -14.076 1.00 86.12 320 ARG A O 1
ATOM 2617 N N . GLU A 1 321 ? 24.979 -5.868 -13.060 1.00 85.81 321 GLU A N 1
ATOM 2618 C CA . GLU A 1 321 ? 25.486 -5.978 -11.692 1.00 85.81 321 GLU A CA 1
ATOM 2619 C C . GLU A 1 321 ? 25.789 -7.432 -11.301 1.00 85.81 321 GLU A C 1
ATOM 2621 O O . GLU A 1 321 ? 26.856 -7.691 -10.744 1.00 85.81 321 GLU A O 1
ATOM 2626 N N . ALA A 1 322 ? 24.929 -8.377 -11.691 1.00 77.50 322 ALA A N 1
ATOM 2627 C CA . ALA A 1 322 ? 25.094 -9.805 -11.405 1.00 77.50 322 ALA A CA 1
ATOM 2628 C C . ALA A 1 322 ? 26.246 -10.474 -12.183 1.00 77.50 322 ALA A C 1
ATOM 2630 O O . ALA A 1 322 ? 26.852 -11.433 -11.702 1.00 77.50 322 ALA A O 1
ATOM 2631 N N . VAL A 1 323 ? 26.584 -9.970 -13.374 1.00 76.12 323 VAL A N 1
ATOM 2632 C CA . VAL A 1 323 ? 27.703 -10.493 -14.172 1.00 76.12 323 VAL A CA 1
ATOM 2633 C C . VAL A 1 323 ? 29.027 -10.121 -13.490 1.00 76.12 323 VAL A C 1
ATOM 2635 O O . VAL A 1 323 ? 29.359 -8.935 -13.345 1.00 76.12 323 VAL A O 1
ATOM 2638 N N . LYS A 1 324 ? 29.792 -11.135 -13.057 1.00 67.38 324 LYS A N 1
ATOM 2639 C CA . LYS A 1 324 ? 31.199 -10.968 -12.654 1.00 67.38 324 LYS A CA 1
ATOM 2640 C C . LYS A 1 324 ? 31.965 -10.425 -13.859 1.00 67.38 324 LYS A C 1
ATOM 2642 O O . LYS A 1 324 ? 31.696 -10.852 -14.977 1.00 67.38 324 LYS A O 1
ATOM 2647 N N . GLU A 1 325 ? 32.876 -9.474 -13.657 1.00 57.16 325 GLU A N 1
ATOM 2648 C CA . GLU A 1 325 ? 33.723 -9.003 -14.755 1.00 57.16 325 GLU A CA 1
ATOM 2649 C C . GLU A 1 325 ? 34.527 -10.186 -15.294 1.00 57.16 325 GLU A C 1
ATOM 2651 O O . GLU A 1 325 ? 35.538 -10.583 -14.719 1.00 57.16 325 GLU A O 1
ATOM 2656 N N . GLU A 1 326 ? 34.079 -10.760 -16.407 1.00 47.97 326 GLU A N 1
ATOM 2657 C CA . GLU A 1 326 ? 34.956 -11.548 -17.247 1.00 47.97 326 GLU A CA 1
ATOM 2658 C C . GLU A 1 326 ? 35.977 -10.566 -17.803 1.00 47.97 326 GLU A C 1
ATOM 2660 O O . GLU A 1 326 ? 35.727 -9.797 -18.736 1.00 47.97 326 GLU A O 1
ATOM 2665 N N . THR A 1 327 ? 37.142 -10.543 -17.165 1.00 43.00 327 THR A N 1
ATOM 2666 C CA . THR A 1 327 ? 38.353 -9.983 -17.733 1.00 43.00 327 THR A CA 1
ATOM 2667 C C . THR A 1 327 ? 38.674 -10.793 -18.983 1.00 43.00 327 THR A C 1
ATOM 2669 O O . THR A 1 327 ? 39.508 -11.692 -18.967 1.00 43.00 327 THR A O 1
ATOM 2672 N N . ASN A 1 328 ? 38.023 -10.460 -20.102 1.00 45.38 328 ASN A N 1
ATOM 2673 C CA . ASN A 1 328 ? 38.487 -10.828 -21.432 1.00 45.38 328 ASN A CA 1
ATOM 2674 C C . ASN A 1 328 ? 39.838 -10.129 -21.633 1.00 45.38 328 ASN A C 1
ATOM 2676 O O . ASN A 1 328 ? 39.937 -9.024 -22.178 1.00 45.38 328 ASN A O 1
ATOM 2680 N N . SER A 1 329 ? 40.889 -10.753 -21.093 1.00 46.56 329 SER A N 1
ATOM 2681 C CA . SER A 1 329 ? 42.248 -10.219 -21.010 1.00 46.56 329 SER A CA 1
ATOM 2682 C C . SER A 1 329 ? 42.787 -9.874 -22.398 1.00 46.56 329 SER A C 1
ATOM 2684 O O . SER A 1 329 ? 43.537 -8.913 -22.543 1.00 46.56 329 SER A O 1
ATOM 2686 N N . PHE A 1 330 ? 42.305 -10.570 -23.429 1.00 46.47 330 PHE A N 1
ATOM 2687 C CA . PHE A 1 330 ? 42.686 -10.364 -24.819 1.00 46.47 330 PHE A CA 1
ATOM 2688 C C . PHE A 1 330 ? 42.208 -9.013 -25.389 1.00 46.47 330 PHE A C 1
ATOM 2690 O O . PHE A 1 330 ? 42.990 -8.281 -25.996 1.00 46.47 330 PHE A O 1
ATOM 2697 N N . LEU A 1 331 ? 40.956 -8.616 -25.125 1.00 47.03 331 LEU A N 1
ATOM 2698 C CA . LEU A 1 331 ? 40.398 -7.326 -25.570 1.00 47.03 331 LEU A CA 1
ATOM 2699 C C . LEU A 1 331 ? 40.925 -6.149 -24.739 1.00 47.03 331 LEU A C 1
ATOM 2701 O O . LEU A 1 331 ? 41.179 -5.068 -25.277 1.00 47.03 331 LEU A O 1
ATOM 2705 N N . ASN A 1 332 ? 41.153 -6.364 -23.440 1.00 44.56 332 ASN A N 1
ATOM 2706 C CA . ASN A 1 332 ? 41.749 -5.356 -22.562 1.00 44.56 332 ASN A CA 1
ATOM 2707 C C . ASN A 1 332 ? 43.232 -5.094 -22.878 1.00 44.56 332 ASN A C 1
ATOM 2709 O O . ASN A 1 332 ? 43.681 -3.952 -22.753 1.00 44.56 332 ASN A O 1
ATOM 2713 N N . TYR A 1 333 ? 43.981 -6.105 -23.333 1.00 46.41 333 TYR A N 1
ATOM 2714 C CA . TYR A 1 333 ? 45.364 -5.944 -23.791 1.00 46.41 333 TYR A CA 1
ATOM 2715 C C . TYR A 1 333 ? 45.436 -5.114 -25.084 1.00 46.41 333 TYR A C 1
ATOM 2717 O O . TYR A 1 333 ? 46.160 -4.119 -25.130 1.00 46.41 333 TYR A O 1
ATOM 2725 N N . PHE A 1 334 ? 44.599 -5.415 -26.084 1.00 47.47 334 PHE A N 1
ATOM 2726 C CA . PHE A 1 334 ? 44.521 -4.621 -27.321 1.00 47.47 334 PHE A CA 1
ATOM 2727 C C . PHE A 1 334 ? 44.034 -3.180 -27.084 1.00 47.47 334 PHE A C 1
ATOM 2729 O O . PHE A 1 334 ? 44.579 -2.234 -27.653 1.00 47.47 334 PHE A O 1
ATOM 2736 N N . CYS A 1 335 ? 43.071 -2.977 -26.180 1.00 48.34 335 CYS A N 1
ATOM 2737 C CA . CYS A 1 335 ? 42.584 -1.641 -25.824 1.00 48.34 335 CYS A CA 1
ATOM 2738 C C . CYS A 1 335 ? 43.618 -0.774 -25.081 1.00 48.34 335 CYS A C 1
ATOM 2740 O O . CYS A 1 335 ? 43.541 0.454 -25.154 1.00 48.34 335 CYS A O 1
ATOM 2742 N N . LYS A 1 336 ? 44.572 -1.374 -24.354 1.00 46.78 336 LYS A N 1
ATOM 2743 C CA . LYS A 1 336 ? 45.629 -0.633 -23.641 1.00 46.78 336 LYS A CA 1
ATOM 2744 C C . LYS A 1 336 ? 46.725 -0.116 -24.577 1.00 46.78 336 LYS A C 1
ATOM 2746 O O . LYS A 1 336 ? 47.289 0.938 -24.296 1.00 46.78 336 LYS A O 1
ATOM 2751 N N . VAL A 1 337 ? 46.998 -0.818 -25.678 1.00 46.81 337 VAL A N 1
ATOM 2752 C CA . VAL A 1 337 ? 48.119 -0.522 -26.590 1.00 46.81 337 VAL A CA 1
ATOM 2753 C C . VAL A 1 337 ? 47.799 0.599 -27.601 1.00 46.81 337 VAL A C 1
ATOM 2755 O O . VAL A 1 337 ? 48.715 1.218 -28.130 1.00 46.81 337 VAL A O 1
ATOM 2758 N N . GLN A 1 338 ? 46.527 0.963 -27.822 1.00 44.81 338 GLN A N 1
ATOM 2759 C CA . GLN A 1 338 ? 46.133 1.973 -28.828 1.00 44.81 338 GLN A CA 1
ATOM 2760 C C . GLN A 1 338 ? 45.168 3.052 -28.297 1.00 44.81 338 GLN A C 1
ATOM 2762 O O . GLN A 1 338 ? 44.135 3.358 -28.895 1.00 44.81 338 GLN A O 1
ATOM 2767 N N . LYS A 1 339 ? 45.522 3.685 -27.173 1.00 45.78 339 LYS A N 1
ATOM 2768 C CA . LYS A 1 339 ? 44.684 4.695 -26.493 1.00 45.78 339 LYS A CA 1
ATOM 2769 C C . LYS A 1 339 ? 44.384 5.979 -27.290 1.00 45.78 339 LYS A C 1
ATOM 2771 O O . LYS A 1 339 ? 43.429 6.665 -26.945 1.00 45.78 339 LYS A O 1
ATOM 2776 N N . ASN A 1 340 ? 45.130 6.286 -28.356 1.00 47.38 340 ASN A N 1
ATOM 2777 C CA . ASN A 1 340 ? 44.973 7.554 -29.088 1.00 47.38 340 ASN A CA 1
ATOM 2778 C C . ASN A 1 340 ? 44.331 7.428 -30.484 1.00 47.38 340 ASN A C 1
ATOM 2780 O O . ASN A 1 340 ? 43.838 8.428 -30.992 1.00 47.38 340 ASN A O 1
ATOM 2784 N N . TYR A 1 341 ? 44.273 6.233 -31.088 1.00 45.38 341 TYR A N 1
ATOM 2785 C CA . TYR A 1 341 ? 43.762 6.053 -32.463 1.00 45.38 341 TYR A CA 1
ATOM 2786 C C . TYR A 1 341 ? 42.365 5.402 -32.545 1.00 45.38 341 TYR A C 1
ATOM 2788 O O . TYR A 1 341 ? 41.691 5.519 -33.564 1.00 45.38 341 TYR A O 1
ATOM 2796 N N . LEU A 1 342 ? 41.884 4.753 -31.475 1.00 48.19 342 LEU A N 1
ATOM 2797 C CA . LEU A 1 342 ? 40.662 3.927 -31.502 1.00 48.19 342 LEU A CA 1
ATOM 2798 C C . LEU A 1 342 ? 39.432 4.526 -30.801 1.00 48.19 342 LEU A C 1
ATOM 2800 O O . LEU A 1 342 ? 38.411 3.844 -30.686 1.00 48.19 342 LEU A O 1
ATOM 2804 N N . ASN A 1 343 ? 39.457 5.796 -30.381 1.00 50.41 343 ASN A N 1
ATOM 2805 C CA . ASN A 1 343 ? 38.264 6.436 -29.799 1.00 50.41 343 ASN A CA 1
ATOM 2806 C C . ASN A 1 343 ? 37.060 6.432 -30.767 1.00 50.41 343 ASN A C 1
ATOM 2808 O O . ASN A 1 343 ? 35.916 6.407 -30.317 1.00 50.41 343 ASN A O 1
ATOM 2812 N N . GLY A 1 344 ? 37.307 6.381 -32.084 1.00 49.19 344 GLY A N 1
ATOM 2813 C CA . GLY A 1 344 ? 36.267 6.197 -33.102 1.00 49.19 344 GLY A CA 1
ATOM 2814 C C . GLY A 1 344 ? 35.747 4.758 -33.235 1.00 49.19 344 GLY A C 1
ATOM 2815 O O . GLY A 1 344 ? 34.563 4.573 -33.496 1.00 49.19 344 GLY A O 1
ATOM 2816 N N . ILE A 1 345 ? 36.591 3.742 -33.009 1.00 48.16 345 ILE A N 1
ATOM 2817 C CA . ILE A 1 345 ? 36.242 2.319 -33.206 1.00 48.16 345 ILE A CA 1
ATOM 2818 C C . ILE A 1 345 ? 35.554 1.724 -31.967 1.00 48.16 345 ILE A C 1
ATOM 2820 O O . ILE A 1 345 ? 34.633 0.921 -32.106 1.00 48.16 345 ILE A O 1
ATOM 2824 N N . ARG A 1 346 ? 35.890 2.197 -30.753 1.00 50.31 346 ARG A N 1
ATOM 2825 C CA . ARG A 1 346 ? 35.206 1.786 -29.506 1.00 50.31 346 ARG A CA 1
ATOM 2826 C C . ARG A 1 346 ? 33.688 1.991 -29.537 1.00 50.31 346 ARG A C 1
ATOM 2828 O O . ARG A 1 346 ? 32.981 1.224 -28.894 1.00 50.31 346 ARG A O 1
ATOM 2835 N N . ARG A 1 347 ? 33.202 2.978 -30.303 1.00 49.56 347 ARG A N 1
ATOM 2836 C CA . ARG A 1 347 ? 31.766 3.252 -30.490 1.00 49.56 347 ARG A CA 1
ATOM 2837 C C . ARG A 1 347 ? 30.992 2.091 -31.117 1.00 49.56 347 ARG A C 1
ATOM 2839 O O . ARG A 1 347 ? 29.791 2.004 -30.897 1.00 49.56 347 ARG A O 1
ATOM 2846 N N . TYR A 1 348 ? 31.662 1.223 -31.876 1.00 46.34 348 TYR A N 1
ATOM 2847 C CA . TYR A 1 348 ? 31.006 0.197 -32.689 1.00 46.34 348 TYR A CA 1
ATOM 2848 C C . TYR A 1 348 ? 31.332 -1.242 -32.266 1.00 46.34 348 TYR A C 1
ATOM 2850 O O . TYR A 1 348 ? 30.577 -2.145 -32.605 1.00 46.34 348 TYR A O 1
ATOM 2858 N N . THR A 1 349 ? 32.421 -1.480 -31.520 1.00 46.94 349 THR A N 1
ATOM 2859 C CA . THR A 1 349 ? 32.926 -2.845 -31.243 1.00 46.94 349 THR A CA 1
ATOM 2860 C C . THR A 1 349 ? 32.788 -3.315 -29.786 1.00 46.94 349 THR A C 1
ATOM 2862 O O . THR A 1 349 ? 33.394 -4.316 -29.414 1.00 46.94 349 THR A O 1
ATOM 2865 N N . GLY A 1 350 ? 32.027 -2.612 -28.940 1.00 55.25 350 GLY A N 1
ATOM 2866 C CA . GLY A 1 350 ? 31.580 -3.129 -27.635 1.00 55.25 350 GLY A CA 1
ATOM 2867 C C . GLY A 1 350 ? 32.628 -3.303 -26.530 1.00 55.25 350 GLY A C 1
ATOM 2868 O O . GLY A 1 350 ? 32.579 -4.260 -25.759 1.00 55.25 350 GLY A O 1
ATOM 2869 N N . GLY A 1 351 ? 33.552 -2.346 -26.400 1.00 67.06 351 GLY A N 1
ATOM 2870 C CA . GLY A 1 351 ? 34.661 -2.372 -25.431 1.00 67.06 351 GLY A CA 1
ATOM 2871 C C . GLY A 1 351 ? 34.465 -1.575 -24.131 1.00 67.06 351 GLY A C 1
ATOM 2872 O O . GLY A 1 351 ? 35.464 -1.169 -23.535 1.00 67.06 351 GLY A O 1
ATOM 2873 N N . TYR A 1 352 ? 33.227 -1.284 -23.719 1.00 78.25 352 TYR A N 1
ATOM 2874 C CA . TYR A 1 352 ? 32.951 -0.504 -22.501 1.00 78.25 352 TYR A CA 1
ATOM 2875 C C . TYR A 1 352 ? 32.941 -1.374 -21.242 1.00 78.25 352 TYR A C 1
ATOM 2877 O O . TYR A 1 352 ? 32.385 -2.476 -21.231 1.00 78.25 352 TYR A O 1
ATOM 2885 N N . THR A 1 353 ? 33.519 -0.841 -20.169 1.00 82.56 353 THR A N 1
ATOM 2886 C CA . THR A 1 353 ? 33.557 -1.459 -18.840 1.00 82.56 353 THR A CA 1
ATOM 2887 C C . THR A 1 353 ? 32.158 -1.580 -18.233 1.00 82.56 353 THR A C 1
ATOM 2889 O O . THR A 1 353 ? 31.217 -0.875 -18.617 1.00 82.56 353 THR A O 1
ATOM 2892 N N . LYS A 1 354 ? 32.012 -2.464 -17.238 1.00 84.00 354 LYS A N 1
ATOM 2893 C CA . LYS A 1 354 ? 30.771 -2.607 -16.465 1.00 84.00 354 LYS A CA 1
ATOM 2894 C C . LYS A 1 354 ? 30.341 -1.275 -15.844 1.00 84.00 354 LYS A C 1
ATOM 2896 O O . LYS A 1 354 ? 29.178 -0.898 -15.976 1.00 84.00 354 LYS A O 1
ATOM 2901 N N . ALA A 1 355 ? 31.288 -0.542 -15.256 1.00 85.75 355 ALA A N 1
ATOM 2902 C CA . ALA A 1 355 ? 31.047 0.765 -14.654 1.00 85.75 355 ALA A CA 1
ATOM 2903 C C . ALA A 1 355 ? 30.557 1.805 -15.678 1.00 85.75 355 ALA A C 1
ATOM 2905 O O . ALA A 1 355 ? 29.587 2.510 -15.414 1.00 85.75 355 ALA A O 1
ATOM 2906 N N . GLU A 1 356 ? 31.156 1.863 -16.874 1.00 86.56 356 GLU A N 1
ATOM 2907 C CA . GLU A 1 356 ? 30.702 2.764 -17.946 1.00 86.56 356 GLU A CA 1
ATOM 2908 C C . GLU A 1 356 ? 29.276 2.430 -18.410 1.00 86.56 356 GLU A C 1
ATOM 2910 O O . GLU A 1 356 ? 28.457 3.329 -18.598 1.00 86.56 356 GLU A O 1
ATOM 2915 N N . LYS A 1 357 ? 28.946 1.138 -18.545 1.00 87.44 357 LYS A N 1
ATOM 2916 C CA . LYS A 1 357 ? 27.598 0.683 -18.926 1.00 87.44 357 LYS A CA 1
ATOM 2917 C C . LYS A 1 357 ? 26.553 0.990 -17.850 1.00 87.44 357 LYS A C 1
ATOM 2919 O O . LYS A 1 357 ? 25.434 1.371 -18.186 1.00 87.44 357 LYS A O 1
ATOM 2924 N N . GLN A 1 358 ? 26.906 0.845 -16.574 1.00 89.75 358 GLN A N 1
ATOM 2925 C CA . GLN A 1 358 ? 26.031 1.204 -15.455 1.00 89.75 358 GLN A CA 1
ATOM 2926 C C . GLN A 1 358 ? 25.827 2.720 -15.366 1.00 89.75 358 GLN A C 1
ATOM 2928 O O . GLN A 1 358 ? 24.690 3.167 -15.250 1.00 89.75 358 GLN A O 1
ATOM 2933 N N . ALA A 1 359 ? 26.892 3.514 -15.502 1.00 90.19 359 ALA A N 1
ATOM 2934 C CA . ALA A 1 359 ? 26.799 4.973 -15.513 1.00 90.19 359 ALA A CA 1
ATOM 2935 C C . ALA A 1 359 ? 25.914 5.482 -16.664 1.00 90.19 359 ALA A C 1
ATOM 2937 O O . ALA A 1 359 ? 25.096 6.380 -16.466 1.00 90.19 359 ALA A O 1
ATOM 2938 N N . ALA A 1 360 ? 26.024 4.872 -17.847 1.00 91.50 360 ALA A N 1
ATOM 2939 C CA . ALA A 1 360 ? 25.164 5.176 -18.986 1.00 91.50 360 ALA A CA 1
ATOM 2940 C C . ALA A 1 360 ? 23.688 4.831 -18.713 1.00 91.50 360 ALA A C 1
ATOM 2942 O O . ALA A 1 360 ? 22.812 5.654 -18.977 1.00 91.50 360 ALA A O 1
ATOM 2943 N N . ALA A 1 361 ? 23.400 3.668 -18.118 1.00 93.31 361 ALA A N 1
ATOM 2944 C CA . ALA A 1 361 ? 22.038 3.307 -17.718 1.00 93.31 361 ALA A CA 1
ATOM 2945 C C . ALA A 1 361 ? 21.448 4.313 -16.707 1.00 93.31 361 ALA A C 1
ATOM 2947 O O . ALA A 1 361 ? 20.325 4.779 -16.892 1.00 93.31 361 ALA A O 1
ATOM 2948 N N . THR A 1 362 ? 22.223 4.726 -15.698 1.00 94.62 362 THR A N 1
ATOM 2949 C CA . THR A 1 362 ? 21.811 5.739 -14.708 1.00 94.62 362 THR A CA 1
ATOM 2950 C C . THR A 1 362 ? 21.563 7.112 -15.342 1.00 94.62 362 THR A C 1
ATOM 2952 O O . THR A 1 362 ? 20.616 7.814 -14.973 1.00 94.62 362 THR A O 1
ATOM 2955 N N . LEU A 1 363 ? 22.386 7.507 -16.318 1.00 94.69 363 LEU A N 1
ATOM 2956 C CA . LEU A 1 363 ? 22.204 8.752 -17.065 1.00 94.69 363 LEU A CA 1
ATOM 2957 C C . LEU A 1 363 ? 20.909 8.721 -17.888 1.00 94.69 363 LEU A C 1
ATOM 2959 O O . LEU A 1 363 ? 20.147 9.686 -17.870 1.00 94.69 363 LEU A O 1
ATOM 2963 N N . PHE A 1 364 ? 20.620 7.601 -18.555 1.00 95.19 364 PHE A N 1
ATOM 2964 C CA . PHE A 1 364 ? 19.372 7.439 -19.297 1.00 95.19 364 PHE A CA 1
ATOM 2965 C C . PHE A 1 364 ? 18.149 7.403 -18.368 1.00 95.19 364 PHE A C 1
ATOM 2967 O O . PHE A 1 364 ? 17.165 8.088 -18.625 1.00 95.19 364 PHE A O 1
ATOM 2974 N N . GLN A 1 365 ? 18.222 6.723 -17.223 1.00 95.94 365 GLN A N 1
ATOM 2975 C CA . GLN A 1 365 ? 17.171 6.783 -16.199 1.00 95.94 365 GLN A CA 1
ATOM 2976 C C . GLN A 1 365 ? 16.938 8.206 -15.674 1.00 95.94 365 GLN A C 1
ATOM 2978 O O . GLN A 1 365 ? 15.797 8.591 -15.432 1.00 95.94 365 GLN A O 1
ATOM 2983 N N . SER A 1 366 ? 17.995 9.005 -15.511 1.00 95.94 366 SER A N 1
ATOM 2984 C CA . SER A 1 366 ? 17.873 10.416 -15.113 1.00 95.94 366 SER A CA 1
ATOM 2985 C C . SER A 1 366 ? 17.136 11.247 -16.164 1.00 95.94 366 SER A C 1
ATOM 2987 O O . SER A 1 366 ? 16.308 12.083 -15.808 1.00 95.94 366 SER A O 1
ATOM 2989 N N . PHE A 1 367 ? 17.369 10.968 -17.449 1.00 95.56 367 PHE A N 1
ATOM 2990 C CA . PHE A 1 367 ? 16.593 11.549 -18.543 1.00 95.56 367 PHE A CA 1
ATOM 2991 C C . PHE A 1 367 ? 15.120 11.118 -18.503 1.00 95.56 367 PHE A C 1
ATOM 2993 O O . PHE A 1 367 ? 14.238 11.969 -18.588 1.00 95.56 367 PHE A O 1
ATOM 3000 N N . LEU A 1 368 ? 14.840 9.825 -18.318 1.00 95.50 368 LEU A N 1
ATOM 3001 C CA . LEU A 1 368 ? 13.470 9.298 -18.280 1.00 95.50 368 LEU A CA 1
ATOM 3002 C C . LEU A 1 368 ? 12.638 9.863 -17.119 1.00 95.50 368 LEU A C 1
ATOM 3004 O O . LEU A 1 368 ? 11.430 10.008 -17.264 1.00 95.50 368 LEU A O 1
ATOM 3008 N N . LYS A 1 369 ? 13.280 10.218 -15.998 1.00 95.56 369 LYS A N 1
ATOM 3009 C CA . LYS A 1 369 ? 12.648 10.902 -14.854 1.00 95.56 369 LYS A CA 1
ATOM 3010 C C . LYS A 1 369 ? 12.519 12.421 -15.029 1.00 95.56 369 LYS A C 1
ATOM 3012 O O . LYS A 1 369 ? 12.015 13.095 -14.134 1.00 95.56 369 LYS A O 1
ATOM 3017 N N . SER A 1 370 ? 13.058 12.978 -16.113 1.00 94.62 370 SER A N 1
ATOM 3018 C CA . SER A 1 370 ? 13.013 14.412 -16.386 1.00 94.62 370 SER A CA 1
ATOM 3019 C C . SER A 1 370 ? 11.752 14.801 -17.160 1.00 94.62 370 SER A C 1
ATOM 3021 O O . SER A 1 370 ? 11.131 13.987 -17.851 1.00 94.62 370 SER A O 1
ATOM 3023 N N . ASN A 1 371 ? 11.431 16.093 -17.119 1.00 93.06 371 ASN A N 1
ATOM 3024 C CA . ASN A 1 371 ? 10.322 16.672 -17.880 1.00 93.06 371 ASN A CA 1
ATOM 3025 C C . ASN A 1 371 ? 10.617 16.799 -19.389 1.00 93.06 371 ASN A C 1
ATOM 3027 O O . ASN A 1 371 ? 9.752 17.241 -20.139 1.00 93.06 371 ASN A O 1
ATOM 3031 N N . GLU A 1 372 ? 11.821 16.448 -19.853 1.00 93.25 372 GLU A N 1
ATOM 3032 C CA . GLU A 1 372 ? 12.173 16.505 -21.276 1.00 93.25 372 GLU A CA 1
ATOM 3033 C C . GLU A 1 372 ? 11.423 15.438 -22.068 1.00 93.25 372 GLU A C 1
ATOM 3035 O O . GLU A 1 372 ? 11.295 14.309 -21.599 1.00 93.25 372 GLU A O 1
ATOM 3040 N N . SER A 1 373 ? 10.976 15.757 -23.284 1.00 91.62 373 SER A N 1
ATOM 3041 C CA . SER A 1 373 ? 10.314 14.753 -24.120 1.00 91.62 373 SER A CA 1
ATOM 3042 C C . SER A 1 373 ? 11.287 13.635 -24.524 1.00 91.62 373 SER A C 1
ATOM 3044 O O . SER A 1 373 ? 12.477 13.891 -24.715 1.00 91.62 373 SER A O 1
ATOM 3046 N N . LEU A 1 374 ? 10.799 12.405 -24.698 1.00 89.81 374 LEU A N 1
ATOM 3047 C CA . LEU A 1 374 ? 11.579 11.232 -25.124 1.00 89.81 374 LEU A CA 1
ATOM 3048 C C . LEU A 1 374 ? 12.423 11.491 -26.395 1.00 89.81 374 LEU A C 1
ATOM 3050 O O . LEU A 1 374 ? 13.558 11.027 -26.479 1.00 89.81 374 LEU A O 1
ATOM 3054 N N . ASN A 1 375 ? 11.945 12.322 -27.332 1.00 88.44 375 ASN A N 1
ATOM 3055 C CA . ASN A 1 375 ? 12.696 12.711 -28.539 1.00 88.44 375 ASN A CA 1
ATOM 3056 C C . ASN A 1 375 ? 13.781 13.791 -28.307 1.00 88.44 375 ASN A C 1
ATOM 3058 O O . ASN A 1 375 ? 14.464 14.202 -29.247 1.00 88.44 375 ASN A O 1
ATOM 3062 N N . LYS A 1 376 ? 13.939 14.285 -27.072 1.00 91.56 376 LYS A N 1
ATOM 3063 C CA . LYS A 1 376 ? 14.923 15.303 -26.668 1.00 91.56 376 LYS A CA 1
ATOM 3064 C C . LYS A 1 376 ? 16.107 14.722 -25.903 1.00 91.56 376 LYS A C 1
ATOM 3066 O O . LYS A 1 376 ? 16.846 15.486 -25.280 1.00 91.56 376 LYS A O 1
ATOM 3071 N N . PHE A 1 377 ? 16.350 13.412 -25.978 1.00 90.06 377 PHE A N 1
ATOM 3072 C CA . PHE A 1 377 ? 17.469 12.805 -25.254 1.00 90.06 377 PHE A CA 1
ATOM 3073 C C . PHE A 1 377 ? 18.823 13.424 -25.633 1.00 90.06 377 PHE A C 1
ATOM 3075 O O . PHE A 1 377 ? 19.608 13.784 -24.758 1.00 90.06 377 PHE A O 1
ATOM 3082 N N . GLU A 1 378 ? 19.083 13.663 -26.921 1.00 88.12 378 GLU A N 1
ATOM 3083 C CA . GLU A 1 378 ? 20.321 14.330 -27.348 1.00 88.12 378 GLU A CA 1
ATOM 3084 C C . GLU A 1 378 ? 20.442 15.763 -26.811 1.00 88.12 378 GLU A C 1
ATOM 3086 O O . GLU A 1 378 ? 21.520 16.180 -26.379 1.00 88.12 378 GLU A O 1
ATOM 3091 N N . CYS A 1 379 ? 19.334 16.512 -26.785 1.00 89.06 379 CYS A N 1
ATOM 3092 C CA . CYS A 1 379 ? 19.299 17.848 -26.196 1.00 89.06 379 CYS A CA 1
ATOM 3093 C C . CYS A 1 379 ? 19.617 17.797 -24.696 1.00 89.06 379 CYS A C 1
ATOM 3095 O O . CYS A 1 379 ? 20.396 18.618 -24.216 1.00 89.06 379 CYS A O 1
ATOM 3097 N N . TYR A 1 380 ? 19.069 16.819 -23.972 1.00 91.31 380 TYR A N 1
ATOM 3098 C CA . TYR A 1 380 ? 19.361 16.591 -22.557 1.00 91.31 380 TYR A CA 1
ATOM 3099 C C . TYR A 1 380 ? 20.851 16.296 -22.319 1.00 91.31 380 TYR A C 1
ATOM 3101 O O . TYR A 1 380 ? 21.478 16.914 -21.458 1.00 91.31 380 TYR A O 1
ATOM 3109 N N . LEU A 1 381 ? 21.462 15.435 -23.141 1.00 89.56 381 LEU A N 1
ATOM 3110 C CA . LEU A 1 381 ? 22.900 15.143 -23.068 1.00 89.56 381 LEU A CA 1
ATOM 3111 C C . LEU A 1 381 ? 23.771 16.378 -23.346 1.00 89.56 381 LEU A C 1
ATOM 3113 O O . LEU A 1 381 ? 24.813 16.550 -22.712 1.00 89.56 381 LEU A O 1
ATOM 3117 N N . ASN A 1 382 ? 23.355 17.237 -24.283 1.00 90.50 382 ASN A N 1
ATOM 3118 C CA . ASN A 1 382 ? 24.041 18.498 -24.574 1.00 90.50 382 ASN A CA 1
ATOM 3119 C C . ASN A 1 382 ? 23.940 19.479 -23.394 1.00 90.50 382 ASN A C 1
ATOM 3121 O O . ASN A 1 382 ? 24.951 20.068 -23.025 1.00 90.50 382 ASN A O 1
ATOM 3125 N N . LYS A 1 383 ? 22.763 19.609 -22.760 1.00 91.94 383 LYS A N 1
ATOM 3126 C CA . LYS A 1 383 ? 22.561 20.467 -21.574 1.00 91.94 383 LYS A CA 1
ATOM 3127 C C . LYS A 1 383 ? 23.474 20.077 -20.408 1.00 91.94 383 LYS A C 1
ATOM 3129 O O . LYS A 1 383 ? 23.964 20.946 -19.697 1.00 91.94 383 LYS A O 1
ATOM 3134 N N . LEU A 1 384 ? 23.726 18.781 -20.235 1.00 91.06 384 LEU A N 1
ATOM 3135 C CA . LEU A 1 384 ? 24.609 18.250 -19.193 1.00 91.06 384 LEU A CA 1
ATOM 3136 C C . LEU A 1 384 ? 26.102 18.248 -19.574 1.00 91.06 384 LEU A C 1
ATOM 3138 O O . LEU A 1 384 ? 26.918 17.743 -18.807 1.00 91.06 384 LEU A O 1
ATOM 3142 N N . ASN A 1 385 ? 26.475 18.782 -20.744 1.00 89.38 385 ASN A N 1
ATOM 3143 C CA . ASN A 1 385 ? 27.849 18.769 -21.263 1.00 89.38 385 ASN A CA 1
ATOM 3144 C C . ASN A 1 385 ? 28.479 17.359 -21.306 1.00 89.38 385 ASN A C 1
ATOM 3146 O O . ASN A 1 385 ? 29.686 17.195 -21.123 1.00 89.38 385 ASN A O 1
ATOM 3150 N N . ILE A 1 386 ? 27.671 16.321 -21.569 1.00 86.69 386 ILE A N 1
ATOM 3151 C CA . ILE A 1 386 ? 28.153 14.935 -21.632 1.00 86.69 386 ILE A CA 1
ATOM 3152 C C . ILE A 1 386 ? 29.044 14.759 -22.861 1.00 86.69 386 ILE A C 1
ATOM 3154 O O . ILE A 1 386 ? 28.599 14.933 -24.004 1.00 86.69 386 ILE A O 1
ATOM 3158 N N . THR A 1 387 ? 30.299 14.375 -22.624 1.00 80.94 387 THR A N 1
ATOM 3159 C CA . THR A 1 387 ? 31.337 14.261 -23.655 1.00 80.94 387 THR A CA 1
ATOM 3160 C C . THR A 1 387 ? 31.074 13.120 -24.639 1.00 80.94 387 THR A C 1
ATOM 3162 O O . THR A 1 387 ? 30.410 12.129 -24.339 1.00 80.94 387 THR A O 1
ATOM 3165 N N . ALA A 1 388 ? 31.682 13.213 -25.822 1.00 71.31 388 ALA A N 1
ATOM 3166 C CA . ALA A 1 388 ? 31.624 12.189 -26.866 1.00 71.31 388 ALA A CA 1
ATOM 3167 C C . ALA A 1 388 ? 32.059 10.781 -26.406 1.00 71.31 388 ALA A C 1
ATOM 3169 O O . ALA A 1 388 ? 31.583 9.797 -26.974 1.00 71.31 388 ALA A O 1
ATOM 3170 N N . ILE A 1 389 ? 32.953 10.696 -25.412 1.00 67.56 389 ILE A N 1
ATOM 3171 C CA . ILE A 1 389 ? 33.440 9.441 -24.819 1.00 67.56 389 ILE A CA 1
ATOM 3172 C C . ILE A 1 389 ? 32.370 8.849 -23.893 1.00 67.56 389 ILE A C 1
ATOM 3174 O O . ILE A 1 389 ? 32.040 7.673 -24.014 1.00 67.56 389 ILE A O 1
ATOM 3178 N N . GLN A 1 390 ? 31.765 9.679 -23.039 1.00 74.19 390 GLN A N 1
ATOM 3179 C CA . GLN A 1 390 ? 30.698 9.274 -22.115 1.00 74.19 390 GLN A CA 1
ATOM 3180 C C . GLN A 1 390 ? 29.401 8.873 -22.834 1.00 74.19 390 GLN A C 1
ATOM 3182 O O . GLN A 1 390 ? 28.632 8.075 -22.309 1.00 74.19 390 GLN A O 1
ATOM 3187 N N . ARG A 1 391 ? 29.168 9.383 -24.052 1.00 80.12 391 ARG A N 1
ATOM 3188 C CA . ARG A 1 391 ? 28.034 8.974 -24.902 1.00 80.12 391 ARG A CA 1
ATOM 3189 C C . ARG A 1 391 ? 28.186 7.581 -25.501 1.00 80.12 391 ARG A C 1
ATOM 3191 O O . ARG A 1 391 ? 27.190 6.981 -25.875 1.00 80.12 391 ARG A O 1
ATOM 3198 N N . GLY A 1 392 ? 29.410 7.074 -25.614 1.00 79.12 392 GLY A N 1
ATOM 3199 C CA . GLY A 1 392 ? 29.702 5.809 -26.284 1.00 79.12 392 GLY A CA 1
ATOM 3200 C C . GLY A 1 392 ? 28.816 4.631 -25.847 1.00 79.12 392 GLY A C 1
ATOM 3201 O O . GLY A 1 392 ? 28.115 4.078 -26.692 1.00 79.12 392 GLY A O 1
ATOM 3202 N N . PRO A 1 393 ? 28.761 4.294 -24.544 1.00 81.25 393 PRO A N 1
ATOM 3203 C CA . PRO A 1 393 ? 27.953 3.174 -24.058 1.00 81.25 393 PRO A CA 1
ATOM 3204 C C . PRO A 1 393 ? 26.434 3.351 -24.233 1.00 81.25 393 PRO A C 1
ATOM 3206 O O . PRO A 1 393 ? 25.708 2.365 -24.154 1.00 81.25 393 PRO A O 1
ATOM 3209 N N . LEU A 1 394 ? 25.939 4.580 -24.445 1.00 79.00 394 LEU A N 1
ATOM 3210 C CA . LEU A 1 394 ? 24.512 4.857 -24.670 1.00 79.00 394 LEU A CA 1
ATOM 3211 C C . LEU A 1 394 ? 24.059 4.476 -26.085 1.00 79.00 394 LEU A C 1
ATOM 3213 O O . LEU A 1 394 ? 22.905 4.122 -26.279 1.00 79.00 394 LEU A O 1
ATOM 3217 N N . PHE A 1 395 ? 24.947 4.560 -27.077 1.00 79.38 395 PHE A N 1
ATOM 3218 C CA . PHE A 1 395 ? 24.590 4.409 -28.494 1.00 79.38 395 PHE A CA 1
ATOM 3219 C C . PHE A 1 395 ? 25.265 3.203 -29.158 1.00 79.38 395 PHE A C 1
ATOM 3221 O O . PHE A 1 395 ? 25.311 3.108 -30.383 1.00 79.38 395 PHE A O 1
ATOM 3228 N N . GLU A 1 396 ? 25.792 2.269 -28.363 1.00 78.12 396 GLU A N 1
ATOM 3229 C CA . GLU A 1 396 ? 26.327 1.003 -28.863 1.00 78.12 396 GLU A CA 1
ATOM 3230 C C . GLU A 1 396 ? 25.171 0.175 -29.453 1.00 78.12 396 GLU A C 1
ATOM 3232 O O . GLU A 1 396 ? 24.395 -0.435 -28.714 1.00 78.12 396 GLU A O 1
ATOM 3237 N N . SER A 1 397 ? 25.044 0.176 -30.784 1.00 64.56 397 SER A N 1
ATOM 3238 C CA . SER A 1 397 ? 23.879 -0.333 -31.529 1.00 64.56 397 SER A CA 1
ATOM 3239 C C . SER A 1 397 ? 23.568 -1.814 -31.303 1.00 64.56 397 SER A C 1
ATOM 3241 O O . SER A 1 397 ? 22.414 -2.213 -31.427 1.00 64.56 397 SER A O 1
ATOM 3243 N N . LEU A 1 398 ? 24.579 -2.612 -30.951 1.00 65.94 398 LEU A N 1
ATOM 3244 C CA . LEU A 1 398 ? 24.454 -4.045 -30.658 1.00 65.94 398 LEU A CA 1
ATOM 3245 C C . LEU A 1 398 ? 24.263 -4.342 -29.162 1.00 65.94 398 LEU A C 1
ATOM 3247 O O . LEU A 1 398 ? 24.161 -5.501 -28.766 1.00 65.94 398 LEU A O 1
ATOM 3251 N N . SER A 1 399 ? 24.237 -3.315 -28.309 1.00 79.12 399 SER A N 1
ATOM 3252 C CA . SER A 1 399 ? 23.989 -3.481 -26.879 1.00 79.12 399 SER A CA 1
ATOM 3253 C C . SER A 1 399 ? 22.501 -3.352 -26.559 1.00 79.12 399 SER A C 1
ATOM 3255 O O . SER A 1 399 ? 21.805 -2.511 -27.126 1.00 79.12 399 SER A O 1
ATOM 3257 N N . ASN A 1 400 ? 22.023 -4.108 -25.564 1.00 82.44 400 ASN A N 1
ATOM 3258 C CA . ASN A 1 400 ? 20.646 -3.973 -25.076 1.00 82.44 400 ASN A CA 1
ATOM 3259 C C . ASN A 1 400 ? 20.313 -2.524 -24.667 1.00 82.44 400 ASN A C 1
ATOM 3261 O O . ASN A 1 400 ? 19.204 -2.073 -24.920 1.00 82.44 400 ASN A O 1
ATOM 3265 N N . LEU A 1 401 ? 21.263 -1.779 -24.081 1.00 84.75 401 LEU A N 1
ATOM 3266 C CA . LEU A 1 401 ? 21.056 -0.373 -23.705 1.00 84.75 401 LEU A CA 1
ATOM 3267 C C . LEU A 1 401 ? 20.907 0.535 -24.932 1.00 84.75 401 LEU A C 1
ATOM 3269 O O . LEU A 1 401 ? 19.985 1.343 -24.976 1.00 84.75 401 LEU A O 1
ATOM 3273 N N . GLY A 1 402 ? 21.762 0.367 -25.942 1.00 83.69 402 GLY A N 1
ATOM 3274 C CA . GLY A 1 402 ? 21.637 1.093 -27.204 1.00 83.69 402 GLY A CA 1
ATOM 3275 C C . GLY A 1 402 ? 20.327 0.781 -27.920 1.00 83.69 402 GLY A C 1
ATOM 3276 O O . GLY A 1 402 ? 19.690 1.686 -28.448 1.00 83.69 402 GLY A O 1
ATOM 3277 N N . MET A 1 403 ? 19.860 -0.469 -27.869 1.00 85.06 403 MET A N 1
ATOM 3278 C CA . MET A 1 403 ? 18.558 -0.846 -28.422 1.00 85.06 403 MET A CA 1
ATOM 3279 C C . MET A 1 403 ? 17.393 -0.223 -27.639 1.00 85.06 403 MET A C 1
ATOM 3281 O O . MET A 1 403 ? 16.490 0.324 -28.265 1.00 85.06 403 MET A O 1
ATOM 3285 N N . ILE A 1 404 ? 17.438 -0.207 -26.300 1.00 85.19 404 ILE A N 1
ATOM 3286 C CA . ILE A 1 404 ? 16.456 0.511 -25.463 1.00 85.19 404 ILE A CA 1
ATOM 3287 C C . ILE A 1 404 ? 16.393 1.997 -25.856 1.00 85.19 404 ILE A C 1
ATOM 3289 O O . ILE A 1 404 ? 15.309 2.539 -26.072 1.00 85.19 404 ILE A O 1
ATOM 3293 N N . ILE A 1 405 ? 17.547 2.655 -25.988 1.00 85.25 405 ILE A N 1
ATOM 3294 C CA . ILE A 1 405 ? 17.641 4.087 -26.314 1.00 85.25 405 ILE A CA 1
ATOM 3295 C C . ILE A 1 405 ? 17.167 4.372 -27.742 1.00 85.25 405 ILE A C 1
ATOM 3297 O O . ILE A 1 405 ? 16.436 5.336 -27.972 1.00 85.25 405 ILE A O 1
ATOM 3301 N N . ASN A 1 406 ? 17.526 3.522 -28.703 1.00 84.25 406 ASN A N 1
ATOM 3302 C CA . ASN A 1 406 ? 17.040 3.642 -30.075 1.00 84.25 406 ASN A CA 1
ATOM 3303 C C . ASN A 1 406 ? 15.514 3.512 -30.130 1.00 84.25 406 ASN A C 1
ATOM 3305 O O . ASN A 1 406 ? 14.861 4.298 -30.815 1.00 84.25 406 ASN A O 1
ATOM 3309 N N . HIS A 1 407 ? 14.939 2.579 -29.365 1.00 80.62 407 HIS A N 1
ATOM 3310 C CA . HIS A 1 407 ? 13.491 2.443 -29.266 1.00 80.62 407 HIS A CA 1
ATOM 3311 C C . HIS A 1 407 ? 12.831 3.662 -28.631 1.00 80.62 407 HIS A C 1
ATOM 3313 O O . HIS A 1 407 ? 11.820 4.102 -29.157 1.00 80.62 407 HIS A O 1
ATOM 3319 N N . ALA A 1 408 ? 13.427 4.287 -27.613 1.00 77.62 408 ALA A N 1
ATOM 3320 C CA . ALA A 1 408 ? 12.898 5.521 -27.027 1.00 77.62 408 ALA A CA 1
ATOM 3321 C C . ALA A 1 408 ? 12.676 6.642 -28.059 1.00 77.62 408 ALA A C 1
ATOM 3323 O O . ALA A 1 408 ? 11.655 7.327 -28.022 1.00 77.62 408 ALA A O 1
ATOM 3324 N N . ASN A 1 409 ? 13.595 6.786 -29.019 1.00 72.19 409 ASN A N 1
ATOM 3325 C CA . ASN A 1 409 ? 13.451 7.742 -30.119 1.00 72.19 409 ASN A CA 1
ATOM 3326 C C . ASN A 1 409 ? 12.347 7.331 -31.111 1.00 72.19 409 ASN A C 1
ATOM 3328 O O . ASN A 1 409 ? 11.641 8.189 -31.644 1.00 72.19 409 ASN A O 1
ATOM 3332 N N . LEU A 1 410 ? 12.186 6.026 -31.358 1.00 75.75 410 LEU A N 1
ATOM 3333 C CA . LEU A 1 410 ? 11.175 5.484 -32.270 1.00 75.75 410 LEU A CA 1
ATOM 3334 C C . LEU A 1 410 ? 9.758 5.543 -31.683 1.00 75.75 410 LEU A C 1
ATOM 3336 O O . LEU A 1 410 ? 8.836 5.906 -32.411 1.00 75.75 410 LEU A O 1
ATOM 3340 N N . SER A 1 411 ? 9.585 5.279 -30.383 1.00 67.06 411 SER A N 1
ATOM 3341 C CA . SER A 1 411 ? 8.297 5.313 -29.668 1.00 67.06 411 SER A CA 1
ATOM 3342 C C . SER A 1 411 ? 7.602 6.682 -29.721 1.00 67.06 411 SER A C 1
ATOM 3344 O O . SER A 1 411 ? 6.417 6.781 -29.416 1.00 67.06 411 SER A O 1
ATOM 3346 N N . CYS A 1 412 ? 8.316 7.743 -30.108 1.00 60.84 412 CYS A N 1
ATOM 3347 C CA . CYS A 1 412 ? 7.779 9.093 -30.298 1.00 60.84 412 CYS A CA 1
ATOM 3348 C C . CYS A 1 412 ? 7.385 9.423 -31.737 1.00 60.84 412 CYS A C 1
ATOM 3350 O O . CYS A 1 412 ? 6.804 10.483 -31.977 1.00 60.84 412 CYS A O 1
ATOM 3352 N N . SER A 1 413 ? 7.728 8.577 -32.709 1.00 63.28 413 SER A N 1
ATOM 3353 C CA . SER A 1 413 ? 7.418 8.846 -34.107 1.00 63.28 413 SER A CA 1
ATOM 3354 C C . SER A 1 413 ? 6.022 8.329 -34.460 1.00 63.28 413 SER A C 1
ATOM 3356 O O . SER A 1 413 ? 5.766 7.134 -34.314 1.00 63.28 413 SER A O 1
ATOM 3358 N N . PRO A 1 414 ? 5.130 9.155 -35.044 1.00 56.50 414 PRO A N 1
ATOM 3359 C CA . PRO A 1 414 ? 3.855 8.679 -35.580 1.00 56.50 414 PRO A CA 1
ATOM 3360 C C . PRO A 1 414 ? 4.004 7.542 -36.603 1.00 56.50 414 PRO A C 1
ATOM 3362 O O . PRO A 1 414 ? 3.067 6.776 -36.798 1.00 56.50 414 PRO A O 1
ATOM 3365 N N . SER A 1 415 ? 5.161 7.419 -37.269 1.00 57.28 415 SER A N 1
ATOM 3366 C CA . SER A 1 415 ? 5.436 6.327 -38.213 1.00 57.28 415 SER A CA 1
ATOM 3367 C C . SER A 1 415 ? 5.624 4.966 -37.539 1.00 57.28 415 SER A C 1
ATOM 3369 O O . SER A 1 415 ? 5.310 3.957 -38.165 1.00 57.28 415 SER A O 1
ATOM 3371 N N . PHE A 1 416 ? 6.068 4.929 -36.277 1.00 57.84 416 PHE A N 1
ATOM 3372 C CA . PHE A 1 416 ? 6.263 3.693 -35.513 1.00 57.84 416 PHE A CA 1
ATOM 3373 C C . PHE A 1 416 ? 4.944 2.928 -35.341 1.00 57.84 416 PHE A C 1
ATOM 3375 O O . PHE A 1 416 ? 4.901 1.724 -35.558 1.00 57.84 416 PHE A O 1
ATOM 3382 N N . PHE A 1 417 ? 3.847 3.645 -35.078 1.00 53.06 417 PHE A N 1
ATOM 3383 C CA . PHE A 1 417 ? 2.514 3.056 -34.889 1.00 53.06 417 PHE A CA 1
ATOM 3384 C C . PHE A 1 417 ? 1.709 2.894 -36.192 1.00 53.06 417 PHE A C 1
ATOM 3386 O O . PHE A 1 417 ? 0.721 2.167 -36.232 1.00 53.06 417 PHE A O 1
ATOM 3393 N N . ARG A 1 418 ? 2.102 3.560 -37.291 1.00 49.75 418 ARG A N 1
ATOM 3394 C CA . ARG A 1 418 ? 1.410 3.428 -38.592 1.00 49.75 418 ARG A CA 1
ATOM 3395 C C . ARG A 1 418 ? 1.757 2.137 -39.332 1.00 49.75 418 ARG A C 1
ATOM 3397 O O . ARG A 1 418 ? 0.915 1.653 -40.082 1.00 49.75 418 ARG A O 1
ATOM 3404 N N . ALA A 1 419 ? 2.949 1.580 -39.112 1.00 51.25 419 ALA A N 1
ATOM 3405 C CA . ALA A 1 419 ? 3.378 0.334 -39.751 1.00 51.25 419 ALA A CA 1
ATOM 3406 C C . ALA A 1 419 ? 2.490 -0.874 -39.376 1.00 51.25 419 ALA A C 1
ATOM 3408 O O . ALA A 1 419 ? 2.346 -1.798 -40.175 1.00 51.25 419 ALA A O 1
ATOM 3409 N N . GLU A 1 420 ? 1.834 -0.839 -38.211 1.00 45.72 420 GLU A N 1
ATOM 3410 C CA . GLU A 1 420 ? 0.942 -1.908 -37.739 1.00 45.72 420 GLU A CA 1
ATOM 3411 C C . GLU A 1 420 ? -0.439 -1.892 -38.411 1.00 45.72 420 GLU A C 1
ATOM 3413 O O . GLU A 1 420 ? -0.992 -2.946 -38.722 1.00 45.72 420 GLU A O 1
ATOM 3418 N N . HIS A 1 421 ? -0.984 -0.713 -38.724 1.00 44.22 421 HIS A N 1
ATOM 3419 C CA . HIS A 1 421 ? -2.294 -0.613 -39.381 1.00 44.22 421 HIS A CA 1
ATOM 3420 C C . HIS A 1 421 ? -2.239 -0.874 -40.890 1.00 44.22 421 HIS A C 1
ATOM 3422 O O . HIS A 1 421 ? -3.249 -1.241 -41.486 1.00 44.22 421 HIS A O 1
ATOM 3428 N N . SER A 1 422 ? -1.068 -0.740 -41.516 1.00 40.75 422 SER A N 1
ATOM 3429 C CA . SER A 1 422 ? -0.881 -1.080 -42.930 1.00 40.75 422 SER A CA 1
ATOM 3430 C C . SER A 1 422 ? -0.767 -2.585 -43.198 1.00 40.75 422 SER A C 1
ATOM 3432 O O . SER A 1 422 ? -0.949 -2.994 -44.340 1.00 40.75 422 SER A O 1
ATOM 3434 N N . PHE A 1 423 ? -0.498 -3.412 -42.178 1.00 39.88 423 PHE A N 1
ATOM 3435 C CA . PHE A 1 423 ? -0.352 -4.865 -42.351 1.00 39.88 423 PHE A CA 1
ATOM 3436 C C . PHE A 1 423 ? -1.663 -5.643 -42.132 1.00 39.88 423 PHE A C 1
ATOM 3438 O O . PHE A 1 423 ? -1.839 -6.712 -42.704 1.00 39.88 423 PHE A O 1
ATOM 3445 N N . PHE A 1 424 ? -2.620 -5.084 -41.381 1.00 40.06 424 PHE A N 1
ATOM 3446 C CA . PHE A 1 424 ? -3.956 -5.672 -41.179 1.00 40.06 424 PHE A CA 1
ATOM 3447 C C . PHE A 1 424 ? -5.024 -5.182 -42.175 1.00 40.06 424 PHE A C 1
ATOM 3449 O O . PHE A 1 424 ? -6.158 -5.641 -42.126 1.00 40.06 424 PHE A O 1
ATOM 3456 N N . GLY A 1 425 ? -4.679 -4.276 -43.096 1.00 35.66 425 GLY A N 1
ATOM 3457 C CA . GLY A 1 425 ? -5.576 -3.805 -44.163 1.00 35.66 425 GLY A CA 1
ATOM 3458 C C . GLY A 1 425 ? -5.528 -4.621 -45.464 1.00 35.66 425 GLY A C 1
ATOM 3459 O O . GLY A 1 425 ? -6.097 -4.181 -46.459 1.00 35.66 425 GLY A O 1
ATOM 3460 N N . PHE A 1 426 ? -4.821 -5.758 -45.481 1.00 36.50 426 PHE A N 1
ATOM 3461 C CA . PHE A 1 426 ? -4.592 -6.589 -46.675 1.00 36.50 426 PHE A CA 1
ATOM 3462 C C . PHE A 1 426 ? -4.837 -8.097 -46.460 1.00 36.50 426 PHE A C 1
ATOM 3464 O O . PHE A 1 426 ? -4.324 -8.911 -47.230 1.00 36.50 426 PHE A O 1
ATOM 3471 N N . LEU A 1 427 ? -5.633 -8.477 -45.455 1.00 34.94 427 LEU A N 1
ATOM 3472 C CA . LEU A 1 427 ? -6.164 -9.840 -45.317 1.00 34.94 427 LEU A CA 1
ATOM 3473 C C . LEU A 1 427 ? -7.687 -9.833 -45.230 1.00 34.94 427 LEU A C 1
ATOM 3475 O O . LEU A 1 427 ? -8.215 -9.079 -44.382 1.00 34.94 427 LEU A O 1
#

Secondary structure (DSSP, 8-state):
-BHHHHHHHHHHHHTTSPPPPPPSSHHHHHHHHHHHHHHHHHHHHHTT--SB--HHHHHHHHHHHHHHHHHHTTSTTSTTT-TTSHHHHHHHHHHHHHHHHHHTTT----HHHHH-TT----SSSS-THHHHHS-GGGEEE-TTS-EEEHHHHHHHHHHTT-S--EETTEEEEEPPHHHHHHHHTT-HHHHHHHHHHHHHHHH----SHHHHHHHHHHHTTSTT-------HHHHHHHHHHHHHHT--HHHHHHIIIIIS-GGGHHHHHHTS-HHHHHHHHHTTS-HHHHHH-GGGS-TT-HHHHHHHHHHHHHHHHHHHHHS-----HHHHHHHHHTTTT-TTTTTTTT---HHHHHHHHHHHHHHHTSSS-GGGHHHHHHHTT--TTTTGGGS-TTSHHHHHHHHHHHTT-HHHHHHHHTTSS--